Protein 4EVQ (pdb70)

CATH classification: 3.40.50.2300 (+1 more: 3.40.50.2300)

B-factor: mean 15.37, std 7.83, range [5.12, 49.7]

Secondary structure (DSSP, 8-state):
--EEEEEEE-SSSTTHHHHHHHHHHHHHHHHHTTTEETTEEEEEEEEE-TT-HHHHHHHHHIIIIIS--SEEEE-SSTTT---HHHHHH---EEESS---GGGG----TTEEESS--HHHHHHHHHH--TT---EEEEEEESSHHHH--HHHHHHHHHTT-EEEEEEEE-TT----HHHHHHHHHH--SEEEEE--THHHHHHHHHHHHTT----EEEEGGGTTTTHHHHGGGGTT-EEEES--TT--SHHHHHHHHHHHHHHSS---HHHHHHHHHHHHHHHHHHHTTT-TT-HHHHHH----EEEETTEEEEB-TTS-B---EEEEEEETTEEEEEEEEE-S-----TT---/--S----HHHH--EEEEEEE--SSTTHHHHHHHHHHHHHHHHHTTTEETTEEEEEEEEE-TT-HHHHHHHHHIIIIIS--SEEEE-SSTTT---HHHHHH---EEESS---GGGG----TTEEESS--HHHHHHHHHH--TT---EEEEEEESSHHHH--HHHHHHHHHTT-EEEEEEEE-TT----HHHHHHHHHH--SEEEEE--THHHHHHHHHHHHTT----EEEEGGGTTTTHHHHGGGGTT-EEEES--TT--SHHHHHHHHHHHHHHSS---HHHHHHHHHHHHHHHHHHHTTT-TT-HHHHHH----EEEETTEEEEB-TTS-B---EEEEEEETTEEEEEEEEE-------TT---

Nearest PDB structures (foldseek):
  4evr-assembly1_A  TM=9.985E-01  e=1.441E-67  Rhodopseudomonas palustris CGA009
  3i09-assembly2_B  TM=9.049E-01  e=1.769E-23  Burkholderia mallei
  1z17-assembly1_A  TM=8.965E-01  e=1.418E-22  Escherichia coli K-12
  4n0q-assembly4_D  TM=8.837E-01  e=3.186E-22  Brucella melitensis bv. 1 str. 16M
  7jfn-assembly1_A  TM=7.966E-01  e=5.736E-21  Brucella ovis ATCC 25840

Organism: Rhodopseudomonas palustris (strain ATCC BAA-98 / CGA009) (NCBI:txid258594)

Foldseek 3Di:
DAQEEEEEEACDPQCNVLRVLLVLLQQLLCVVVVQDFLPGHHDYDYDHPNLDLVCLCVRVCCVCPVVVHQAYEDYARQSSVVCVVCQVVLRQYEYLHHQQQCCLFLFHLRYAYLFYHLLVQLLLQLQVLVVVFAEEEEEEAPDRSSVNVVSNCVNNVVSVHDHPYYYYDHPPDQPCVVVLVVCLVRPGQAYEYDDAGVSLLSVLQNNLVSVSNHAYEYACRSCWPNLQVSPPSQFFHKHKGLDFLPDPDPQSVVSQVSSCVVPVDGRTSSSQSSNVVNVLQSLLCNQVSNPSVPSSSSSVSLQDWDQGSSGIWHADNSNYTFGWMFMWGRHPRGTDGPGTSGGGDHDPRHSDDD/DDPDADDQVVQAAQEEEEEEACDDQCNVLSVLLVLLQVLLCVVVVQDFLSHHHDYHYDHPNLDLVCLCVVVCCVCPVVVHQEYEDYARQSSVVCVVCQVVLRQYEYLHRQDLCPLFLFHLRYAYLFYHQLVQLLLQLLVLVVVFAEEEEEEAPDRSSVNVVSSCVNNVVSVGDHPYYYYDHPPDQPCLVVLVVVLVRDGQAYEYDDAGNSLLSVLQNNLVSVRNHAYEYACRSCWPNLQVSPPSQFFHKHKGLDFLPDDDPQSVVQQVSSCVVPVDGRTSSSLSSNVVNVLQSLLCSQNSNPCVPVSSSSVSLQDWDQGSSGIWHAAPSNGTQGWMFMWGRHPRGIDTPGTRGHGDHDPSHNDDD

Sequence (719 aa):
GALKVGLLLPYSGTYAPLGEAITRGLLELYVQSQGGKLGGRSISFVKKVDDESAPPKATELTTKLIQSEKADVLIGTVHSGVAAVKIAREDGIPTIVPNAGADIITRACAPNVFRTSFANGQIGRATGDAIKAGLKKAVTVTWKYAAGEEVSGFKKSSFTAGKGEVVKDITIAFPDVEFQQSALAEIASLKPDCVYAFFSGGGALKFIKKDYAAANNLGIPLWGPGFLTDGVEAAAGPAGDGIKTVLHYVSDLDDNNAENQAFVKSSFEAAYKIPPDVFAVQGWDAGQLLDAGVKAVGGDVAKRKKELNAAAAASFASPRRGPFKLSAAHNPVQNFYYLRELKGGKSVNLGLAAPAVADEAIGCKLGPFIRPSYAQAGALKVGLLLPYSGTYAPLGEAITRGLELYVQSQGGKLGGRSSISFVKVDDESAPPKATELTTKLIQQSEKADVLIGTVHSGVAAVKIARREDGIPTIVPNAGADIITRACAPNVFRTSFANGQIGRATGDAIKAGLKKAVTVTWKYAAGEEVSGFKKSSFTAGKGEVVKDITIAFPDDVEFQSALAEIASLKPDCVYAFFSGGGALKFIKDYAAANNLGIPLWGPGFLTDGVEAAAGPAGDGIKTVLHYVSSDLDDNNAENQAFVKSSFEAAYKIPPDVFAVQGWDAGQLLDAGVKAVGGDVAKRKELNAAAAASFASPRGPFKLSAAHNPVQNFYLRELKGGKSVNLGLAAPAVADEAIGCKL

Radius of gyration: 27.73 Å; Cα contacts (8 Å, |Δi|>4): 1726; chains: 2; bounding box: 38×65×81 Å

Solvent-accessible surface area: 27390 Å² total

Structure (mmCIF, N/CA/C/O backbone):
data_4EVQ
#
_entry.id   4EVQ
#
_cell.length_a   52.428
_cell.length_b   183.940
_cell.length_c   76.084
_cell.angle_alpha   90.00
_cell.angle_beta   90.00
_cell.angle_gamma   90.00
#
_symmetry.space_group_name_H-M   'P 21 21 2'
#
loop_
_entity.id
_entity.type
_entity.pdbx_description
1 polymer 'Putative ABC transporter subunit, substrate-binding component'
2 non-polymer 'SULFATE ION'
3 non-polymer 'ACETATE ION'
4 non-polymer 'P-HYDROXYBENZOIC ACID'
5 non-polymer GLYCEROL
6 non-polymer 1,2-ETHANEDIOL
7 water water
#
loop_
_atom_site.group_PDB
_atom_site.id
_atom_site.type_symbol
_atom_site.label_atom_id
_atom_site.label_alt_id
_atom_site.label_comp_id
_atom_site.label_asym_id
_atom_site.label_entity_id
_atom_site.label_seq_id
_atom_site.pdbx_PDB_ins_code
_atom_site.Cartn_x
_atom_site.Cartn_y
_atom_site.Cartn_z
_atom_site.occupancy
_atom_site.B_iso_or_equiv
_atom_site.auth_seq_id
_atom_site.auth_comp_id
_atom_site.auth_asym_id
_atom_site.auth_atom_id
_atom_site.pdbx_PDB_model_num
ATOM 1 N N . GLY A 1 15 ? 43.771 -3.059 43.611 1.00 33.84 32 GLY A N 1
ATOM 2 C CA . GLY A 1 15 ? 43.661 -1.762 42.963 1.00 32.51 32 GLY A CA 1
ATOM 3 C C . GLY A 1 15 ? 43.827 -0.625 43.972 1.00 31.00 32 GLY A C 1
ATOM 4 O O . GLY A 1 15 ? 44.037 -0.861 45.168 1.00 30.95 32 GLY A O 1
ATOM 5 N N . ALA A 1 16 ? 43.758 0.612 43.498 1.00 29.37 33 ALA A N 1
ATOM 6 C CA . ALA A 1 16 ? 43.825 1.765 44.395 1.00 27.71 33 ALA A CA 1
ATOM 7 C C . ALA A 1 16 ? 42.577 1.842 45.289 1.00 25.85 33 ALA A C 1
ATOM 8 O O . ALA A 1 16 ? 41.483 1.440 44.890 1.00 25.55 33 ALA A O 1
ATOM 10 N N . LEU A 1 17 ? 42.762 2.309 46.522 1.00 23.47 34 LEU A N 1
ATOM 11 C CA . LEU A 1 17 ? 41.654 2.646 47.409 1.00 22.90 34 LEU A CA 1
ATOM 12 C C . LEU A 1 17 ? 41.045 3.923 46.849 1.00 20.54 34 LEU A C 1
ATOM 13 O O . LEU A 1 17 ? 41.770 4.896 46.608 1.00 21.34 34 LEU A O 1
ATOM 18 N N . LYS A 1 18 ? 39.735 3.930 46.619 1.00 19.28 35 LYS A N 1
ATOM 19 C CA . LYS A 1 18 ? 39.068 5.096 46.046 1.00 18.55 35 LYS A CA 1
ATOM 20 C C . LYS A 1 18 ? 38.517 5.950 47.162 1.00 15.53 35 LYS A C 1
ATOM 21 O O . LYS A 1 18 ? 37.607 5.565 47.887 1.00 15.42 35 LYS A O 1
ATOM 27 N N . VAL A 1 19 ? 39.093 7.122 47.284 1.00 14.50 36 VAL A N 1
ATOM 28 C CA . VAL A 1 19 ? 38.710 8.080 48.318 1.00 14.33 36 VAL A CA 1
ATOM 29 C C . VAL A 1 19 ? 37.922 9.186 47.625 1.00 13.83 36 VAL A C 1
ATOM 30 O O . VAL A 1 19 ? 38.462 9.947 46.799 1.00 14.48 36 VAL A O 1
ATOM 34 N N . GLY A 1 20 ? 36.631 9.249 47.912 1.00 14.76 37 GLY A N 1
ATOM 35 C CA . GLY A 1 20 ? 35.798 10.286 47.364 1.00 13.73 37 GLY A CA 1
ATOM 36 C C . GLY A 1 20 ? 35.937 11.560 48.148 1.00 12.90 37 GLY A C 1
ATOM 37 O O . GLY A 1 20 ? 35.810 11.513 49.365 1.00 14.81 37 GLY A O 1
ATOM 38 N N . LEU A 1 21 ? 36.221 12.657 47.474 1.00 10.99 38 LEU A N 1
ATOM 39 C CA . LEU A 1 21 ? 36.408 13.960 48.107 1.00 12.54 38 LEU A CA 1
ATOM 40 C C . LEU A 1 21 ? 35.333 14.843 47.640 1.00 13.17 38 LEU A C 1
ATOM 41 O O . LEU A 1 21 ? 35.317 15.231 46.461 1.00 16.04 38 LEU A O 1
ATOM 46 N N . LEU A 1 22 ? 34.406 15.183 48.503 1.00 10.78 39 LEU A N 1
ATOM 47 C CA . LEU A 1 22 ? 33.351 16.131 48.192 1.00 11.42 39 LEU A CA 1
ATOM 48 C C . LEU A 1 22 ? 33.711 17.440 48.856 1.00 10.06 39 LEU A C 1
ATOM 49 O O . LEU A 1 22 ? 33.656 17.551 50.089 1.00 10.08 39 LEU A O 1
ATOM 54 N N . LEU A 1 23 ? 34.122 18.405 48.063 1.00 9.43 40 LEU A N 1
ATOM 55 C CA . LEU A 1 23 ? 34.666 19.653 48.586 1.00 8.43 40 LEU A CA 1
ATOM 56 C C . LEU A 1 23 ? 34.338 20.759 47.641 1.00 9.91 40 LEU A C 1
ATOM 57 O O . LEU A 1 23 ? 34.052 20.493 46.465 1.00 10.14 40 LEU A O 1
ATOM 62 N N . PRO A 1 24 ? 34.416 22.013 48.118 1.00 8.77 41 PRO A N 1
ATOM 63 C CA . PRO A 1 24 ? 34.239 23.147 47.206 1.00 9.98 41 PRO A CA 1
ATOM 64 C C . PRO A 1 24 ? 35.491 23.397 46.393 1.00 11.27 41 PRO A C 1
ATOM 65 O O . PRO A 1 24 ? 36.471 23.907 46.920 1.00 12.10 41 PRO A O 1
ATOM 69 N N . TYR A 1 25 ? 35.454 23.060 45.103 1.00 10.33 42 TYR A N 1
ATOM 70 C CA . TYR A 1 25 ? 36.572 23.354 44.198 1.00 12.03 42 TYR A CA 1
ATOM 71 C C . TYR A 1 25 ? 36.259 24.588 43.350 1.00 13.71 42 TYR A C 1
ATOM 72 O O . TYR A 1 25 ? 37.004 24.915 42.442 1.00 18.73 42 TYR A O 1
ATOM 81 N N . SER A 1 26 ? 35.089 25.172 43.563 1.00 11.97 43 SER A N 1
ATOM 82 C CA . SER A 1 26 ? 34.700 26.416 42.932 1.00 10.86 43 SER A CA 1
ATOM 83 C C . SER A 1 26 ? 33.947 27.230 43.961 1.00 11.44 43 SER A C 1
ATOM 84 O O . SER A 1 26 ? 33.535 26.730 45.000 1.00 12.07 43 SER A O 1
ATOM 87 N N . GLY A 1 27 ? 33.738 28.498 43.636 1.00 12.59 44 GLY A N 1
ATOM 88 C CA . GLY A 1 27 ? 32.954 29.394 44.443 1.00 12.60 44 GLY A CA 1
ATOM 89 C C . GLY A 1 27 ? 33.683 29.932 45.655 1.00 11.01 44 GLY A C 1
ATOM 90 O O . GLY A 1 27 ? 34.929 29.894 45.792 1.00 11.49 44 GLY A O 1
ATOM 91 N N . THR A 1 28 ? 32.867 30.418 46.576 1.00 10.99 45 THR A N 1
ATOM 92 C CA . THR A 1 28 ? 33.413 31.250 47.626 1.00 11.99 45 THR A CA 1
ATOM 93 C C . THR A 1 28 ? 34.385 30.490 48.565 1.00 11.46 45 THR A C 1
ATOM 94 O O . THR A 1 28 ? 35.331 31.056 49.111 1.00 11.98 45 THR A O 1
ATOM 98 N N . TYR A 1 29 ? 34.189 29.186 48.701 1.00 9.23 46 TYR A N 1
ATOM 99 C CA . TYR A 1 29 ? 35.031 28.413 49.568 1.00 9.79 46 TYR A CA 1
ATOM 100 C C . TYR A 1 29 ? 36.087 27.582 48.833 1.00 9.44 46 TYR A C 1
ATOM 101 O O . TYR A 1 29 ? 36.727 26.722 49.410 1.00 8.97 46 TYR A O 1
ATOM 110 N N . ALA A 1 30 ? 36.291 27.869 47.548 1.00 8.80 47 ALA A N 1
ATOM 111 C CA . ALA A 1 30 ? 37.338 27.186 46.803 1.00 9.48 47 ALA A CA 1
ATOM 112 C C . ALA A 1 30 ? 38.734 27.172 47.508 1.00 9.51 47 ALA A C 1
ATOM 113 O O . ALA A 1 30 ? 39.396 26.160 47.471 1.00 10.56 47 ALA A O 1
ATOM 115 N N . PRO A 1 31 ? 39.160 28.268 48.145 1.00 8.95 48 PRO A N 1
ATOM 116 C CA . PRO A 1 31 ? 40.472 28.189 48.802 1.00 9.09 48 PRO A CA 1
ATOM 117 C C . PRO A 1 31 ? 40.513 27.226 49.980 1.00 9.03 48 PRO A C 1
ATOM 118 O O . PRO A 1 31 ? 41.578 26.641 50.263 1.00 10.01 48 PRO A O 1
ATOM 122 N N . LEU A 1 32 ? 39.361 27.040 50.618 1.00 7.43 49 LEU A N 1
ATOM 123 C CA . LEU A 1 32 ? 39.283 26.083 51.734 1.00 7.64 49 LEU A CA 1
ATOM 124 C C . LEU A 1 32 ? 39.317 24.651 51.167 1.00 8.47 49 LEU A C 1
ATOM 125 O O . LEU A 1 32 ? 39.986 23.793 51.717 1.00 9.13 49 LEU A O 1
ATOM 130 N N . GLY A 1 33 ? 38.575 24.395 50.076 1.00 8.44 50 GLY A N 1
ATOM 131 C CA . GLY A 1 33 ? 38.646 23.073 49.443 1.00 9.33 50 GLY A CA 1
ATOM 132 C C . GLY A 1 33 ? 40.054 22.750 48.975 1.00 8.54 50 GLY A C 1
ATOM 133 O O . GLY A 1 33 ? 40.533 21.611 49.103 1.00 9.97 50 GLY A O 1
ATOM 134 N N . GLU A 1 34 ? 40.716 23.743 48.402 1.00 8.19 51 GLU A N 1
ATOM 135 C CA . GLU A 1 34 ? 42.103 23.608 47.990 1.00 9.22 51 GLU A CA 1
ATOM 136 C C . GLU A 1 34 ? 43.025 23.279 49.182 1.00 9.88 51 GLU A C 1
ATOM 137 O O . GLU A 1 34 ? 43.858 22.369 49.107 1.00 10.29 51 GLU A O 1
ATOM 143 N N . ALA A 1 35 ? 42.909 24.032 50.278 1.00 9.52 52 ALA A N 1
ATOM 144 C CA . ALA A 1 35 ? 43.764 23.784 51.443 1.00 8.74 52 ALA A CA 1
ATOM 145 C C . ALA A 1 35 ? 43.566 22.381 52.040 1.00 7.88 52 ALA A C 1
ATOM 146 O O . ALA A 1 35 ? 44.534 21.728 52.408 1.00 8.40 52 ALA A O 1
ATOM 148 N N . ILE A 1 36 ? 42.323 21.958 52.149 1.00 6.44 53 ILE A N 1
ATOM 149 C CA . ILE A 1 36 ? 42.026 20.620 52.694 1.00 6.99 53 ILE A CA 1
ATOM 150 C C . ILE A 1 36 ? 42.613 19.553 51.792 1.00 8.40 53 ILE A C 1
ATOM 151 O O . ILE A 1 36 ? 43.204 18.573 52.273 1.00 9.46 53 ILE A O 1
ATOM 156 N N . THR A 1 37 ? 42.414 19.709 50.487 1.00 8.88 54 THR A N 1
ATOM 157 C CA . THR A 1 37 ? 42.942 18.732 49.545 1.00 8.79 54 THR A CA 1
ATOM 158 C C . THR A 1 37 ? 44.481 18.667 49.602 1.00 10.15 54 THR A C 1
ATOM 159 O O . THR A 1 37 ? 45.085 17.563 49.596 1.00 10.85 54 THR A O 1
ATOM 163 N N . ARG A 1 38 ? 45.104 19.838 49.730 1.00 9.55 55 ARG A N 1
ATOM 164 C CA . ARG A 1 38 ? 46.563 19.898 49.869 1.00 9.32 55 ARG A CA 1
ATOM 165 C C . ARG A 1 38 ? 47.051 19.200 51.121 1.00 10.95 55 ARG A C 1
ATOM 166 O O . ARG A 1 38 ? 48.029 18.434 51.085 1.00 10.90 55 ARG A O 1
ATOM 174 N N . GLY A 1 39 ? 46.386 19.455 52.231 1.00 10.01 56 GLY A N 1
ATOM 175 C CA . GLY A 1 39 ? 46.761 18.765 53.458 1.00 9.57 56 GLY A CA 1
ATOM 176 C C . GLY A 1 39 ? 46.681 17.241 53.338 1.00 10.80 56 GLY A C 1
ATOM 177 O O . GLY A 1 39 ? 47.579 16.509 53.777 1.00 10.48 56 GLY A O 1
ATOM 178 N N A LEU A 1 40 ? 45.598 16.765 52.753 0.57 11.39 57 LEU A N 1
ATOM 179 N N B LEU A 1 40 ? 45.571 16.769 52.771 0.43 11.30 57 LEU A N 1
ATOM 180 C CA A LEU A 1 40 ? 45.402 15.328 52.598 0.57 11.86 57 LEU A CA 1
ATOM 181 C CA B LEU A 1 40 ? 45.351 15.337 52.506 0.43 11.77 57 LEU A CA 1
ATOM 182 C C A LEU A 1 40 ? 46.413 14.721 51.611 0.57 13.16 57 LEU A C 1
ATOM 183 C C B LEU A 1 40 ? 46.459 14.764 51.637 0.43 12.69 57 LEU A C 1
ATOM 184 O O A LEU A 1 40 ? 46.999 13.655 51.864 0.57 14.00 57 LEU A O 1
ATOM 185 O O B LEU A 1 40 ? 47.122 13.766 51.972 0.43 12.92 57 LEU A O 1
ATOM 194 N N . GLU A 1 41 ? 46.645 15.395 50.487 1.00 12.30 58 GLU A N 1
ATOM 195 C CA . GLU A 1 41 ? 47.601 14.892 49.510 1.00 14.43 58 GLU A CA 1
ATOM 196 C C . GLU A 1 41 ? 49.023 14.922 50.058 1.00 13.94 58 GLU A C 1
ATOM 197 O O . GLU A 1 41 ? 49.826 14.036 49.783 1.00 15.28 58 GLU A O 1
ATOM 203 N N . LEU A 1 42 ? 49.361 15.976 50.792 1.00 13.34 59 LEU A N 1
ATOM 204 C CA . LEU A 1 42 ? 50.692 16.047 51.385 1.00 12.08 59 LEU A CA 1
ATOM 205 C C . LEU A 1 42 ? 50.890 14.909 52.369 1.00 12.84 59 LEU A C 1
ATOM 206 O O . LEU A 1 42 ? 51.978 14.303 52.447 1.00 13.81 59 LEU A O 1
ATOM 211 N N . TYR A 1 43 ? 49.877 14.628 53.160 1.00 12.73 60 TYR A N 1
ATOM 212 C CA . TYR A 1 43 ? 50.020 13.486 54.088 1.00 14.64 60 TYR A CA 1
ATOM 213 C C . TYR A 1 43 ? 50.241 12.197 53.340 1.00 15.87 60 TYR A C 1
ATOM 214 O O . TYR A 1 43 ? 51.115 11.414 53.710 1.00 16.59 60 TYR A O 1
ATOM 223 N N . VAL A 1 44 ? 49.437 11.951 52.315 1.00 15.32 61 VAL A N 1
ATOM 224 C CA . VAL A 1 44 ? 49.626 10.711 51.539 1.00 16.35 61 VAL A CA 1
ATOM 225 C C . VAL A 1 44 ? 51.045 10.676 50.972 1.00 18.19 61 VAL A C 1
ATOM 226 O O . VAL A 1 44 ? 51.687 9.631 51.009 1.00 18.09 61 VAL A O 1
ATOM 230 N N . GLN A 1 45 ? 51.550 11.783 50.452 1.00 18.22 62 GLN A N 1
ATOM 231 C CA . GLN A 1 45 ? 52.923 11.826 49.948 1.00 21.40 62 GLN A CA 1
ATOM 232 C C . GLN A 1 45 ? 53.934 11.549 51.036 1.00 21.55 62 GLN A C 1
ATOM 233 O O . GLN A 1 45 ? 54.922 10.842 50.787 1.00 22.72 62 GLN A O 1
ATOM 239 N N . SER A 1 46 ? 53.686 12.046 52.245 1.00 21.28 63 SER A N 1
ATOM 240 C CA . SER A 1 46 ? 54.601 11.834 53.346 1.00 21.46 63 SER A CA 1
ATOM 241 C C . SER A 1 46 ? 54.713 10.349 53.687 1.00 22.46 63 SER A C 1
ATOM 242 O O . SER A 1 46 ? 55.715 9.938 54.247 1.00 23.55 63 SER A O 1
ATOM 245 N N . GLN A 1 47 ? 53.669 9.582 53.370 1.00 21.67 64 GLN A N 1
ATOM 246 C CA . GLN A 1 47 ? 53.670 8.127 53.585 1.00 24.43 64 GLN A CA 1
ATOM 247 C C . GLN A 1 47 ? 54.005 7.355 52.310 1.00 26.42 64 GLN A C 1
ATOM 248 O O . GLN A 1 47 ? 53.636 6.177 52.187 1.00 26.95 64 GLN A O 1
ATOM 254 N N . GLY A 1 48 ? 54.680 8.007 51.365 1.00 27.91 65 GLY A N 1
ATOM 255 C CA . GLY A 1 48 ? 55.194 7.319 50.182 1.00 28.29 65 GLY A CA 1
ATOM 256 C C . GLY A 1 48 ? 54.100 7.039 49.164 1.00 28.94 65 GLY A C 1
ATOM 257 O O . GLY A 1 48 ? 54.208 6.161 48.297 1.00 30.55 65 GLY A O 1
ATOM 258 N N . GLY A 1 49 ? 52.994 7.750 49.298 1.00 28.86 66 GLY A N 1
ATOM 259 C CA . GLY A 1 49 ? 51.922 7.608 48.340 1.00 29.67 66 GLY A CA 1
ATOM 260 C C . GLY A 1 49 ? 50.878 6.564 48.704 1.00 30.68 66 GLY A C 1
ATOM 261 O O . GLY A 1 49 ? 49.990 6.291 47.908 1.00 31.63 66 GLY A O 1
ATOM 262 N N . LYS A 1 50 ? 50.952 6.006 49.912 1.00 31.06 67 LYS A N 1
ATOM 263 C CA . LYS A 1 50 ? 49.968 5.012 50.362 1.00 31.58 67 LYS A CA 1
ATOM 264 C C . LYS A 1 50 ? 49.350 5.332 51.709 1.00 31.60 67 LYS A C 1
ATOM 265 O O . LYS A 1 50 ? 49.920 6.076 52.501 1.00 31.34 67 LYS A O 1
ATOM 271 N N . LEU A 1 51 ? 48.194 4.735 51.981 1.00 30.56 68 LEU A N 1
ATOM 272 C CA . LEU A 1 51 ? 47.675 4.671 53.350 1.00 30.61 68 LEU A CA 1
ATOM 273 C C . LEU A 1 51 ? 47.476 3.217 53.695 1.00 31.21 68 LEU A C 1
ATOM 274 O O . LEU A 1 51 ? 46.842 2.492 52.945 1.00 30.50 68 LEU A O 1
ATOM 279 N N . GLY A 1 52 ? 48.042 2.778 54.814 1.00 32.17 69 GLY A N 1
ATOM 280 C CA . GLY A 1 52 ? 47.939 1.377 55.211 1.00 33.44 69 GLY A CA 1
ATOM 281 C C . GLY A 1 52 ? 48.310 0.418 54.093 1.00 34.12 69 GLY A C 1
ATOM 282 O O . GLY A 1 52 ? 47.649 -0.613 53.907 1.00 34.89 69 GLY A O 1
ATOM 283 N N . GLY A 1 53 ? 49.356 0.773 53.334 1.00 33.92 70 GLY A N 1
ATOM 284 C CA . GLY A 1 53 ? 49.858 -0.065 52.256 1.00 32.46 70 GLY A CA 1
ATOM 285 C C . GLY A 1 53 ? 49.103 0.066 50.945 1.00 31.17 70 GLY A C 1
ATOM 286 O O . GLY A 1 53 ? 49.488 -0.503 49.927 1.00 32.26 70 GLY A O 1
ATOM 287 N N . ARG A 1 54 ? 48.022 0.834 50.952 1.00 28.60 71 ARG A N 1
ATOM 288 C CA . ARG A 1 54 ? 47.182 0.921 49.775 1.00 28.01 71 ARG A CA 1
ATOM 289 C C . ARG A 1 54 ? 47.442 2.179 48.996 1.00 26.31 71 ARG A C 1
ATOM 290 O O . ARG A 1 54 ? 47.490 3.267 49.569 1.00 26.53 71 ARG A O 1
ATOM 298 N N . SER A 1 55 ? 47.587 2.035 47.690 1.00 25.55 72 SER A N 1
ATOM 299 C CA . SER A 1 55 ? 47.638 3.197 46.821 1.00 25.90 72 SER A CA 1
ATOM 300 C C . SER A 1 55 ? 46.309 3.915 46.888 1.00 24.15 72 SER A C 1
ATOM 301 O O . SER A 1 55 ? 45.259 3.310 47.108 1.00 24.51 72 SER A O 1
ATOM 304 N N . ILE A 1 56 ? 46.353 5.227 46.697 1.00 22.02 73 ILE A N 1
ATOM 305 C CA . ILE A 1 56 ? 45.168 6.043 46.872 1.00 21.67 73 ILE A CA 1
ATOM 306 C C . ILE A 1 56 ? 44.806 6.732 45.577 1.00 20.92 73 ILE A C 1
ATOM 307 O O . ILE A 1 56 ? 45.665 7.282 44.885 1.00 21.88 73 ILE A O 1
ATOM 312 N N . SER A 1 57 ? 43.536 6.663 45.228 1.00 20.26 74 SER A N 1
ATOM 313 C CA . SER A 1 57 ? 43.012 7.443 44.116 1.00 21.40 74 SER A CA 1
ATOM 314 C C . SER A 1 57 ? 41.932 8.382 44.661 1.00 20.26 74 SER A C 1
ATOM 315 O O . SER A 1 57 ? 40.933 7.936 45.209 1.00 20.59 74 SER A O 1
ATOM 318 N N . PHE A 1 58 ? 42.115 9.685 44.468 1.00 19.93 75 PHE A N 1
ATOM 319 C CA . PHE A 1 58 ? 41.140 10.670 44.934 1.00 19.34 75 PHE A CA 1
ATOM 320 C C . PHE A 1 58 ? 40.168 10.980 43.813 1.00 18.58 75 PHE A C 1
ATOM 321 O O . PHE A 1 58 ? 40.566 11.352 42.708 1.00 22.86 75 PHE A O 1
ATOM 329 N N . VAL A 1 59 ? 38.894 10.824 44.100 1.00 15.27 76 VAL A N 1
ATOM 330 C CA . VAL A 1 59 ? 37.843 11.163 43.179 1.00 14.93 76 VAL A CA 1
ATOM 331 C C . VAL A 1 59 ? 37.261 12.465 43.672 1.00 12.81 76 VAL A C 1
ATOM 332 O O . VAL A 1 59 ? 36.522 12.489 44.673 1.00 13.09 76 VAL A O 1
ATOM 336 N N A LYS A 1 60 ? 37.559 13.561 42.982 0.52 11.76 77 LYS A N 1
ATOM 337 N N B LYS A 1 60 ? 37.598 13.555 42.992 0.48 12.32 77 LYS A N 1
ATOM 338 C CA A LYS A 1 60 ? 37.252 14.891 43.504 0.52 10.37 77 LYS A CA 1
ATOM 339 C CA B LYS A 1 60 ? 37.204 14.885 43.431 0.48 11.73 77 LYS A CA 1
ATOM 340 C C A LYS A 1 60 ? 35.972 15.447 42.885 0.52 11.68 77 LYS A C 1
ATOM 341 C C B LYS A 1 60 ? 35.864 15.244 42.855 0.48 12.10 77 LYS A C 1
ATOM 342 O O A LYS A 1 60 ? 35.918 15.708 41.675 0.52 11.39 77 LYS A O 1
ATOM 343 O O B LYS A 1 60 ? 35.675 15.214 41.636 0.48 12.25 77 LYS A O 1
ATOM 354 N N . VAL A 1 61 ? 34.955 15.668 43.701 1.00 11.74 78 VAL A N 1
ATOM 355 C CA . VAL A 1 61 ? 33.649 16.128 43.252 1.00 12.09 78 VAL A CA 1
ATOM 356 C C . VAL A 1 61 ? 33.434 17.499 43.857 1.00 10.80 78 VAL A C 1
ATOM 357 O O . VAL A 1 61 ? 33.517 17.690 45.073 1.00 12.30 78 VAL A O 1
ATOM 361 N N . ASP A 1 62 ? 33.187 18.477 42.998 1.00 10.22 79 ASP A N 1
ATOM 362 C CA . ASP A 1 62 ? 32.935 19.830 43.399 1.00 10.22 79 ASP A CA 1
ATOM 363 C C . ASP A 1 62 ? 31.528 20.033 43.888 1.00 10.44 79 ASP A C 1
ATOM 364 O O . ASP A 1 62 ? 30.579 19.945 43.116 1.00 11.96 79 ASP A O 1
ATOM 369 N N . ASP A 1 63 ? 31.381 20.327 45.195 1.00 10.29 80 ASP A N 1
ATOM 370 C CA . ASP A 1 63 ? 30.051 20.508 45.767 1.00 10.44 80 ASP A CA 1
ATOM 371 C C . ASP A 1 63 ? 29.486 21.914 45.586 1.00 10.11 80 ASP A C 1
ATOM 372 O O . ASP A 1 63 ? 28.324 22.154 45.869 1.00 10.71 80 ASP A O 1
ATOM 377 N N . GLU A 1 64 ? 30.306 22.829 45.081 1.00 11.21 81 GLU A N 1
ATOM 378 C CA . GLU A 1 64 ? 29.912 24.225 44.804 1.00 11.23 81 GLU A CA 1
ATOM 379 C C . GLU A 1 64 ? 29.357 24.971 46.030 1.00 11.96 81 GLU A C 1
ATOM 380 O O . GLU A 1 64 ? 28.673 25.971 45.890 1.00 14.14 81 GLU A O 1
ATOM 386 N N . SER A 1 65 ? 29.600 24.433 47.224 1.00 10.16 82 SER A N 1
ATOM 387 C CA . SER A 1 65 ? 28.943 24.897 48.433 1.00 10.24 82 SER A CA 1
ATOM 388 C C . SER A 1 65 ? 27.449 25.103 48.245 1.00 11.57 82 SER A C 1
ATOM 389 O O . SER A 1 65 ? 26.868 26.057 48.805 1.00 12.23 82 SER A O 1
ATOM 392 N N . ALA A 1 66 ? 26.801 24.154 47.552 1.00 11.29 83 ALA A N 1
ATOM 393 C CA . ALA A 1 66 ? 25.382 24.282 47.163 1.00 12.34 83 ALA A CA 1
ATOM 394 C C . ALA A 1 66 ? 24.547 23.158 47.746 1.00 11.57 83 ALA A C 1
ATOM 395 O O . ALA A 1 66 ? 24.498 22.035 47.206 1.00 12.33 83 ALA A O 1
ATOM 397 N N . PRO A 1 67 ? 23.882 23.436 48.867 1.00 11.77 84 PRO A N 1
ATOM 398 C CA . PRO A 1 67 ? 23.108 22.353 49.491 1.00 11.41 84 PRO A CA 1
ATOM 399 C C . PRO A 1 67 ? 22.093 21.647 48.564 1.00 12.88 84 PRO A C 1
ATOM 400 O O . PRO A 1 67 ? 21.909 20.452 48.723 1.00 13.97 84 PRO A O 1
ATOM 404 N N . PRO A 1 68 ? 21.502 22.342 47.589 1.00 13.98 85 PRO A N 1
ATOM 405 C CA . PRO A 1 68 ? 20.544 21.654 46.719 1.00 15.93 85 PRO A CA 1
ATOM 406 C C . PRO A 1 68 ? 21.161 20.529 45.891 1.00 16.57 85 PRO A C 1
ATOM 407 O O . PRO A 1 68 ? 20.387 19.686 45.401 1.00 18.26 85 PRO A O 1
ATOM 411 N N . LYS A 1 69 ? 22.483 20.535 45.712 1.00 14.91 86 LYS A N 1
ATOM 412 C CA . LYS A 1 69 ? 23.142 19.470 44.955 1.00 14.64 86 LYS A CA 1
ATOM 413 C C . LYS A 1 69 ? 23.725 18.373 45.810 1.00 12.17 86 LYS A C 1
ATOM 414 O O . LYS A 1 69 ? 24.261 17.395 45.281 1.00 14.01 86 LYS A O 1
ATOM 420 N N . ALA A 1 70 ? 23.702 18.549 47.131 1.00 11.82 87 ALA A N 1
ATOM 421 C CA . ALA A 1 70 ? 24.434 17.687 48.022 1.00 12.43 87 ALA A CA 1
ATOM 422 C C . ALA A 1 70 ? 23.980 16.244 47.947 1.00 11.27 87 ALA A C 1
ATOM 423 O O . ALA A 1 70 ? 24.812 15.352 47.923 1.00 12.47 87 ALA A O 1
ATOM 425 N N . THR A 1 71 ? 22.679 16.000 47.910 1.00 12.83 88 THR A N 1
ATOM 426 C CA . THR A 1 71 ? 22.200 14.601 47.854 1.00 14.36 88 THR A CA 1
ATOM 427 C C . THR A 1 71 ? 22.661 13.894 46.598 1.00 14.61 88 THR A C 1
ATOM 428 O O . THR A 1 71 ? 23.149 12.773 46.644 1.00 15.25 88 THR A O 1
ATOM 432 N N . GLU A 1 72 ? 22.529 14.561 45.463 1.00 15.29 89 GLU A N 1
ATOM 433 C CA . GLU A 1 72 ? 22.861 13.912 44.201 1.00 17.16 89 GLU A CA 1
ATOM 434 C C . GLU A 1 72 ? 24.366 13.686 44.061 1.00 15.92 89 GLU A C 1
ATOM 435 O O . GLU A 1 72 ? 24.804 12.660 43.553 1.00 16.01 89 GLU A O 1
ATOM 441 N N . LEU A 1 73 ? 25.176 14.615 44.553 1.00 13.64 90 LEU A N 1
ATOM 442 C CA . LEU A 1 73 ? 26.633 14.456 44.489 1.00 13.46 90 LEU A CA 1
ATOM 443 C C . LEU A 1 73 ? 27.136 13.389 45.440 1.00 12.93 90 LEU A C 1
ATOM 444 O O . LEU A 1 73 ? 28.000 12.581 45.076 1.00 14.75 90 LEU A O 1
ATOM 449 N N . THR A 1 74 ? 26.560 13.326 46.635 1.00 11.39 91 THR A N 1
ATOM 450 C CA . THR A 1 74 ? 26.917 12.275 47.580 1.00 12.06 91 THR A CA 1
ATOM 451 C C . THR A 1 74 ? 26.533 10.897 47.045 1.00 13.64 91 THR A C 1
ATOM 452 O O . THR A 1 74 ? 27.317 9.957 47.117 1.00 14.51 91 THR A O 1
ATOM 456 N N . THR A 1 75 ? 25.351 10.802 46.444 1.00 15.53 92 THR A N 1
ATOM 457 C CA . THR A 1 75 ? 24.928 9.548 45.834 1.00 18.26 92 THR A CA 1
ATOM 458 C C . THR A 1 75 ? 25.864 9.153 44.693 1.00 18.92 92 THR A C 1
ATOM 459 O O . THR A 1 75 ? 26.227 7.966 44.606 1.00 20.21 92 THR A O 1
ATOM 463 N N . LYS A 1 76 ? 26.254 10.104 43.834 1.00 18.83 93 LYS A N 1
ATOM 464 C CA . LYS A 1 76 ? 27.245 9.810 42.765 1.00 19.03 93 LYS A CA 1
ATOM 465 C C . LYS A 1 76 ? 28.522 9.190 43.365 1.00 17.85 93 LYS A C 1
ATOM 466 O O . LYS A 1 76 ? 29.034 8.188 42.877 1.00 19.74 93 LYS A O 1
ATOM 472 N N . LEU A 1 77 ? 29.026 9.757 44.440 1.00 15.83 94 LEU A N 1
ATOM 473 C CA . LEU A 1 77 ? 30.277 9.296 45.005 1.00 16.29 94 LEU A CA 1
ATOM 474 C C . LEU A 1 77 ? 30.136 7.909 45.618 1.00 16.02 94 LEU A C 1
ATOM 475 O O . LEU A 1 77 ? 31.015 7.074 45.433 1.00 16.37 94 LEU A O 1
ATOM 480 N N . ILE A 1 78 ? 29.049 7.671 46.358 1.00 16.09 95 ILE A N 1
ATOM 481 C CA . ILE A 1 78 ? 28.884 6.396 47.034 1.00 17.05 95 ILE A CA 1
ATOM 482 C C . ILE A 1 78 ? 28.479 5.308 46.053 1.00 19.06 95 ILE A C 1
ATOM 483 O O . ILE A 1 78 ? 29.028 4.209 46.100 1.00 20.59 95 ILE A O 1
ATOM 488 N N . GLN A 1 79 ? 27.522 5.602 45.171 1.00 20.51 96 GLN A N 1
ATOM 489 C CA . GLN A 1 79 ? 26.956 4.582 44.288 1.00 23.29 96 GLN A CA 1
ATOM 490 C C . GLN A 1 79 ? 27.711 4.515 42.959 1.00 24.42 96 GLN A C 1
ATOM 491 O O . GLN A 1 79 ? 28.296 3.491 42.639 1.00 27.35 96 GLN A O 1
ATOM 497 N N . SER A 1 80 ? 27.721 5.586 42.181 1.00 23.87 97 SER A N 1
ATOM 498 C CA . SER A 1 80 ? 28.273 5.516 40.823 1.00 23.53 97 SER A CA 1
ATOM 499 C C . SER A 1 80 ? 29.795 5.343 40.789 1.00 21.79 97 SER A C 1
ATOM 500 O O . SER A 1 80 ? 30.346 4.575 39.997 1.00 22.61 97 SER A O 1
ATOM 503 N N . GLU A 1 81 ? 30.481 6.099 41.636 1.00 19.59 98 GLU A N 1
ATOM 504 C CA . GLU A 1 81 ? 31.943 6.047 41.697 1.00 18.70 98 GLU A CA 1
ATOM 505 C C . GLU A 1 81 ? 32.435 4.915 42.585 1.00 18.74 98 GLU A C 1
ATOM 506 O O . GLU A 1 81 ? 33.626 4.600 42.587 1.00 20.46 98 GLU A O 1
ATOM 512 N N . LYS A 1 82 ? 31.524 4.330 43.354 1.00 18.94 99 LYS A N 1
ATOM 513 C CA . LYS A 1 82 ? 31.837 3.247 44.304 1.00 19.99 99 LYS A CA 1
ATOM 514 C C . LYS A 1 82 ? 33.018 3.602 45.204 1.00 17.69 99 LYS A C 1
ATOM 515 O O . LYS A 1 82 ? 33.940 2.814 45.389 1.00 19.29 99 LYS A O 1
ATOM 521 N N . ALA A 1 83 ? 32.951 4.772 45.855 1.00 15.97 100 ALA A N 1
ATOM 522 C CA . ALA A 1 83 ? 34.048 5.154 46.713 1.00 16.22 100 ALA A CA 1
ATOM 523 C C . ALA A 1 83 ? 34.176 4.159 47.857 1.00 16.62 100 ALA A C 1
ATOM 524 O O . ALA A 1 83 ? 33.194 3.642 48.360 1.00 16.43 100 ALA A O 1
ATOM 526 N N . ASP A 1 84 ? 35.395 3.984 48.327 1.00 14.41 101 ASP A N 1
ATOM 527 C CA . ASP A 1 84 ? 35.648 3.150 49.489 1.00 14.46 101 ASP A CA 1
ATOM 528 C C . ASP A 1 84 ? 35.546 3.938 50.783 1.00 14.74 101 ASP A C 1
ATOM 529 O O . ASP A 1 84 ? 35.269 3.400 51.856 1.00 14.65 101 ASP A O 1
ATOM 534 N N . VAL A 1 85 ? 35.823 5.239 50.674 1.00 13.32 102 VAL A N 1
ATOM 535 C CA . VAL A 1 85 ? 35.827 6.177 51.811 1.00 12.88 102 VAL A CA 1
ATOM 536 C C . VAL A 1 85 ? 35.325 7.486 51.274 1.00 11.39 102 VAL A C 1
ATOM 537 O O . VAL A 1 85 ? 35.548 7.783 50.099 1.00 12.67 102 VAL A O 1
ATOM 541 N N . LEU A 1 86 ? 34.613 8.228 52.115 1.00 9.86 103 LEU A N 1
ATOM 542 C CA . LEU A 1 86 ? 34.081 9.540 51.764 1.00 10.57 103 LEU A CA 1
ATOM 543 C C . LEU A 1 86 ? 34.641 10.618 52.688 1.00 9.69 103 LEU A C 1
ATOM 544 O O . LEU A 1 86 ? 34.616 10.468 53.906 1.00 11.34 103 LEU A O 1
ATOM 549 N N . ILE A 1 87 ? 35.223 11.640 52.091 1.00 9.85 104 ILE A N 1
ATOM 550 C CA . ILE A 1 87 ? 35.773 12.779 52.854 1.00 9.67 104 ILE A CA 1
ATOM 551 C C . ILE A 1 87 ? 35.125 14.062 52.337 1.00 8.95 104 ILE A C 1
ATOM 552 O O . ILE A 1 87 ? 35.263 14.422 51.168 1.00 10.37 104 ILE A O 1
ATOM 557 N N . GLY A 1 88 ? 34.401 14.756 53.204 1.00 9.51 105 GLY A N 1
ATOM 558 C CA . GLY A 1 88 ? 33.820 16.050 52.845 1.00 10.37 105 GLY A CA 1
ATOM 559 C C . GLY A 1 88 ? 32.940 16.512 53.971 1.00 8.07 105 GLY A C 1
ATOM 560 O O . GLY A 1 88 ? 32.672 15.766 54.930 1.00 9.18 105 GLY A O 1
ATOM 561 N N . THR A 1 89 ? 32.543 17.788 54.001 1.00 8.48 106 THR A N 1
ATOM 562 C CA . THR A 1 89 ? 32.931 18.857 53.114 1.00 7.76 106 THR A CA 1
ATOM 563 C C . THR A 1 89 ? 33.168 20.130 53.940 1.00 7.23 106 THR A C 1
ATOM 564 O O . THR A 1 89 ? 33.365 20.038 55.171 1.00 8.58 106 THR A O 1
ATOM 568 N N . VAL A 1 90 ? 33.157 21.296 53.311 1.00 7.83 107 VAL A N 1
ATOM 569 C CA . VAL A 1 90 ? 33.338 22.587 53.981 1.00 7.07 107 VAL A CA 1
ATOM 570 C C . VAL A 1 90 ? 32.097 23.223 54.519 1.00 7.50 107 VAL A C 1
ATOM 571 O O . VAL A 1 90 ? 32.050 23.577 55.691 1.00 8.00 107 VAL A O 1
ATOM 575 N N . HIS A 1 91 ? 31.083 23.375 53.688 1.00 7.53 108 HIS A N 1
ATOM 576 C CA . HIS A 1 91 ? 29.851 24.111 54.027 1.00 7.36 108 HIS A CA 1
ATOM 577 C C . HIS A 1 91 ? 28.896 23.222 54.829 1.00 6.64 108 HIS A C 1
ATOM 578 O O . HIS A 1 91 ? 28.603 22.106 54.415 1.00 7.84 108 HIS A O 1
ATOM 585 N N . SER A 1 92 ? 28.461 23.706 55.975 1.00 7.06 109 SER A N 1
ATOM 586 C CA . SER A 1 92 ? 27.646 22.910 56.878 1.00 7.83 109 SER A CA 1
ATOM 587 C C . SER A 1 92 ? 26.344 22.440 56.296 1.00 8.00 109 SER A C 1
ATOM 588 O O . SER A 1 92 ? 25.878 21.369 56.646 1.00 8.96 109 SER A O 1
ATOM 591 N N . GLY A 1 93 ? 25.713 23.236 55.446 1.00 8.46 110 GLY A N 1
ATOM 592 C CA . GLY A 1 93 ? 24.474 22.793 54.829 1.00 8.92 110 GLY A CA 1
ATOM 593 C C . GLY A 1 93 ? 24.697 21.622 53.865 1.00 9.65 110 GLY A C 1
ATOM 594 O O . GLY A 1 93 ? 23.905 20.672 53.864 1.00 10.99 110 GLY A O 1
ATOM 595 N N . VAL A 1 94 ? 25.749 21.674 53.055 1.00 9.93 111 VAL A N 1
ATOM 596 C CA . VAL A 1 94 ? 26.076 20.517 52.211 1.00 9.71 111 VAL A CA 1
ATOM 597 C C . VAL A 1 94 ? 26.423 19.325 53.073 1.00 9.79 111 VAL A C 1
ATOM 598 O O . VAL A 1 94 ? 25.963 18.209 52.816 1.00 9.69 111 VAL A O 1
ATOM 602 N N . ALA A 1 95 ? 27.252 19.531 54.085 1.00 9.32 112 ALA A N 1
ATOM 603 C CA . ALA A 1 95 ? 27.708 18.430 54.921 1.00 8.80 112 ALA A CA 1
ATOM 604 C C . ALA A 1 95 ? 26.597 17.721 55.639 1.00 8.64 112 ALA A C 1
ATOM 605 O O . ALA A 1 95 ? 26.643 16.478 55.763 1.00 10.30 112 ALA A O 1
ATOM 623 N N . ALA A 1 97 ? 23.561 17.249 54.641 1.00 11.52 114 ALA A N 1
ATOM 624 C CA . ALA A 1 97 ? 22.871 16.412 53.667 1.00 11.55 114 ALA A CA 1
ATOM 625 C C . ALA A 1 97 ? 23.733 15.220 53.293 1.00 11.44 114 ALA A C 1
ATOM 626 O O . ALA A 1 97 ? 23.214 14.104 53.091 1.00 13.50 114 ALA A O 1
ATOM 636 N N . VAL A 1 99 ? 26.080 13.737 55.236 1.00 11.11 116 VAL A N 1
ATOM 637 C CA . VAL A 1 99 ? 26.126 12.817 56.363 1.00 10.95 116 VAL A CA 1
ATOM 638 C C . VAL A 1 99 ? 24.806 12.086 56.528 1.00 11.47 116 VAL A C 1
ATOM 639 O O . VAL A 1 99 ? 24.815 10.914 56.899 1.00 12.13 116 VAL A O 1
ATOM 643 N N . LYS A 1 100 ? 23.682 12.702 56.182 1.00 12.56 117 LYS A N 1
ATOM 644 C CA . LYS A 1 100 ? 22.402 12.033 56.307 1.00 12.78 117 LYS A CA 1
ATOM 645 C C . LYS A 1 100 ? 22.407 10.762 55.467 1.00 13.58 117 LYS A C 1
ATOM 646 O O . LYS A 1 100 ? 21.871 9.723 55.877 1.00 15.66 117 LYS A O 1
ATOM 652 N N . ILE A 1 101 ? 22.947 10.803 54.263 1.00 12.50 118 ILE A N 1
ATOM 653 C CA . ILE A 1 101 ? 23.081 9.612 53.417 1.00 13.37 118 ILE A CA 1
ATOM 654 C C . ILE A 1 101 ? 24.177 8.697 53.895 1.00 12.69 118 ILE A C 1
ATOM 655 O O . ILE A 1 101 ? 24.002 7.487 53.981 1.00 13.19 118 ILE A O 1
ATOM 660 N N . ALA A 1 102 ? 25.347 9.230 54.176 1.00 12.57 119 ALA A N 1
ATOM 661 C CA . ALA A 1 102 ? 26.469 8.409 54.531 1.00 12.01 119 ALA A CA 1
ATOM 662 C C . ALA A 1 102 ? 26.215 7.605 55.790 1.00 12.41 119 ALA A C 1
ATOM 663 O O . ALA A 1 102 ? 26.642 6.446 55.858 1.00 12.38 119 ALA A O 1
ATOM 665 N N . ARG A 1 103 ? 25.515 8.162 56.772 1.00 12.42 120 ARG A N 1
ATOM 666 C CA . ARG A 1 103 ? 25.269 7.447 58.013 1.00 13.99 120 ARG A CA 1
ATOM 667 C C . ARG A 1 103 ? 24.378 6.218 57.783 1.00 15.74 120 ARG A C 1
ATOM 668 O O . ARG A 1 103 ? 24.490 5.243 58.516 1.00 17.54 120 ARG A O 1
ATOM 676 N N . GLU A 1 104 ? 23.544 6.231 56.758 1.00 15.32 121 GLU A N 1
ATOM 677 C CA . GLU A 1 104 ? 22.683 5.078 56.481 1.00 16.92 121 GLU A CA 1
ATOM 678 C C . GLU A 1 104 ? 23.447 4.078 55.666 1.00 16.40 121 GLU A C 1
ATOM 679 O O . GLU A 1 104 ? 23.146 2.892 55.734 1.00 18.30 121 GLU A O 1
ATOM 685 N N . ASP A 1 105 ? 24.405 4.516 54.863 1.00 15.89 122 ASP A N 1
ATOM 686 C CA . ASP A 1 105 ? 25.122 3.612 53.975 1.00 15.49 122 ASP A CA 1
ATOM 687 C C . ASP A 1 105 ? 26.195 2.799 54.706 1.00 15.70 122 ASP A C 1
ATOM 688 O O . ASP A 1 105 ? 26.390 1.620 54.418 1.00 17.85 122 ASP A O 1
ATOM 693 N N . GLY A 1 106 ? 26.891 3.407 55.643 1.00 15.18 123 GLY A N 1
ATOM 694 C CA . GLY A 1 106 ? 27.953 2.788 56.402 1.00 15.69 123 GLY A CA 1
ATOM 695 C C . GLY A 1 106 ? 29.369 3.038 55.897 1.00 14.45 123 GLY A C 1
ATOM 696 O O . GLY A 1 106 ? 30.321 2.690 56.545 1.00 14.80 123 GLY A O 1
ATOM 697 N N . ILE A 1 107 ? 29.521 3.622 54.714 1.00 13.09 124 ILE A N 1
ATOM 698 C CA . ILE A 1 107 ? 30.830 3.948 54.196 1.00 12.08 124 ILE A CA 1
ATOM 699 C C . ILE A 1 107 ? 31.639 4.793 55.226 1.00 11.21 124 ILE A C 1
ATOM 700 O O . ILE A 1 107 ? 31.112 5.749 55.842 1.00 11.90 124 ILE A O 1
ATOM 705 N N . PRO A 1 108 ? 32.935 4.480 55.406 1.00 11.98 125 PRO A N 1
ATOM 706 C CA . PRO A 1 108 ? 33.738 5.334 56.323 1.00 12.17 125 PRO A CA 1
ATOM 707 C C . PRO A 1 108 ? 33.736 6.748 55.795 1.00 11.30 125 PRO A C 1
ATOM 708 O O . PRO A 1 108 ? 34.013 7.001 54.619 1.00 11.13 125 PRO A O 1
ATOM 712 N N . THR A 1 109 ? 33.392 7.671 56.688 1.00 9.94 126 THR A N 1
ATOM 713 C CA . THR A 1 109 ? 33.144 9.087 56.332 1.00 10.44 126 THR A CA 1
ATOM 714 C C . THR A 1 109 ? 33.877 10.000 57.291 1.00 9.56 126 THR A C 1
ATOM 715 O O . THR A 1 109 ? 33.693 9.908 58.505 1.00 10.95 126 THR A O 1
ATOM 719 N N . ILE A 1 110 ? 34.673 10.905 56.748 1.00 8.80 127 ILE A N 1
ATOM 720 C CA . ILE A 1 110 ? 35.401 11.877 57.550 1.00 8.93 127 ILE A CA 1
ATOM 721 C C . ILE A 1 110 ? 35.039 13.293 57.072 1.00 9.03 127 ILE A C 1
ATOM 722 O O . ILE A 1 110 ? 35.186 13.612 55.912 1.00 8.80 127 ILE A O 1
ATOM 727 N N . VAL A 1 111 ? 34.562 14.097 58.001 1.00 8.41 128 VAL A N 1
ATOM 728 C CA . VAL A 1 111 ? 34.236 15.510 57.750 1.00 8.27 128 VAL A CA 1
ATOM 729 C C . VAL A 1 111 ? 35.448 16.335 58.108 1.00 6.87 128 VAL A C 1
ATOM 730 O O . VAL A 1 111 ? 35.831 16.390 59.272 1.00 8.39 128 VAL A O 1
ATOM 734 N N . PRO A 1 112 ? 36.044 17.024 57.129 1.00 8.00 129 PRO A N 1
ATOM 735 C CA . PRO A 1 112 ? 37.332 17.695 57.347 1.00 7.68 129 PRO A CA 1
ATOM 736 C C . PRO A 1 112 ? 37.177 19.216 57.573 1.00 6.96 129 PRO A C 1
ATOM 737 O O . PRO A 1 112 ? 38.164 19.923 57.573 1.00 7.66 129 PRO A O 1
ATOM 741 N N . ASN A 1 113 ? 35.950 19.693 57.645 1.00 6.64 130 ASN A N 1
ATOM 742 C CA . ASN A 1 113 ? 35.753 21.084 58.053 1.00 6.24 130 ASN A CA 1
ATOM 743 C C . ASN A 1 113 ? 34.361 21.375 58.628 1.00 7.07 130 ASN A C 1
ATOM 744 O O . ASN A 1 113 ? 34.249 21.835 59.764 1.00 7.79 130 ASN A O 1
ATOM 749 N N . ALA A 1 114 ? 33.299 21.129 57.862 1.00 7.36 131 ALA A N 1
ATOM 750 C CA . ALA A 1 114 ? 31.954 21.570 58.240 1.00 7.43 131 ALA A CA 1
ATOM 751 C C . ALA A 1 114 ? 31.691 21.376 59.711 1.00 7.37 131 ALA A C 1
ATOM 752 O O . ALA A 1 114 ? 31.782 20.255 60.227 1.00 7.99 131 ALA A O 1
ATOM 754 N N . GLY A 1 115 ? 31.318 22.433 60.382 1.00 6.95 132 GLY A N 1
ATOM 755 C CA . GLY A 1 115 ? 31.097 22.423 61.819 1.00 6.43 132 GLY A CA 1
ATOM 756 C C . GLY A 1 115 ? 29.729 22.071 62.277 1.00 6.93 132 GLY A C 1
ATOM 757 O O . GLY A 1 115 ? 29.488 22.061 63.505 1.00 7.74 132 GLY A O 1
ATOM 758 N N . ALA A 1 116 ? 28.833 21.726 61.365 1.00 6.79 133 ALA A N 1
ATOM 759 C CA . ALA A 1 116 ? 27.423 21.554 61.714 1.00 7.24 133 ALA A CA 1
ATOM 760 C C . ALA A 1 116 ? 27.281 20.775 63.009 1.00 7.51 133 ALA A C 1
ATOM 761 O O . ALA A 1 116 ? 27.749 19.629 63.114 1.00 8.51 133 ALA A O 1
ATOM 763 N N . ASP A 1 117 ? 26.557 21.340 63.952 1.00 8.08 134 ASP A N 1
ATOM 764 C CA . ASP A 1 117 ? 26.418 20.726 65.277 1.00 9.16 134 ASP A CA 1
ATOM 765 C C . ASP A 1 117 ? 25.816 19.351 65.189 1.00 10.41 134 ASP A C 1
ATOM 766 O O . ASP A 1 117 ? 26.235 18.440 65.920 1.00 11.12 134 ASP A O 1
ATOM 771 N N . ILE A 1 118 ? 24.904 19.145 64.254 1.00 9.83 135 ILE A N 1
ATOM 772 C CA . ILE A 1 118 ? 24.153 17.890 64.234 1.00 10.94 135 ILE A CA 1
ATOM 773 C C . ILE A 1 118 ? 25.036 16.697 63.871 1.00 10.20 135 ILE A C 1
ATOM 774 O O . ILE A 1 118 ? 24.710 15.559 64.251 1.00 10.93 135 ILE A O 1
ATOM 779 N N . ILE A 1 119 ? 26.130 16.917 63.167 1.00 10.06 136 ILE A N 1
ATOM 780 C CA . ILE A 1 119 ? 26.944 15.803 62.670 1.00 10.53 136 ILE A CA 1
ATOM 781 C C . ILE A 1 119 ? 27.485 14.925 63.788 1.00 10.45 136 ILE A C 1
ATOM 782 O O . ILE A 1 119 ? 27.582 13.686 63.619 1.00 13.81 136 ILE A O 1
ATOM 787 N N . THR A 1 120 ? 27.788 15.513 64.926 1.00 11.15 137 THR A N 1
ATOM 788 C CA . THR A 1 120 ? 28.254 14.732 66.086 1.00 11.98 137 THR A CA 1
ATOM 789 C C . THR A 1 120 ? 27.288 14.861 67.271 1.00 12.71 137 THR A C 1
ATOM 790 O O . THR A 1 120 ? 27.651 14.665 68.475 1.00 14.54 137 THR A O 1
ATOM 794 N N . ARG A 1 121 ? 26.033 15.090 66.920 1.00 11.63 138 ARG A N 1
ATOM 795 C CA . ARG A 1 121 ? 24.911 15.108 67.846 1.00 14.32 138 ARG A CA 1
ATOM 796 C C . ARG A 1 121 ? 23.875 14.137 67.288 1.00 13.87 138 ARG A C 1
ATOM 797 O O . ARG A 1 121 ? 24.196 12.941 67.188 1.00 14.28 138 ARG A O 1
ATOM 805 N N . ALA A 1 122 ? 22.675 14.564 66.915 1.00 14.42 139 ALA A N 1
ATOM 806 C CA . ALA A 1 122 ? 21.658 13.593 66.441 1.00 15.34 139 ALA A CA 1
ATOM 807 C C . ALA A 1 122 ? 22.037 12.744 65.216 1.00 15.47 139 ALA A C 1
ATOM 808 O O . ALA A 1 122 ? 21.529 11.642 65.050 1.00 18.00 139 ALA A O 1
ATOM 818 N N . CYS A 1 124 ? 25.089 11.597 64.691 1.00 13.75 141 CYS A N 1
ATOM 819 C CA . CYS A 1 124 ? 26.287 10.814 64.964 1.00 14.73 141 CYS A CA 1
ATOM 820 C C . CYS A 1 124 ? 26.067 9.356 64.549 1.00 14.48 141 CYS A C 1
ATOM 821 O O . CYS A 1 124 ? 24.932 8.844 64.577 1.00 16.43 141 CYS A O 1
ATOM 824 N N . ALA A 1 125 ? 27.152 8.708 64.161 1.00 14.19 142 ALA A N 1
ATOM 825 C CA . ALA A 1 125 ? 27.045 7.329 63.675 1.00 12.56 142 ALA A CA 1
ATOM 826 C C . ALA A 1 125 ? 28.389 6.651 63.778 1.00 12.29 142 ALA A C 1
ATOM 827 O O . ALA A 1 125 ? 29.447 7.310 63.778 1.00 11.82 142 ALA A O 1
ATOM 829 N N . PRO A 1 126 ? 28.385 5.301 63.764 1.00 12.28 143 PRO A N 1
ATOM 830 C CA . PRO A 1 126 ? 29.656 4.589 63.938 1.00 12.65 143 PRO A CA 1
ATOM 831 C C . PRO A 1 126 ? 30.647 4.834 62.819 1.00 11.13 143 PRO A C 1
ATOM 832 O O . PRO A 1 126 ? 31.835 4.663 63.018 1.00 12.29 143 PRO A O 1
ATOM 836 N N . ASN A 1 127 ? 30.164 5.232 61.627 1.00 10.80 144 ASN A N 1
ATOM 837 C CA . ASN A 1 127 ? 31.015 5.470 60.474 1.00 10.85 144 ASN A CA 1
ATOM 838 C C . ASN A 1 127 ?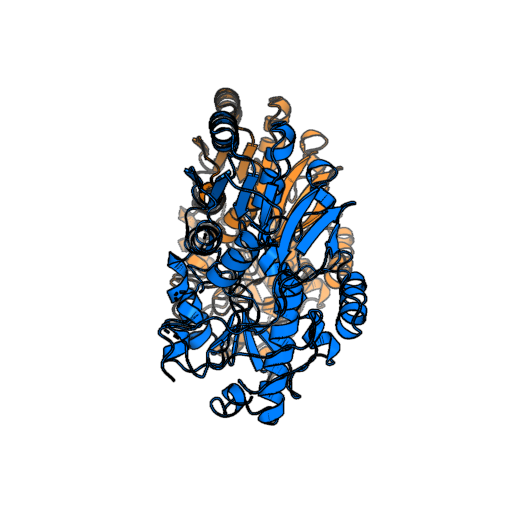 31.318 6.927 60.158 1.00 10.80 144 ASN A C 1
ATOM 839 O O . ASN A 1 127 ? 31.888 7.199 59.133 1.00 11.81 144 ASN A O 1
ATOM 844 N N . VAL A 1 128 ? 30.876 7.850 61.005 1.00 9.82 145 VAL A N 1
ATOM 845 C CA . VAL A 1 128 ? 31.026 9.288 60.741 1.00 9.75 145 VAL A CA 1
ATOM 846 C C . VAL A 1 128 ? 31.952 9.881 61.757 1.00 9.33 145 VAL A C 1
ATOM 847 O O . VAL A 1 128 ? 31.755 9.767 62.959 1.00 10.55 145 VAL A O 1
ATOM 851 N N . PHE A 1 129 ? 32.998 10.545 61.253 1.00 10.03 146 PHE A N 1
ATOM 852 C CA . PHE A 1 129 ? 34.060 11.141 62.041 1.00 8.82 146 PHE A CA 1
ATOM 853 C C . PHE A 1 129 ? 34.274 12.576 61.620 1.00 9.10 146 PHE A C 1
ATOM 854 O O . PHE A 1 129 ? 34.029 12.892 60.464 1.00 10.44 146 PHE A O 1
ATOM 862 N N . ARG A 1 130 ? 34.790 13.389 62.504 1.00 8.95 147 ARG A N 1
ATOM 863 C CA . ARG A 1 130 ? 35.108 14.788 62.163 1.00 8.48 147 ARG A CA 1
ATOM 864 C C . ARG A 1 130 ? 36.516 15.075 62.633 1.00 7.98 147 ARG A C 1
ATOM 865 O O . ARG A 1 130 ? 36.877 14.775 63.769 1.00 9.14 147 ARG A O 1
ATOM 873 N N . THR A 1 131 ? 37.310 15.742 61.773 1.00 8.43 148 THR A N 1
ATOM 874 C CA . THR A 1 131 ? 38.647 16.146 62.132 1.00 8.63 148 THR A CA 1
ATOM 875 C C . THR A 1 131 ? 38.792 17.667 62.394 1.00 6.76 148 THR A C 1
ATOM 876 O O . THR A 1 131 ? 39.907 18.130 62.644 1.00 7.83 148 THR A O 1
ATOM 880 N N . SER A 1 132 ? 37.675 18.365 62.369 1.00 7.05 149 SER A N 1
ATOM 881 C CA . SER A 1 132 ? 37.698 19.816 62.481 1.00 6.83 149 SER A CA 1
ATOM 882 C C . SER A 1 132 ? 37.260 20.307 63.862 1.00 7.68 149 SER A C 1
ATOM 883 O O . SER A 1 132 ? 38.106 20.403 64.715 1.00 7.63 149 SER A O 1
ATOM 886 N N . PHE A 1 133 ? 35.970 20.575 64.055 1.00 7.12 150 PHE A N 1
ATOM 887 C CA . PHE A 1 133 ? 35.402 21.258 65.217 1.00 6.96 150 PHE A CA 1
ATOM 888 C C . PHE A 1 133 ? 33.895 21.201 65.067 1.00 7.40 150 PHE A C 1
ATOM 889 O O . PHE A 1 133 ? 33.387 20.897 63.984 1.00 7.10 150 PHE A O 1
ATOM 897 N N . ALA A 1 134 ? 33.187 21.585 66.134 1.00 7.25 151 ALA A N 1
ATOM 898 C CA . ALA A 1 134 ? 31.781 21.860 66.090 1.00 6.94 151 ALA A CA 1
ATOM 899 C C . ALA A 1 134 ? 31.519 23.353 66.230 1.00 6.99 151 ALA A C 1
ATOM 900 O O . ALA A 1 134 ? 32.127 24.023 67.098 1.00 7.88 151 ALA A O 1
ATOM 902 N N . ASN A 1 135 ? 30.572 23.845 65.448 1.00 6.54 152 ASN A N 1
ATOM 903 C CA . ASN A 1 135 ? 30.257 25.275 65.401 1.00 7.07 152 ASN A CA 1
ATOM 904 C C . ASN A 1 135 ? 29.925 25.854 66.754 1.00 8.40 152 ASN A C 1
ATOM 905 O O . ASN A 1 135 ? 30.428 26.897 67.126 1.00 8.88 152 ASN A O 1
ATOM 910 N N . GLY A 1 136 ? 29.052 25.199 67.503 1.00 7.93 153 GLY A N 1
ATOM 911 C CA . GLY A 1 136 ? 28.623 25.810 68.755 1.00 7.92 153 GLY A CA 1
ATOM 912 C C . GLY A 1 136 ? 29.766 25.825 69.750 1.00 9.12 153 GLY A C 1
ATOM 913 O O . GLY A 1 136 ? 29.927 26.793 70.510 1.00 10.67 153 GLY A O 1
ATOM 914 N N . GLN A 1 137 ? 30.582 24.780 69.742 1.00 9.44 154 GLN A N 1
ATOM 915 C CA . GLN A 1 137 ? 31.691 24.747 70.681 1.00 9.03 154 GLN A CA 1
ATOM 916 C C . GLN A 1 137 ? 32.740 25.839 70.448 1.00 8.05 154 GLN A C 1
ATOM 917 O O . GLN A 1 137 ? 33.200 26.504 71.378 1.00 9.11 154 GLN A O 1
ATOM 923 N N . ILE A 1 138 ? 33.088 26.079 69.197 1.00 8.13 155 ILE A N 1
ATOM 924 C CA . ILE A 1 138 ? 34.051 27.133 68.940 1.00 7.80 155 ILE A CA 1
ATOM 925 C C . ILE A 1 138 ? 33.414 28.510 69.182 1.00 8.37 155 ILE A C 1
ATOM 926 O O . ILE A 1 138 ? 34.057 29.396 69.708 1.00 8.78 155 ILE A O 1
ATOM 931 N N . GLY A 1 139 ? 32.146 28.665 68.862 1.00 8.57 156 GLY A N 1
ATOM 932 C CA . GLY A 1 139 ? 31.477 29.928 69.193 1.00 8.76 156 GLY A CA 1
ATOM 933 C C . GLY A 1 139 ? 31.478 30.210 70.697 1.00 8.58 156 GLY A C 1
ATOM 934 O O . GLY A 1 139 ? 31.755 31.312 71.154 1.00 9.52 156 GLY A O 1
ATOM 935 N N . ARG A 1 140 ? 31.151 29.185 71.476 1.00 9.55 157 ARG A N 1
ATOM 936 C CA . ARG A 1 140 ? 31.185 29.289 72.938 1.00 9.81 157 ARG A CA 1
ATOM 937 C C . ARG A 1 140 ? 32.568 29.677 73.448 1.00 9.69 157 ARG A C 1
ATOM 938 O O . ARG A 1 140 ? 32.703 30.558 74.303 1.00 10.49 157 ARG A O 1
ATOM 946 N N . ALA A 1 141 ? 33.610 29.062 72.898 1.00 10.37 158 ALA A N 1
ATOM 947 C CA . ALA A 1 141 ? 34.957 29.352 73.342 1.00 10.06 158 ALA A CA 1
ATOM 948 C C . ALA A 1 141 ? 35.330 30.803 73.038 1.00 9.66 158 ALA A C 1
ATOM 949 O O . ALA A 1 141 ? 36.010 31.456 73.827 1.00 9.72 158 ALA A O 1
ATOM 951 N N . THR A 1 142 ? 34.887 31.315 71.899 1.00 8.10 159 THR A N 1
ATOM 952 C CA . THR A 1 142 ? 35.201 32.676 71.532 1.00 8.94 159 THR A CA 1
ATOM 953 C C . THR A 1 142 ? 34.453 33.642 72.452 1.00 9.60 159 THR A C 1
ATOM 954 O O . THR A 1 142 ? 35.040 34.622 72.930 1.00 10.03 159 THR A O 1
ATOM 958 N N . GLY A 1 143 ? 33.174 33.399 72.694 1.00 9.64 160 GLY A N 1
ATOM 959 C CA . GLY A 1 143 ? 32.428 34.239 73.621 1.00 10.05 160 GLY A CA 1
ATOM 960 C C . GLY A 1 143 ? 33.002 34.255 75.025 1.00 10.79 160 GLY A C 1
ATOM 961 O O . GLY A 1 143 ? 33.053 35.289 75.689 1.00 12.18 160 GLY A O 1
ATOM 962 N N . ASP A 1 144 ? 33.436 33.094 75.501 1.00 11.23 161 ASP A N 1
ATOM 963 C CA . ASP A 1 144 ? 34.019 33.037 76.839 1.00 12.52 161 ASP A CA 1
ATOM 964 C C . ASP A 1 144 ? 35.325 33.831 76.898 1.00 12.70 161 ASP A C 1
ATOM 965 O O . ASP A 1 144 ? 35.603 34.504 77.887 1.00 12.98 161 ASP A O 1
ATOM 970 N N . ALA A 1 145 ? 36.148 33.770 75.847 1.00 12.05 162 ALA A N 1
ATOM 971 C CA . ALA A 1 145 ? 37.375 34.545 75.814 1.00 12.42 162 ALA A CA 1
ATOM 972 C C . ALA A 1 145 ? 37.090 36.048 75.821 1.00 12.53 162 ALA A C 1
ATOM 973 O O . ALA A 1 145 ? 37.804 36.844 76.438 1.00 12.70 162 ALA A O 1
ATOM 983 N N . ILE A 1 147 ? 34.415 37.502 77.211 1.00 14.01 164 ILE A N 1
ATOM 984 C CA . ILE A 1 147 ? 34.032 37.858 78.592 1.00 15.43 164 ILE A CA 1
ATOM 985 C C . ILE A 1 147 ? 35.293 37.965 79.428 1.00 17.32 164 ILE A C 1
ATOM 986 O O . ILE A 1 147 ? 35.430 38.923 80.218 1.00 19.80 164 ILE A O 1
ATOM 991 N N . LYS A 1 148 ? 36.207 37.018 79.292 1.00 17.74 165 LYS A N 1
ATOM 992 C CA . LYS A 1 148 ? 37.431 37.040 80.104 1.00 18.15 165 LYS A CA 1
ATOM 993 C C . LYS A 1 148 ? 38.238 38.303 79.819 1.00 18.62 165 LYS A C 1
ATOM 994 O O . LYS A 1 148 ? 38.906 38.856 80.730 1.00 21.94 165 LYS A O 1
ATOM 1000 N N . ALA A 1 149 ? 38.135 38.824 78.594 1.00 19.12 166 ALA A N 1
ATOM 1001 C CA . ALA A 1 149 ? 38.808 40.055 78.193 1.00 21.01 166 ALA A CA 1
ATOM 1002 C C . ALA A 1 149 ? 38.101 41.324 78.707 1.00 21.94 166 ALA A C 1
ATOM 1003 O O . ALA A 1 149 ? 38.581 42.417 78.467 1.00 24.10 166 ALA A O 1
ATOM 1005 N N . GLY A 1 150 ? 36.948 41.182 79.346 1.00 21.22 167 GLY A N 1
ATOM 1006 C CA . GLY A 1 150 ? 36.240 42.327 79.900 1.00 21.75 167 GLY A CA 1
ATOM 1007 C C . GLY A 1 150 ? 35.238 43.008 78.984 1.00 21.49 167 GLY A C 1
ATOM 1008 O O . GLY A 1 150 ? 34.721 44.065 79.305 1.00 23.72 167 GLY A O 1
ATOM 1009 N N . LEU A 1 151 ? 34.915 42.371 77.860 1.00 20.09 168 LEU A N 1
ATOM 1010 C CA . LEU A 1 151 ? 33.926 42.907 76.945 1.00 17.70 168 LEU A CA 1
ATOM 1011 C C . LEU A 1 151 ? 32.506 42.613 77.397 1.00 18.31 168 LEU A C 1
ATOM 1012 O O . LEU A 1 151 ? 32.242 41.596 78.038 1.00 17.25 168 LEU A O 1
ATOM 1017 N N . LYS A 1 152 ? 31.583 43.507 77.054 1.00 17.58 169 LYS A N 1
ATOM 1018 C CA . LYS A 1 152 ? 30.265 43.513 77.663 1.00 18.50 169 LYS A CA 1
ATOM 1019 C C . LYS A 1 152 ? 29.098 43.765 76.714 1.00 16.75 169 LYS A C 1
ATOM 1020 O O . LYS A 1 152 ? 27.948 43.586 77.089 1.00 18.18 169 LYS A O 1
ATOM 1026 N N . LYS A 1 153 ? 29.370 44.252 75.498 1.00 14.94 170 LYS A N 1
ATOM 1027 C CA . LYS A 1 153 ? 28.301 44.774 74.651 1.00 15.00 170 LYS A CA 1
ATOM 1028 C C . LYS A 1 153 ? 28.641 44.492 73.181 1.00 13.33 170 LYS A C 1
ATOM 1029 O O . LYS A 1 153 ? 29.337 45.262 72.543 1.00 14.98 170 LYS A O 1
ATOM 1035 N N . ALA A 1 154 ? 28.132 43.365 72.659 1.00 11.99 171 ALA A N 1
ATOM 1036 C CA . ALA A 1 154 ? 28.553 42.891 71.364 1.00 11.73 171 ALA A CA 1
ATOM 1037 C C . ALA A 1 154 ? 27.507 43.084 70.292 1.00 11.13 171 ALA A C 1
ATOM 1038 O O . ALA A 1 154 ? 26.297 43.067 70.563 1.00 12.21 171 ALA A O 1
ATOM 1040 N N . VAL A 1 155 ? 27.977 43.264 69.070 1.00 10.54 172 VAL A N 1
ATOM 1041 C CA . VAL A 1 155 ? 27.150 43.035 67.887 1.00 9.93 172 VAL A CA 1
ATOM 1042 C C . VAL A 1 155 ? 27.768 41.862 67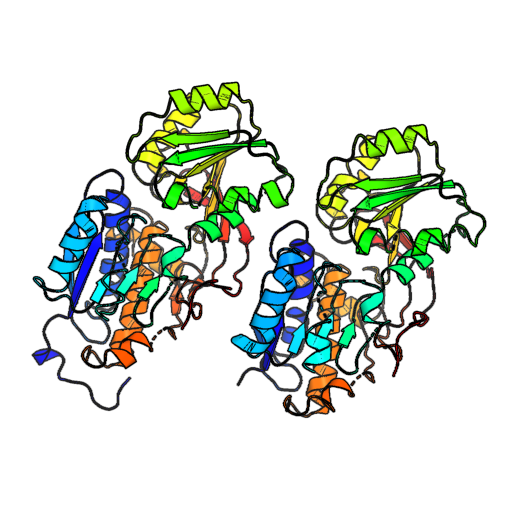.124 1.00 9.15 172 VAL A C 1
ATOM 1043 O O . VAL A 1 155 ? 28.992 41.761 67.038 1.00 9.75 172 VAL A O 1
ATOM 1047 N N . THR A 1 156 ? 26.927 40.964 66.594 1.00 8.59 173 THR A N 1
ATOM 1048 C CA . THR A 1 156 ? 27.417 39.866 65.769 1.00 7.71 173 THR A CA 1
ATOM 1049 C C . THR A 1 156 ? 27.104 40.126 64.295 1.00 8.70 173 THR A C 1
ATOM 1050 O O . THR A 1 156 ? 26.105 40.816 63.976 1.00 9.03 173 THR A O 1
ATOM 1054 N N . VAL A 1 157 ? 27.970 39.655 63.412 1.00 7.82 174 VAL A N 1
ATOM 1055 C CA . VAL A 1 157 ? 27.704 39.765 61.992 1.00 7.86 174 VAL A CA 1
ATOM 1056 C C . VAL A 1 157 ? 28.233 38.495 61.302 1.00 6.60 174 VAL A C 1
ATOM 1057 O O . VAL A 1 157 ? 29.384 38.082 61.525 1.00 7.63 174 VAL A O 1
ATOM 1061 N N . THR A 1 158 ? 27.415 37.928 60.442 1.00 6.73 175 THR A N 1
ATOM 1062 C CA . THR A 1 158 ? 27.799 36.686 59.770 1.00 6.96 175 THR A CA 1
ATOM 1063 C C . THR A 1 158 ? 26.891 36.468 58.583 1.00 6.43 175 THR A C 1
ATOM 1064 O O . THR A 1 158 ? 25.993 37.260 58.317 1.00 7.84 175 THR A O 1
ATOM 1068 N N . TRP A 1 159 ? 27.142 35.380 57.870 1.00 7.18 176 TRP A N 1
ATOM 1069 C CA . TRP A 1 159 ? 26.300 34.945 56.777 1.00 6.78 176 TRP A CA 1
ATOM 1070 C C . TRP A 1 159 ? 25.086 34.162 57.287 1.00 7.36 176 TRP A C 1
ATOM 1071 O O . TRP A 1 159 ? 25.171 33.431 58.291 1.00 8.62 176 TRP A O 1
ATOM 1082 N N . LYS A 1 160 ? 23.977 34.311 56.566 1.00 8.11 177 LYS A N 1
ATOM 1083 C CA . LYS A 1 160 ? 22.716 33.694 56.909 1.00 9.64 177 LYS A CA 1
ATOM 1084 C C . LYS A 1 160 ? 22.662 32.239 56.380 1.00 9.31 177 LYS A C 1
ATOM 1085 O O . LYS A 1 160 ? 22.029 31.919 55.382 1.00 10.64 177 LYS A O 1
ATOM 1091 N N . TYR A 1 161 ? 23.367 31.361 57.071 1.00 7.45 178 TYR A N 1
ATOM 1092 C CA . TYR A 1 161 ? 23.244 29.940 56.832 1.00 7.94 178 TYR A CA 1
ATOM 1093 C C . TYR A 1 161 ? 23.657 29.240 58.125 1.00 8.05 178 TYR A C 1
ATOM 1094 O O . TYR A 1 161 ? 24.129 29.883 59.055 1.00 8.38 178 TYR A O 1
ATOM 1103 N N . ALA A 1 162 ? 23.572 27.911 58.133 1.00 9.28 179 ALA A N 1
ATOM 1104 C CA . ALA A 1 162 ? 23.716 27.135 59.371 1.00 9.98 179 ALA A CA 1
ATOM 1105 C C . ALA A 1 162 ? 24.970 27.436 60.150 1.00 8.54 179 ALA A C 1
ATOM 1106 O O . ALA A 1 162 ? 24.930 27.510 61.359 1.00 9.74 179 ALA A O 1
ATOM 1108 N N . ALA A 1 163 ? 26.107 27.536 59.484 1.00 8.60 180 ALA A N 1
ATOM 1109 C CA . ALA A 1 163 ? 27.326 27.680 60.223 1.00 8.77 180 ALA A CA 1
ATOM 1110 C C . ALA A 1 163 ? 27.381 29.006 60.931 1.00 9.18 180 ALA A C 1
ATOM 1111 O O . ALA A 1 163 ? 27.824 29.086 62.092 1.00 8.66 180 ALA A O 1
ATOM 1113 N N . GLY A 1 164 ? 26.978 30.064 60.237 1.00 8.94 181 GLY A N 1
ATOM 1114 C CA . GLY A 1 164 ? 26.956 31.374 60.879 1.00 10.00 181 GLY A CA 1
ATOM 1115 C C . GLY A 1 164 ? 25.964 31.381 62.022 1.00 8.94 181 GLY A C 1
ATOM 1116 O O . GLY A 1 164 ? 26.270 31.864 63.125 1.00 9.42 181 GLY A O 1
ATOM 1117 N N . GLU A 1 165 ? 24.786 30.812 61.819 1.00 8.70 182 GLU A N 1
ATOM 1118 C CA . GLU A 1 165 ? 23.755 30.807 62.848 1.00 9.98 182 GLU A CA 1
ATOM 1119 C C . GLU A 1 165 ? 24.256 30.047 64.064 1.00 8.73 182 GLU A C 1
ATOM 1120 O O . GLU A 1 165 ? 24.088 30.490 65.211 1.00 9.21 182 GLU A O 1
ATOM 1126 N N . GLU A 1 166 ? 24.907 28.908 63.853 1.00 8.01 183 GLU A N 1
ATOM 1127 C CA . GLU A 1 166 ? 25.326 28.101 64.992 1.00 8.07 183 GLU A CA 1
ATOM 1128 C C . GLU A 1 166 ? 26.512 28.670 65.740 1.00 8.04 183 GLU A C 1
ATOM 1129 O O . GLU A 1 166 ? 26.622 28.509 66.951 1.00 9.14 183 GLU A O 1
ATOM 1143 N N . VAL A 1 168 ? 27.183 31.872 65.924 1.00 8.33 185 VAL A N 1
ATOM 1144 C CA . VAL A 1 168 ? 26.654 33.017 66.673 1.00 8.51 185 VAL A CA 1
ATOM 1145 C C . VAL A 1 168 ? 25.885 32.507 67.872 1.00 9.56 185 VAL A C 1
ATOM 1146 O O . VAL A 1 168 ? 25.969 33.074 68.969 1.00 9.92 185 VAL A O 1
ATOM 1150 N N . SER A 1 169 ? 25.118 31.442 67.721 1.00 9.83 186 SER A N 1
ATOM 1151 C CA . SER A 1 169 ? 24.347 30.899 68.856 1.00 9.21 186 SER A CA 1
ATOM 1152 C C . SER A 1 169 ? 25.252 30.477 70.009 1.00 9.81 186 SER A C 1
ATOM 1153 O O . SER A 1 169 ? 24.995 30.810 71.151 1.00 10.95 186 SER A O 1
ATOM 1156 N N . GLY A 1 170 ? 26.351 29.799 69.709 1.00 9.38 187 GLY A N 1
ATOM 1157 C CA . GLY A 1 170 ? 27.286 29.397 70.752 1.00 10.63 187 GLY A CA 1
ATOM 1158 C C . GLY A 1 170 ? 27.924 30.587 71.426 1.00 9.39 187 GLY A C 1
ATOM 1159 O O . GLY A 1 170 ? 28.054 30.644 72.652 1.00 10.71 187 GLY A O 1
ATOM 1160 N N . PHE A 1 171 ? 28.361 31.553 70.638 1.00 9.48 188 PHE A N 1
ATOM 1161 C CA . PHE A 1 171 ? 28.911 32.764 71.175 1.00 9.51 188 PHE A CA 1
ATOM 1162 C C . PHE A 1 171 ? 27.910 33.434 72.127 1.00 9.67 188 PHE A C 1
ATOM 1163 O O . PHE A 1 171 ? 28.264 33.879 73.214 1.00 10.43 188 PHE A O 1
ATOM 1171 N N . LYS A 1 172 ? 26.669 33.549 71.703 1.00 10.21 189 LYS A N 1
ATOM 1172 C CA . LYS A 1 172 ? 25.674 34.292 72.483 1.00 11.42 189 LYS A CA 1
ATOM 1173 C C . LYS A 1 172 ? 25.459 33.569 73.808 1.00 12.26 189 LYS A C 1
ATOM 1174 O O . LYS A 1 172 ? 25.299 34.218 74.838 1.00 13.59 189 LYS A O 1
ATOM 1180 N N . LYS A 1 173 ? 25.436 32.249 73.795 1.00 11.83 190 LYS A N 1
ATOM 1181 C CA . LYS A 1 173 ? 25.258 31.518 75.037 1.00 13.67 190 LYS A CA 1
ATOM 1182 C C . LYS A 1 173 ? 26.343 31.802 76.024 1.00 13.51 190 LYS A C 1
ATOM 1183 O O . LYS A 1 173 ? 26.045 32.054 77.193 1.00 14.52 190 LYS A O 1
ATOM 1189 N N A SER A 1 174 ? 27.588 31.760 75.620 0.43 13.97 191 SER A N 1
ATOM 1190 N N B SER A 1 174 ? 27.595 31.784 75.637 0.57 13.17 191 SER A N 1
ATOM 1191 C CA A SER A 1 174 ? 28.642 32.022 76.570 0.43 14.34 191 SER A CA 1
ATOM 1192 C CA B SER A 1 174 ? 28.652 32.015 76.612 0.57 12.69 191 SER A CA 1
ATOM 1193 C C A SER A 1 174 ? 28.649 33.465 76.970 0.43 13.98 191 SER A C 1
ATOM 1194 C C B SER A 1 174 ? 28.855 33.475 76.934 0.57 13.21 191 SER A C 1
ATOM 1195 O O A SER A 1 174 ? 28.749 33.770 78.155 0.43 14.32 191 SER A O 1
ATOM 1196 O O B SER A 1 174 ? 29.286 33.813 78.065 0.57 12.88 191 SER A O 1
ATOM 1201 N N . PHE A 1 175 ? 28.516 34.359 76.009 1.00 12.92 192 PHE A N 1
ATOM 1202 C CA . PHE A 1 175 ? 28.641 35.782 76.270 1.00 12.92 192 PHE A CA 1
ATOM 1203 C C . PHE A 1 175 ? 27.557 36.241 77.220 1.00 14.27 192 PHE A C 1
ATOM 1204 O O . PHE A 1 175 ? 27.848 36.983 78.190 1.00 16.24 192 PHE A O 1
ATOM 1212 N N . THR A 1 176 ? 26.336 35.790 77.013 1.00 14.35 193 THR A N 1
ATOM 1213 C CA . THR A 1 176 ? 25.269 36.169 77.914 1.00 15.68 193 THR A CA 1
ATOM 1214 C C . THR A 1 176 ? 25.351 35.429 79.263 1.00 17.82 193 THR A C 1
ATOM 1215 O O . THR A 1 176 ? 24.931 36.007 80.281 1.00 19.35 193 THR A O 1
ATOM 1219 N N . ALA A 1 177 ? 25.839 34.187 79.313 1.00 18.11 194 ALA A N 1
ATOM 1220 C CA . ALA A 1 177 ? 26.057 33.512 80.615 1.00 19.81 194 ALA A CA 1
ATOM 1221 C C . ALA A 1 177 ? 27.059 34.299 81.407 1.00 19.50 194 ALA A C 1
ATOM 1222 O O . ALA A 1 177 ? 26.943 34.354 82.656 1.00 20.82 194 ALA A O 1
ATOM 1224 N N . GLY A 1 178 ? 28.043 34.915 80.785 1.00 20.10 195 GLY A N 1
ATOM 1225 C CA . GLY A 1 178 ? 29.014 35.742 81.456 1.00 22.94 195 GLY A CA 1
ATOM 1226 C C . GLY A 1 178 ? 28.535 37.164 81.713 1.00 24.07 195 GLY A C 1
ATOM 1227 O O . GLY A 1 178 ? 29.370 38.016 82.057 1.00 27.03 195 GLY A O 1
ATOM 1228 N N . LYS A 1 179 ? 27.230 37.414 81.467 1.00 23.21 196 LYS A N 1
ATOM 1229 C CA . LYS A 1 179 ? 26.520 38.676 81.754 1.00 22.86 196 LYS A CA 1
ATOM 1230 C C . LYS A 1 179 ? 26.826 39.789 80.776 1.00 22.53 196 LYS A C 1
ATOM 1231 O O . LYS A 1 179 ? 26.535 40.964 81.005 1.00 25.62 196 LYS A O 1
ATOM 1237 N N . GLY A 1 180 ? 27.413 39.400 79.640 1.00 19.88 197 GLY A N 1
ATOM 1238 C CA . GLY A 1 180 ? 27.474 40.310 78.501 1.00 19.47 197 GLY A CA 1
ATOM 1239 C C . GLY A 1 180 ? 26.119 40.440 77.845 1.00 18.55 197 GLY A C 1
ATOM 1240 O O . GLY A 1 180 ? 25.228 39.641 78.059 1.00 19.15 197 GLY A O 1
ATOM 1241 N N . GLU A 1 181 ? 25.977 41.477 77.028 1.00 17.20 198 GLU A N 1
ATOM 1242 C CA . GLU A 1 181 ? 24.778 41.693 76.251 1.00 16.49 198 GLU A CA 1
ATOM 1243 C C . GLU A 1 181 ? 25.123 41.673 74.773 1.00 15.29 198 GLU A C 1
ATOM 1244 O O . GLU A 1 181 ? 26.140 42.229 74.385 1.00 15.50 198 GLU A O 1
ATOM 1250 N N . VAL A 1 182 ? 24.276 41.019 73.976 1.00 14.75 199 VAL A N 1
ATOM 1251 C CA . VAL A 1 182 ? 24.417 41.024 72.522 1.00 13.78 199 VAL A CA 1
ATOM 1252 C C . VAL A 1 182 ? 23.295 41.927 72.045 1.00 13.74 199 VAL A C 1
ATOM 1253 O O . VAL A 1 182 ? 22.110 41.599 72.145 1.00 15.77 199 VAL A O 1
ATOM 1257 N N . VAL A 1 183 ? 23.664 43.102 71.539 1.00 12.71 200 VAL A N 1
ATOM 1258 C CA . VAL A 1 183 ? 22.639 44.099 71.236 1.00 13.52 200 VAL A CA 1
ATOM 1259 C C . VAL A 1 183 ? 22.008 43.973 69.853 1.00 14.00 200 VAL A C 1
ATOM 1260 O O . VAL A 1 183 ? 20.952 44.549 69.597 1.00 16.13 200 VAL A O 1
ATOM 1264 N N . LYS A 1 184 ? 22.656 43.204 68.980 1.00 11.76 201 LYS A N 1
ATOM 1265 C CA . LYS A 1 184 ? 22.125 42.970 67.649 1.00 11.42 201 LYS A CA 1
ATOM 1266 C C . LYS A 1 184 ? 22.865 41.829 67.002 1.00 11.07 201 LYS A C 1
ATOM 1267 O O . LYS A 1 184 ? 24.055 41.702 67.175 1.00 10.91 201 LYS A O 1
ATOM 1273 N N . ASP A 1 185 ? 22.133 41.017 66.245 1.00 11.12 202 ASP A N 1
ATOM 1274 C CA . ASP A 1 185 ? 22.724 40.026 65.351 1.00 10.02 202 ASP A CA 1
ATOM 1275 C C . ASP A 1 185 ? 22.393 40.449 63.921 1.00 9.99 202 ASP A C 1
ATOM 1276 O O . ASP A 1 185 ? 21.223 40.467 63.544 1.00 12.17 202 ASP A O 1
ATOM 1281 N N . ILE A 1 186 ? 23.408 40.788 63.161 1.00 9.53 203 ILE A N 1
ATOM 1282 C CA . ILE A 1 186 ? 23.234 41.202 61.779 1.00 9.53 203 ILE A CA 1
ATOM 1283 C C . ILE A 1 186 ? 23.625 40.006 60.888 1.00 9.47 203 ILE A C 1
ATOM 1284 O O . ILE A 1 186 ? 24.653 39.343 61.116 1.00 8.79 203 ILE A O 1
ATOM 1289 N N . THR A 1 187 ? 22.821 39.763 59.860 1.00 9.03 204 THR A N 1
ATOM 1290 C CA . THR A 1 187 ? 23.164 38.772 58.888 1.00 10.07 204 THR A CA 1
ATOM 1291 C C . THR A 1 187 ? 23.210 39.348 57.478 1.00 10.55 204 THR A C 1
ATOM 1292 O O . THR A 1 187 ? 22.576 40.374 57.152 1.00 11.62 204 THR A O 1
ATOM 1296 N N . ILE A 1 188 ? 23.981 38.664 56.674 1.00 9.82 205 ILE A N 1
ATOM 1297 C CA . ILE A 1 188 ? 24.259 38.990 55.305 1.00 10.58 205 ILE A CA 1
ATOM 1298 C C . ILE A 1 188 ? 23.885 37.729 54.514 1.00 8.37 205 ILE A C 1
ATOM 1299 O O . ILE A 1 188 ? 24.236 36.602 54.935 1.00 8.68 205 ILE A O 1
ATOM 1304 N N . ALA A 1 189 ? 23.229 37.831 53.353 1.00 9.64 206 ALA A N 1
ATOM 1305 C CA . ALA A 1 189 ? 22.937 36.634 52.565 1.00 9.31 206 ALA A CA 1
ATOM 1306 C C . ALA A 1 189 ? 24.235 35.952 52.114 1.00 8.14 206 ALA A C 1
ATOM 1307 O O . ALA A 1 189 ? 25.166 36.633 51.734 1.00 9.52 206 ALA A O 1
ATOM 1309 N N . PHE A 1 190 ? 24.298 34.621 52.129 1.00 9.77 207 PHE A N 1
ATOM 1310 C CA . PHE A 1 190 ? 25.516 33.898 51.744 1.00 9.24 207 PHE A CA 1
ATOM 1311 C C . PHE A 1 190 ? 25.564 33.747 50.217 1.00 9.53 207 PHE A C 1
ATOM 1312 O O . PHE A 1 190 ? 24.581 33.339 49.614 1.00 11.55 207 PHE A O 1
ATOM 1320 N N . PRO A 1 191 ? 26.702 34.042 49.584 1.00 9.64 208 PRO A N 1
ATOM 1321 C CA . PRO A 1 191 ? 27.981 34.556 50.068 1.00 10.32 208 PRO A CA 1
ATOM 1322 C C . PRO A 1 191 ? 28.191 36.027 49.678 1.00 9.82 208 PRO A C 1
ATOM 1323 O O . PRO A 1 191 ? 29.237 36.377 49.147 1.00 11.84 208 PRO A O 1
ATOM 1327 N N . ASP A 1 192 ? 27.213 36.877 49.959 1.00 9.09 209 ASP A N 1
ATOM 1328 C CA . ASP A 1 192 ? 27.350 38.292 49.617 1.00 9.53 209 ASP A CA 1
ATOM 1329 C C . ASP A 1 192 ? 28.478 38.934 50.413 1.00 9.10 209 ASP A C 1
ATOM 1330 O O . ASP A 1 192 ? 28.736 38.568 51.577 1.00 9.64 209 ASP A O 1
ATOM 1335 N N . VAL A 1 193 ? 29.123 39.927 49.819 1.00 9.42 210 VAL A N 1
ATOM 1336 C CA . VAL A 1 193 ? 30.218 40.634 50.452 1.00 10.70 210 VAL A CA 1
ATOM 1337 C C . VAL A 1 193 ? 30.023 42.154 50.443 1.00 10.22 210 VAL A C 1
ATOM 1338 O O . VAL A 1 193 ? 30.976 42.920 50.527 1.00 11.98 210 VAL A O 1
ATOM 1342 N N . GLU A 1 194 ? 28.774 42.567 50.437 1.00 10.92 211 GLU A N 1
ATOM 1343 C CA . GLU A 1 194 ? 28.464 43.999 50.615 1.00 12.17 211 GLU A CA 1
ATOM 1344 C C . GLU A 1 194 ? 28.251 44.225 52.085 1.00 11.20 211 GLU A C 1
ATOM 1345 O O . GLU A 1 194 ? 27.222 43.840 52.643 1.00 12.42 211 GLU A O 1
ATOM 1351 N N . PHE A 1 195 ? 29.260 44.820 52.707 1.00 8.94 212 PHE A N 1
ATOM 1352 C CA . PHE A 1 195 ? 29.294 44.940 54.140 1.00 8.13 212 PHE A CA 1
ATOM 1353 C C . PHE A 1 195 ? 29.106 46.345 54.694 1.00 9.33 212 PHE A C 1
ATOM 1354 O O . PHE A 1 195 ? 28.984 46.534 55.919 1.00 9.61 212 PHE A O 1
ATOM 1362 N N A GLN A 1 196 ? 29.111 47.345 53.823 0.45 10.22 213 GLN A N 1
ATOM 1363 N N B GLN A 1 196 ? 29.128 47.355 53.837 0.55 10.08 213 GLN A N 1
ATOM 1364 C CA A GLN A 1 196 ? 29.150 48.733 54.305 0.45 10.72 213 GLN A CA 1
ATOM 1365 C CA B GLN A 1 196 ? 29.159 48.727 54.365 0.55 10.37 213 GLN A CA 1
ATOM 1366 C C A GLN A 1 196 ? 27.942 49.116 55.145 0.45 10.09 213 GLN A C 1
ATOM 1367 C C B GLN A 1 196 ? 27.935 49.078 55.196 0.55 9.59 213 GLN A C 1
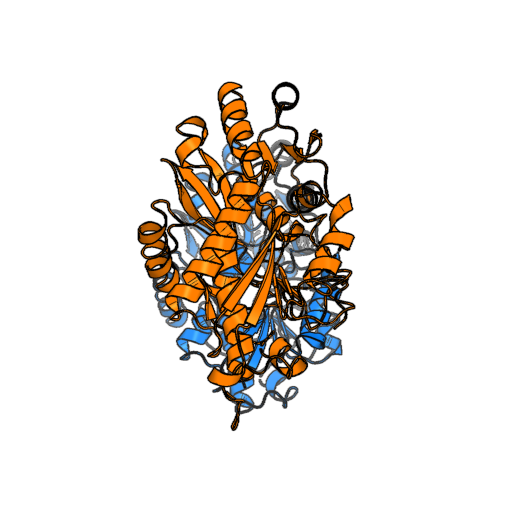ATOM 1368 O O A GLN A 1 196 ? 28.080 49.862 56.106 0.45 10.64 213 GLN A O 1
ATOM 1369 O O B GLN A 1 196 ? 28.056 49.742 56.217 0.55 10.05 213 GLN A O 1
ATOM 1380 N N . SER A 1 197 ? 26.753 48.659 54.781 1.00 9.69 214 SER A N 1
ATOM 1381 C CA . SER A 1 197 ? 25.589 48.992 55.570 1.00 9.84 214 SER A CA 1
ATOM 1382 C C . SER A 1 197 ? 25.619 48.308 56.951 1.00 8.91 214 SER A C 1
ATOM 1383 O O . SER A 1 197 ? 25.158 48.882 57.930 1.00 10.27 214 SER A O 1
ATOM 1386 N N . ALA A 1 198 ? 26.138 47.079 57.023 1.00 9.07 215 ALA A N 1
ATOM 1387 C CA . ALA A 1 198 ? 26.290 46.447 58.314 1.00 8.78 215 ALA A CA 1
ATOM 1388 C C . ALA A 1 198 ? 27.271 47.193 59.201 1.00 9.95 215 ALA A C 1
ATOM 1389 O O . ALA A 1 198 ? 27.053 47.322 60.387 1.00 10.56 215 ALA A O 1
ATOM 1391 N N . LEU A 1 199 ? 28.351 47.704 58.614 1.00 10.00 216 LEU A N 1
ATOM 1392 C CA . LEU A 1 199 ? 29.318 48.495 59.347 1.00 11.60 216 LEU A CA 1
ATOM 1393 C C . LEU A 1 199 ? 28.730 49.820 59.849 1.00 11.47 216 LEU A C 1
ATOM 1394 O O . LEU A 1 199 ? 28.998 50.208 60.985 1.00 12.52 216 LEU A O 1
ATOM 1399 N N . ALA A 1 200 ? 27.877 50.456 59.046 1.00 10.37 217 ALA A N 1
ATOM 1400 C CA . ALA A 1 200 ? 27.206 51.675 59.503 1.00 10.87 217 ALA A CA 1
ATOM 1401 C C . ALA A 1 200 ? 26.253 51.370 60.644 1.00 10.80 217 ALA A C 1
ATOM 1402 O O . ALA A 1 200 ? 26.161 52.119 61.608 1.00 12.48 217 ALA A O 1
ATOM 1404 N N . GLU A 1 201 ? 25.575 50.229 60.580 1.00 11.23 218 GLU A N 1
ATOM 1405 C CA . GLU A 1 201 ? 24.700 49.830 61.671 1.00 10.41 218 GLU A CA 1
ATOM 1406 C C . GLU A 1 201 ? 25.487 49.546 62.932 1.00 11.66 218 GLU A C 1
ATOM 1407 O O . GLU A 1 201 ? 25.123 49.983 64.011 1.00 12.06 218 GLU A O 1
ATOM 1413 N N . ILE A 1 202 ? 26.584 48.811 62.808 1.00 11.11 219 ILE A N 1
ATOM 1414 C CA . ILE A 1 202 ? 27.478 48.593 63.939 1.00 11.71 219 ILE A CA 1
ATOM 1415 C C . ILE A 1 202 ? 27.904 49.904 64.579 1.00 12.14 219 ILE A C 1
ATOM 1416 O O . ILE A 1 202 ? 27.815 50.040 65.791 1.00 13.10 219 ILE A O 1
ATOM 1421 N N . ALA A 1 203 ? 28.359 50.870 63.774 1.00 12.30 220 ALA A N 1
ATOM 1422 C CA . ALA A 1 203 ? 28.749 52.165 64.367 1.00 12.73 220 ALA A CA 1
ATOM 1423 C C . ALA A 1 203 ? 27.606 52.771 65.181 1.00 13.83 220 ALA A C 1
ATOM 1424 O O . ALA A 1 203 ? 27.796 53.274 66.297 1.00 15.66 220 ALA A O 1
ATOM 1426 N N . SER A 1 204 ? 26.409 52.725 64.632 1.00 13.38 221 SER A N 1
ATOM 1427 C CA . SER A 1 204 ? 25.266 53.374 65.271 1.00 13.45 221 SER A CA 1
ATOM 1428 C C . SER A 1 204 ? 24.922 52.721 66.592 1.00 13.37 221 SER A C 1
ATOM 1429 O O . SER A 1 204 ? 24.372 53.380 67.475 1.00 15.59 221 SER A O 1
ATOM 1432 N N . LEU A 1 205 ? 25.207 51.427 66.731 1.00 12.97 222 LEU A N 1
ATOM 1433 C CA . LEU A 1 205 ? 24.854 50.675 67.931 1.00 12.98 222 LEU A CA 1
ATOM 1434 C C . LEU A 1 205 ? 25.864 50.825 69.062 1.00 13.36 222 LEU A C 1
ATOM 1435 O O . LEU A 1 205 ? 25.587 50.413 70.186 1.00 13.98 222 LEU A O 1
ATOM 1440 N N . LYS A 1 206 ? 27.042 51.348 68.737 1.00 13.39 223 LYS A N 1
ATOM 1441 C CA . LYS A 1 206 ? 28.100 51.634 69.711 1.00 14.55 223 LYS A CA 1
ATOM 1442 C C . LYS A 1 206 ? 28.422 50.451 70.645 1.00 14.11 223 LYS A C 1
ATOM 1443 O O . LYS A 1 206 ? 28.523 50.604 71.876 1.00 14.72 223 LYS A O 1
ATOM 1449 N N . PRO A 1 207 ? 28.643 49.262 70.061 1.00 12.48 224 PRO A N 1
ATOM 1450 C CA . PRO A 1 207 ? 29.100 48.157 70.896 1.00 12.98 224 PRO A CA 1
ATOM 1451 C C . PRO A 1 207 ? 30.554 48.333 71.347 1.00 13.90 224 PRO A C 1
ATOM 1452 O O . PRO A 1 207 ? 31.275 49.174 70.799 1.00 14.85 224 PRO A O 1
ATOM 1456 N N . ASP A 1 208 ? 30.985 47.539 72.323 1.00 13.23 225 ASP A N 1
ATOM 1457 C CA . ASP A 1 208 ? 32.391 47.514 72.669 1.00 13.86 225 ASP A CA 1
ATOM 1458 C C . ASP A 1 208 ? 33.198 46.423 71.972 1.00 13.21 225 ASP A C 1
ATOM 1459 O O . ASP A 1 208 ? 34.415 46.346 72.122 1.00 14.49 225 ASP A O 1
ATOM 1464 N N . CYS A 1 209 ? 32.506 45.656 71.127 1.00 12.10 226 CYS A N 1
ATOM 1465 C CA . CYS A 1 209 ? 33.184 44.657 70.289 1.00 11.84 226 CYS A CA 1
ATOM 1466 C C . CYS A 1 209 ? 32.214 44.173 69.221 1.00 11.17 226 CYS A C 1
ATOM 1467 O O . CYS A 1 209 ? 31.002 44.266 69.335 1.00 11.61 226 CYS A O 1
ATOM 1470 N N . VAL A 1 210 ? 32.815 43.558 68.204 1.00 10.41 227 VAL A N 1
ATOM 1471 C CA . VAL A 1 210 ? 32.101 42.883 67.127 1.00 8.27 227 VAL A CA 1
ATOM 1472 C C . VAL A 1 210 ? 32.618 41.451 67.051 1.00 8.67 227 VAL A C 1
ATOM 1473 O O . VAL A 1 210 ? 33.830 41.218 67.107 1.00 9.82 227 VAL A O 1
ATOM 1477 N N . TYR A 1 211 ? 31.674 40.526 66.952 1.00 8.78 228 TYR A N 1
ATOM 1478 C CA . TYR A 1 211 ? 31.959 39.112 66.699 1.00 8.52 228 TYR A CA 1
ATOM 1479 C C . TYR A 1 211 ? 31.512 38.794 65.279 1.00 7.47 228 TYR A C 1
ATOM 1480 O O . TYR A 1 211 ? 30.341 38.951 64.966 1.00 7.93 228 TYR A O 1
ATOM 1489 N N . ALA A 1 212 ? 32.441 38.330 64.437 1.00 7.28 229 ALA A N 1
ATOM 1490 C CA . ALA A 1 212 ? 32.135 38.047 63.039 1.00 7.56 229 ALA A CA 1
ATOM 1491 C C . ALA A 1 212 ? 32.596 36.657 62.650 1.00 7.80 229 ALA A C 1
ATOM 1492 O O . ALA A 1 212 ? 33.694 36.231 62.984 1.00 8.05 229 ALA A O 1
ATOM 1494 N N . PHE A 1 213 ? 31.737 36.006 61.887 1.00 7.25 230 PHE A N 1
ATOM 1495 C CA . PHE A 1 213 ? 32.134 34.786 61.189 1.00 6.93 230 PHE A CA 1
ATOM 1496 C C . PHE A 1 213 ? 31.985 35.000 59.693 1.00 6.67 230 PHE A C 1
ATOM 1497 O O . PHE A 1 213 ? 30.853 35.165 59.176 1.00 7.33 230 PHE A O 1
ATOM 1505 N N . PHE A 1 214 ? 33.129 35.004 59.026 1.00 6.98 231 PHE A N 1
ATOM 1506 C CA . PHE A 1 214 ? 33.235 34.909 57.553 1.00 7.09 231 PHE A CA 1
ATOM 1507 C C . PHE A 1 214 ? 34.488 34.067 57.337 1.00 6.81 231 PHE A C 1
ATOM 1508 O O . PHE A 1 214 ? 35.288 33.842 58.258 1.00 8.28 231 PHE A O 1
ATOM 1516 N N . SER A 1 215 ? 34.677 33.564 56.123 1.00 7.72 232 SER A N 1
ATOM 1517 C CA . SER A 1 215 ? 35.843 32.768 55.816 1.00 7.80 232 SER A CA 1
ATOM 1518 C C . SER A 1 215 ? 36.103 32.844 54.310 1.00 9.53 232 SER A C 1
ATOM 1519 O O . SER A 1 215 ? 35.179 33.058 53.548 1.00 10.47 232 SER A O 1
ATOM 1522 N N . GLY A 1 216 ? 37.353 32.740 53.906 1.00 10.42 233 GLY A N 1
ATOM 1523 C CA . GLY A 1 216 ? 37.721 32.828 52.499 1.00 9.51 233 GLY A CA 1
ATOM 1524 C C . GLY A 1 216 ? 37.844 34.263 52.066 1.00 8.66 233 GLY A C 1
ATOM 1525 O O . GLY A 1 216 ? 38.099 35.168 52.861 1.00 9.63 233 GLY A O 1
ATOM 1526 N N . GLY A 1 217 ? 37.668 34.483 50.768 1.00 10.92 234 GLY A N 1
ATOM 1527 C CA . GLY A 1 217 ? 37.837 35.828 50.222 1.00 11.46 234 GLY A CA 1
ATOM 1528 C C . GLY A 1 217 ? 36.830 36.778 50.821 1.00 10.27 234 GLY A C 1
ATOM 1529 O O . GLY A 1 217 ? 37.102 37.986 50.896 1.00 11.79 234 GLY A O 1
ATOM 1530 N N . GLY A 1 218 ? 35.691 36.304 51.270 1.00 10.85 235 GLY A N 1
ATOM 1531 C CA . GLY A 1 218 ? 34.702 37.164 51.908 1.00 9.22 235 GLY A CA 1
ATOM 1532 C C . GLY A 1 218 ? 35.229 37.682 53.234 1.00 9.89 235 GLY A C 1
ATOM 1533 O O . GLY A 1 218 ? 34.933 38.820 53.617 1.00 10.00 235 GLY A O 1
ATOM 1534 N N . ALA A 1 219 ? 35.981 36.854 53.958 1.00 8.89 236 ALA A N 1
ATOM 1535 C CA . ALA A 1 219 ? 36.622 37.309 55.197 1.00 8.80 236 ALA A CA 1
ATOM 1536 C C . ALA A 1 219 ? 37.679 38.365 54.921 1.00 8.48 236 ALA A C 1
ATOM 1537 O O . ALA A 1 219 ? 37.759 39.343 55.652 1.00 8.40 236 ALA A O 1
ATOM 1539 N N . LEU A 1 220 ? 38.473 38.190 53.888 1.00 9.12 237 LEU A N 1
ATOM 1540 C CA . LEU A 1 220 ? 39.450 39.215 53.511 1.00 8.42 237 LEU A CA 1
ATOM 1541 C C . LEU A 1 220 ? 38.759 40.547 53.260 1.00 8.18 237 LEU A C 1
ATOM 1542 O O . LEU A 1 220 ? 39.194 41.605 53.754 1.00 9.24 237 LEU A O 1
ATOM 1547 N N . LYS A 1 221 ? 37.697 40.534 52.487 1.00 8.61 238 LYS A N 1
ATOM 1548 C CA . LYS A 1 221 ? 36.985 41.749 52.182 1.00 8.88 238 LYS A CA 1
ATOM 1549 C C . LYS A 1 221 ? 36.384 42.349 53.416 1.00 8.61 238 LYS A C 1
ATOM 1550 O O . LYS A 1 221 ? 36.443 43.570 53.600 1.00 10.28 238 LYS A O 1
ATOM 1556 N N . PHE A 1 222 ? 35.835 41.546 54.295 1.00 9.15 239 PHE A N 1
ATOM 1557 C CA . PHE A 1 222 ? 35.255 42.038 55.537 1.00 8.68 239 PHE A CA 1
ATOM 1558 C C . PHE A 1 222 ? 36.321 42.738 56.347 1.00 8.83 239 PHE A C 1
ATOM 1559 O O . PHE A 1 222 ? 36.097 43.832 56.887 1.00 9.13 239 PHE A O 1
ATOM 1567 N N . ILE A 1 223 ? 37.474 42.136 56.502 1.00 8.32 240 ILE A N 1
ATOM 1568 C CA . ILE A 1 223 ? 38.562 42.718 57.290 1.00 9.48 240 ILE A CA 1
ATOM 1569 C C . ILE A 1 223 ? 38.959 44.069 56.721 1.00 8.74 240 ILE A C 1
ATOM 1570 O O . ILE A 1 223 ? 39.125 45.034 57.459 1.00 10.33 240 ILE A O 1
ATOM 1575 N N A LYS A 1 224 ? 39.116 44.159 55.414 0.49 9.32 241 LYS A N 1
ATOM 1576 N N B LYS A 1 224 ? 39.127 44.137 55.404 0.51 9.42 241 LYS A N 1
ATOM 1577 C CA A LYS A 1 224 ? 39.544 45.421 54.832 0.49 10.37 241 LYS A CA 1
ATOM 1578 C CA B LYS A 1 224 ? 39.503 45.383 54.726 0.51 10.47 241 LYS A CA 1
ATOM 1579 C C A LYS A 1 224 ? 38.440 46.460 54.935 0.49 11.01 241 LYS A C 1
ATOM 1580 C C B LYS A 1 224 ? 38.441 46.438 54.944 0.51 11.21 241 LYS A C 1
ATOM 1581 O O A LYS A 1 224 ? 38.725 47.630 55.270 0.49 11.93 241 LYS A O 1
ATOM 1582 O O B LYS A 1 224 ? 38.753 47.593 55.337 0.51 12.21 241 LYS A O 1
ATOM 1593 N N . ASP A 1 225 ? 37.191 46.078 54.740 1.00 10.97 242 ASP A N 1
ATOM 1594 C CA . ASP A 1 225 ? 36.093 47.036 54.843 1.00 10.35 242 ASP A CA 1
ATOM 1595 C C . ASP A 1 225 ? 35.948 47.493 56.295 1.00 10.19 242 ASP A C 1
ATOM 1596 O O . ASP A 1 225 ? 35.700 48.684 56.576 1.00 12.19 242 ASP A O 1
ATOM 1601 N N . TYR A 1 226 ? 36.056 46.582 57.245 1.00 9.08 243 TYR A N 1
ATOM 1602 C CA . TYR A 1 226 ? 35.918 46.904 58.666 1.00 8.43 243 TYR A CA 1
ATOM 1603 C C . TYR A 1 226 ? 36.982 47.933 59.083 1.00 10.82 243 TYR A C 1
ATOM 1604 O O . TYR A 1 226 ? 36.678 48.915 59.757 1.00 11.72 243 TYR A O 1
ATOM 1613 N N . ALA A 1 227 ? 38.230 47.714 58.691 1.00 11.19 244 ALA A N 1
ATOM 1614 C CA . ALA A 1 227 ? 39.317 48.625 59.029 1.00 12.31 244 ALA A CA 1
ATOM 1615 C C . ALA A 1 227 ? 39.039 49.960 58.371 1.00 12.95 244 ALA A C 1
ATOM 1616 O O . ALA A 1 227 ? 39.248 51.023 58.997 1.00 14.73 244 ALA A O 1
ATOM 1618 N N . ALA A 1 228 ? 38.553 49.975 57.150 1.00 13.89 245 ALA A N 1
ATOM 1619 C CA . ALA A 1 228 ? 38.359 51.262 56.456 1.00 15.47 245 ALA A CA 1
ATOM 1620 C C . ALA A 1 228 ? 37.257 52.067 57.062 1.00 15.62 245 ALA A C 1
ATOM 1621 O O . ALA A 1 228 ? 37.222 53.309 56.870 1.00 17.44 245 ALA A O 1
ATOM 1623 N N . ALA A 1 229 ? 36.358 51.456 57.800 1.00 15.07 246 ALA A N 1
ATOM 1624 C CA . ALA A 1 229 ? 35.293 52.160 58.489 1.00 14.72 246 ALA A CA 1
ATOM 1625 C C . ALA A 1 229 ? 35.752 52.910 59.731 1.00 16.00 246 ALA A C 1
ATOM 1626 O O . ALA A 1 229 ? 34.978 53.705 60.287 1.00 17.23 246 ALA A O 1
ATOM 1628 N N A ASN A 1 230 ? 36.971 52.665 60.198 0.52 16.27 247 ASN A N 1
ATOM 1629 N N B ASN A 1 230 ? 36.982 52.654 60.165 0.48 16.31 247 ASN A N 1
ATOM 1630 C CA A ASN A 1 230 ? 37.520 53.465 61.302 0.52 17.30 247 ASN A CA 1
ATOM 1631 C CA B ASN A 1 230 ? 37.564 53.363 61.307 0.48 17.34 247 ASN A CA 1
ATOM 1632 C C A ASN A 1 230 ? 36.600 53.492 62.531 0.52 16.50 247 ASN A C 1
ATOM 1633 C C B ASN A 1 230 ? 36.582 53.474 62.475 0.48 16.66 247 ASN A C 1
ATOM 1634 O O A ASN A 1 230 ? 36.270 54.566 63.074 0.52 17.76 247 ASN A O 1
ATOM 1635 O O B ASN A 1 230 ? 36.193 54.578 62.916 0.48 17.97 247 ASN A O 1
ATOM 1644 N N . LEU A 1 231 ? 36.198 52.306 62.976 1.00 15.45 248 LEU A N 1
ATOM 1645 C CA . LEU A 1 231 ? 35.128 52.166 63.943 1.00 14.43 248 LEU A CA 1
ATOM 1646 C C . LEU A 1 231 ? 35.596 52.381 65.377 1.00 15.25 248 LEU A C 1
ATOM 1647 O O . LEU A 1 231 ? 34.780 52.712 66.235 1.00 17.03 248 LEU A O 1
ATOM 1652 N N . GLY A 1 232 ? 36.893 52.190 65.636 1.00 14.54 249 GLY A N 1
ATOM 1653 C CA . GLY A 1 232 ? 37.397 52.220 67.000 1.00 16.13 249 GLY A CA 1
ATOM 1654 C C . GLY A 1 232 ? 36.768 51.171 67.907 1.00 16.23 249 GLY A C 1
ATOM 1655 O O . GLY A 1 232 ? 36.589 51.352 69.113 1.00 19.90 249 GLY A O 1
ATOM 1656 N N . ILE A 1 233 ? 36.400 50.035 67.307 1.00 14.78 250 ILE A N 1
ATOM 1657 C CA . ILE A 1 233 ? 35.766 48.930 68.028 1.00 13.21 250 ILE A CA 1
ATOM 1658 C C . ILE A 1 233 ? 36.532 47.616 67.697 1.00 13.20 250 ILE A C 1
ATOM 1659 O O . ILE A 1 233 ? 36.766 47.316 66.528 1.00 13.32 250 ILE A O 1
ATOM 1664 N N . PRO A 1 234 ? 36.936 46.863 68.700 1.00 13.03 251 PRO A N 1
ATOM 1665 C CA . PRO A 1 234 ? 37.733 45.656 68.400 1.00 13.63 251 PRO A CA 1
ATOM 1666 C C . PRO A 1 234 ? 36.903 44.556 67.776 1.00 10.95 251 PRO A C 1
ATOM 1667 O O . PRO A 1 234 ? 35.790 44.267 68.163 1.00 11.71 251 PRO A O 1
ATOM 1671 N N . LEU A 1 235 ? 37.528 43.965 66.760 1.00 10.91 252 LEU A N 1
ATOM 1672 C CA . LEU A 1 235 ? 36.981 42.832 65.996 1.00 9.46 252 LEU A CA 1
ATOM 1673 C C . LEU A 1 235 ? 37.518 41.525 66.534 1.00 9.24 252 LEU A C 1
ATOM 1674 O O . LEU A 1 235 ? 38.723 41.331 66.702 1.00 10.75 252 LEU A O 1
ATOM 1679 N N . TRP A 1 236 ? 36.576 40.627 66.729 1.00 9.52 253 TRP A N 1
ATOM 1680 C CA . TRP A 1 236 ? 36.807 39.261 67.168 1.00 8.68 253 TRP A CA 1
ATOM 1681 C C . TRP A 1 236 ? 36.049 38.277 66.285 1.00 8.36 253 TRP A C 1
ATOM 1682 O O . TRP A 1 236 ? 35.077 38.621 65.657 1.00 8.51 253 TRP A O 1
ATOM 1693 N N . GLY A 1 237 ? 36.503 37.027 66.283 1.00 8.64 254 GLY A N 1
ATOM 1694 C CA . GLY A 1 237 ? 35.715 35.964 65.675 1.00 8.53 254 GLY A CA 1
ATOM 1695 C C . GLY A 1 237 ? 36.360 34.634 65.925 1.00 7.23 254 GLY A C 1
ATOM 1696 O O . GLY A 1 237 ? 37.453 34.544 66.439 1.00 7.85 254 GLY A O 1
ATOM 1697 N N . PRO A 1 238 ? 35.662 33.570 65.542 1.00 7.21 255 PRO A N 1
ATOM 1698 C CA . PRO A 1 238 ? 36.372 32.300 65.390 1.00 6.94 255 PRO A CA 1
ATOM 1699 C C . PRO A 1 238 ? 37.484 32.466 64.373 1.00 7.16 255 PRO A C 1
ATOM 1700 O O . PRO A 1 238 ? 37.407 33.297 63.498 1.00 7.88 255 PRO A O 1
ATOM 1704 N N . GLY A 1 239 ? 38.533 31.670 64.455 1.00 7.43 256 GLY A N 1
ATOM 1705 C CA . GLY A 1 239 ? 39.706 31.896 63.652 1.00 7.91 256 GLY A CA 1
ATOM 1706 C C . GLY A 1 239 ? 39.598 31.731 62.161 1.00 7.31 256 GLY A C 1
ATOM 1707 O O . GLY A 1 239 ? 40.516 32.128 61.452 1.00 7.91 256 GLY A O 1
ATOM 1708 N N . PHE A 1 240 ? 38.486 31.184 61.709 1.00 6.93 257 PHE A N 1
ATOM 1709 C CA . PHE A 1 240 ? 38.191 31.158 60.282 1.00 6.08 257 PHE A CA 1
ATOM 1710 C C . PHE A 1 240 ? 38.176 32.560 59.689 1.00 7.57 257 PHE A C 1
ATOM 1711 O O . PHE A 1 240 ? 38.367 32.727 58.486 1.00 9.03 257 PHE A O 1
ATOM 1719 N N . LEU A 1 241 ? 37.903 33.566 60.524 1.00 7.12 25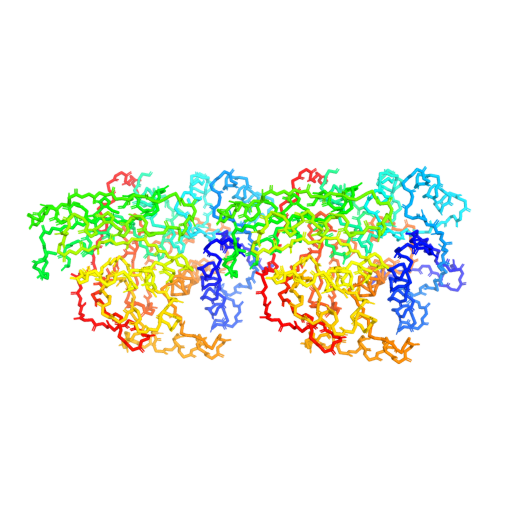8 LEU A N 1
ATOM 1720 C CA . LEU A 1 241 ? 37.810 34.961 60.062 1.00 6.72 258 LEU A CA 1
ATOM 1721 C C . LEU A 1 241 ? 39.150 35.420 59.515 1.00 7.72 258 LEU A C 1
ATOM 1722 O O . LEU A 1 241 ? 39.165 36.254 58.632 1.00 10.70 258 LEU A O 1
ATOM 1727 N N . THR A 1 242 ? 40.278 34.912 60.024 1.00 7.04 259 THR A N 1
ATOM 1728 C CA . THR A 1 242 ? 41.588 35.341 59.574 1.00 9.33 259 THR A CA 1
ATOM 1729 C C . THR A 1 242 ? 42.420 34.287 58.863 1.00 9.33 259 THR A C 1
ATOM 1730 O O . THR A 1 242 ? 43.360 34.628 58.139 1.00 9.16 259 THR A O 1
ATOM 1734 N N . ASP A 1 243 ? 42.110 32.997 59.080 1.00 9.61 260 ASP A N 1
ATOM 1735 C CA . ASP A 1 243 ? 42.981 31.986 58.510 1.00 9.57 260 ASP A CA 1
ATOM 1736 C C . ASP A 1 243 ? 42.966 31.976 56.979 1.00 10.11 260 ASP A C 1
ATOM 1737 O O . ASP A 1 243 ? 41.921 31.933 56.360 1.00 10.97 260 ASP A O 1
ATOM 1742 N N . GLY A 1 244 ? 44.155 32.045 56.401 1.00 8.98 261 GLY A N 1
ATOM 1743 C CA . GLY A 1 244 ? 44.334 32.052 54.972 1.00 9.44 261 GLY A CA 1
ATOM 1744 C C . GLY A 1 244 ? 44.361 33.401 54.307 1.00 10.20 261 GLY A C 1
ATOM 1745 O O . GLY A 1 244 ? 44.679 33.454 53.128 1.00 13.60 261 GLY A O 1
ATOM 1746 N N . VAL A 1 245 ? 43.996 34.459 55.029 1.00 8.93 262 VAL A N 1
ATOM 1747 C CA . VAL A 1 245 ? 43.858 35.799 54.436 1.00 8.99 262 VAL A CA 1
ATOM 1748 C C . VAL A 1 245 ? 44.758 36.792 55.121 1.00 9.38 262 VAL A C 1
ATOM 1749 O O . VAL A 1 245 ? 44.672 37.983 54.815 1.00 10.61 262 VAL A O 1
ATOM 1753 N N . GLU A 1 246 ? 45.650 36.351 55.984 1.00 9.56 263 GLU A N 1
ATOM 1754 C CA . GLU A 1 246 ? 46.486 37.232 56.806 1.00 10.55 263 GLU A CA 1
ATOM 1755 C C . GLU A 1 246 ? 47.406 38.099 55.998 1.00 11.11 263 GLU A C 1
ATOM 1756 O O . GLU A 1 246 ? 47.507 39.309 56.284 1.00 12.02 263 GLU A O 1
ATOM 1762 N N . ALA A 1 247 ? 48.090 37.560 55.004 1.00 11.63 264 ALA A N 1
ATOM 1763 C CA . ALA A 1 247 ? 49.081 38.329 54.261 1.00 11.55 264 ALA A CA 1
ATOM 1764 C C . ALA A 1 247 ? 48.360 39.375 53.429 1.00 11.36 264 ALA A C 1
ATOM 1765 O O . ALA A 1 247 ? 48.737 40.570 53.397 1.00 13.02 264 ALA A O 1
ATOM 1767 N N . ALA A 1 248 ? 47.294 38.972 52.766 1.00 11.15 265 ALA A N 1
ATOM 1768 C CA . ALA A 1 248 ? 46.610 39.892 51.858 1.00 11.54 265 ALA A CA 1
ATOM 1769 C C . ALA A 1 248 ? 45.887 40.999 52.609 1.00 12.03 265 ALA A C 1
ATOM 1770 O O . ALA A 1 248 ? 45.681 42.095 52.075 1.00 13.28 265 ALA A O 1
ATOM 1772 N N . ALA A 1 249 ? 45.504 40.754 53.851 1.00 10.90 266 ALA A N 1
ATOM 1773 C CA . ALA A 1 249 ? 44.816 41.775 54.631 1.00 9.88 266 ALA A CA 1
ATOM 1774 C C . ALA A 1 249 ? 45.746 42.905 55.004 1.00 11.08 266 ALA A C 1
ATOM 1775 O O . ALA A 1 249 ? 45.288 44.022 55.211 1.00 11.59 266 ALA A O 1
ATOM 1777 N N . GLY A 1 250 ? 47.039 42.649 55.105 1.00 10.02 267 GLY A N 1
ATOM 1778 C CA . GLY A 1 250 ? 47.962 43.736 55.410 1.00 10.37 267 GLY A CA 1
ATOM 1779 C C . GLY A 1 250 ? 47.656 44.366 56.765 1.00 10.52 267 GLY A C 1
ATOM 1780 O O . GLY A 1 250 ? 47.122 43.745 57.689 1.00 11.22 267 GLY A O 1
ATOM 1781 N N . PRO A 1 251 ? 47.946 45.667 56.909 1.00 10.25 268 PRO A N 1
ATOM 1782 C CA . PRO A 1 251 ? 47.702 46.335 58.169 1.00 11.01 268 PRO A CA 1
ATOM 1783 C C . PRO A 1 251 ? 46.278 46.342 58.641 1.00 10.69 268 PRO A C 1
ATOM 1784 O O . PRO A 1 251 ? 46.022 46.442 59.850 1.00 11.24 268 PRO A O 1
ATOM 1788 N N . ALA A 1 252 ? 45.330 46.201 57.728 1.00 10.69 269 ALA A N 1
ATOM 1789 C CA . ALA A 1 252 ? 43.922 46.133 58.140 1.00 11.66 269 ALA A CA 1
ATOM 1790 C C . ALA A 1 252 ? 43.655 44.973 59.109 1.00 11.34 269 ALA A C 1
ATOM 1791 O O . ALA A 1 252 ? 42.732 45.033 59.915 1.00 12.99 269 ALA A O 1
ATOM 1793 N N . GLY A 1 253 ? 44.441 43.904 58.997 1.00 9.40 270 GLY A N 1
ATOM 1794 C CA . GLY A 1 253 ? 44.242 42.747 59.872 1.00 9.48 270 GLY A CA 1
ATOM 1795 C C . GLY A 1 253 ? 44.826 42.919 61.275 1.00 11.02 270 GLY A C 1
ATOM 1796 O O . GLY A 1 253 ? 44.425 42.220 62.189 1.00 10.74 270 GLY A O 1
ATOM 1797 N N . ASP A 1 254 ? 45.787 43.814 61.454 1.00 11.94 271 ASP A N 1
ATOM 1798 C CA . ASP A 1 254 ? 46.526 43.822 62.688 1.00 12.35 271 ASP A CA 1
ATOM 1799 C C . ASP A 1 254 ? 45.587 44.136 63.837 1.00 12.40 271 ASP A C 1
ATOM 1800 O O . ASP A 1 254 ? 44.796 45.082 63.793 1.00 13.62 271 ASP A O 1
ATOM 1805 N N . GLY A 1 255 ? 45.704 43.322 64.874 1.00 12.17 272 GLY A N 1
ATOM 1806 C CA . GLY A 1 255 ? 44.978 43.478 66.114 1.00 12.78 272 GLY A CA 1
ATOM 1807 C C . GLY A 1 255 ? 43.675 42.695 66.223 1.00 12.19 272 GLY A C 1
ATOM 1808 O O . GLY A 1 255 ? 43.070 42.654 67.278 1.00 12.81 272 GLY A O 1
ATOM 1809 N N . ILE A 1 256 ? 43.249 42.052 65.141 1.00 10.25 273 ILE A N 1
ATOM 1810 C CA . ILE A 1 256 ? 42.059 41.213 65.233 1.00 9.69 273 ILE A CA 1
ATOM 1811 C C . ILE A 1 256 ? 42.343 40.043 66.170 1.00 9.81 273 ILE A C 1
ATOM 1812 O O . ILE A 1 256 ? 43.393 39.414 66.079 1.00 11.50 273 ILE A O 1
ATOM 1817 N N . LYS A 1 257 ? 41.394 39.750 67.042 1.00 9.07 274 LYS A N 1
ATOM 1818 C CA . LYS A 1 257 ? 41.529 38.667 67.997 1.00 9.38 274 LYS A CA 1
ATOM 1819 C C . LYS A 1 257 ? 40.621 37.514 67.558 1.00 8.75 274 LYS A C 1
ATOM 1820 O O . LYS A 1 257 ? 39.488 37.708 67.172 1.00 9.83 274 LYS A O 1
ATOM 1826 N N . THR A 1 258 ? 41.139 36.291 67.631 1.00 8.99 275 THR A N 1
ATOM 1827 C CA . THR A 1 258 ? 40.352 35.126 67.273 1.00 9.00 275 THR A CA 1
ATOM 1828 C C . THR A 1 258 ? 40.639 33.978 68.216 1.00 9.54 275 THR A C 1
ATOM 1829 O O . THR A 1 258 ? 41.627 33.960 68.939 1.00 10.66 275 THR A O 1
ATOM 1833 N N . VAL A 1 259 ? 39.720 33.020 68.222 1.00 8.40 276 VAL A N 1
ATOM 1834 C CA . VAL A 1 259 ? 39.921 31.764 68.934 1.00 7.83 276 VAL A CA 1
ATOM 1835 C C . VAL A 1 259 ? 39.879 30.626 67.919 1.00 7.72 276 VAL A C 1
ATOM 1836 O O . VAL A 1 259 ? 38.975 30.580 67.075 1.00 7.62 276 VAL A O 1
ATOM 1840 N N . LEU A 1 260 ? 40.855 29.730 67.980 1.00 7.39 277 LEU A N 1
ATOM 1841 C CA . LEU A 1 260 ? 40.896 28.610 67.041 1.00 6.58 277 LEU A CA 1
ATOM 1842 C C . LEU A 1 260 ? 41.705 27.485 67.664 1.00 7.31 277 LEU A C 1
ATOM 1843 O O . LEU A 1 260 ? 42.613 27.702 68.447 1.00 7.86 277 LEU A O 1
ATOM 1848 N N . HIS A 1 261 ? 41.419 26.292 67.171 1.00 7.15 278 HIS A N 1
ATOM 1849 C CA . HIS A 1 261 ? 42.113 25.056 67.515 1.00 7.51 278 HIS A CA 1
ATOM 1850 C C . HIS A 1 261 ? 43.469 24.867 66.847 1.00 7.09 278 HIS A C 1
ATOM 1851 O O . HIS A 1 261 ? 44.098 23.841 67.014 1.00 8.51 278 HIS A O 1
ATOM 1858 N N . TYR A 1 262 ? 43.926 25.843 66.086 1.00 6.86 279 TYR A N 1
ATOM 1859 C CA . TYR A 1 262 ? 45.261 25.805 65.478 1.00 7.13 279 TYR A CA 1
ATOM 1860 C C . TYR A 1 262 ? 45.859 27.202 65.454 1.00 7.90 279 TYR A C 1
ATOM 1861 O O . TYR A 1 262 ? 45.135 28.171 65.305 1.00 9.24 279 TYR A O 1
ATOM 1870 N N . VAL A 1 263 ? 47.171 27.279 65.639 1.00 8.49 280 VAL A N 1
ATOM 1871 C CA . VAL A 1 263 ? 47.933 28.508 65.415 1.00 10.68 280 VAL A CA 1
ATOM 1872 C C . VAL A 1 263 ? 49.222 28.064 64.750 1.00 10.22 280 VAL A C 1
ATOM 1873 O O . VAL A 1 263 ? 49.788 27.052 65.132 1.00 10.74 280 VAL A O 1
ATOM 1877 N N . SER A 1 264 ? 49.708 28.800 63.746 1.00 11.61 281 SER A N 1
ATOM 1878 C CA . SER A 1 264 ? 50.805 28.247 62.961 1.00 14.20 281 SER A CA 1
ATOM 1879 C C . SER A 1 264 ? 52.090 28.176 63.725 1.00 15.10 281 SER A C 1
ATOM 1880 O O . SER A 1 264 ? 52.935 27.384 63.343 1.00 16.12 281 SER A O 1
ATOM 1883 N N . ASP A 1 265 ? 52.205 28.934 64.812 1.00 15.05 282 ASP A N 1
ATOM 1884 C CA . ASP A 1 265 ? 53.409 28.951 65.624 1.00 17.21 282 ASP A CA 1
ATOM 1885 C C . ASP A 1 265 ? 53.478 27.879 66.686 1.00 16.36 282 ASP A C 1
ATOM 1886 O O . ASP A 1 265 ? 54.410 27.892 67.478 1.00 18.99 282 ASP A O 1
ATOM 1891 N N . LEU A 1 266 ? 52.533 26.940 66.717 1.00 14.33 283 LEU A N 1
ATOM 1892 C CA . LEU A 1 266 ? 52.593 25.898 67.731 1.00 13.74 283 LEU A CA 1
ATOM 1893 C C . LEU A 1 266 ? 53.924 25.155 67.613 1.00 16.21 283 LEU A C 1
ATOM 1894 O O . LEU A 1 266 ? 54.327 24.776 66.526 1.00 17.08 283 LEU A O 1
ATOM 1899 N N A ASP A 1 267 ? 54.610 24.932 68.725 0.55 16.45 284 ASP A N 1
ATOM 1900 N N B ASP A 1 267 ? 54.577 24.970 68.751 0.45 17.01 284 ASP A N 1
ATOM 1901 C CA A ASP A 1 267 ? 56.012 24.513 68.663 0.55 18.61 284 ASP A CA 1
ATOM 1902 C CA B ASP A 1 267 ? 55.877 24.330 68.799 0.45 18.98 284 ASP A CA 1
ATOM 1903 C C A ASP A 1 267 ? 56.248 23.006 68.659 0.55 17.78 284 ASP A C 1
ATOM 1904 C C B ASP A 1 267 ? 55.703 22.883 69.248 0.45 19.44 284 ASP A C 1
ATOM 1905 O O A ASP A 1 267 ? 57.376 22.558 68.628 0.55 18.25 284 ASP A O 1
ATOM 1906 O O B ASP A 1 267 ? 56.003 22.480 70.374 0.45 21.27 284 ASP A O 1
ATOM 1915 N N A ASN A 1 268 ? 55.197 22.211 68.673 0.55 15.49 285 ASN A N 1
ATOM 1916 N N B ASN A 1 268 ? 55.171 22.091 68.348 0.45 18.54 285 ASN A N 1
ATOM 1917 C CA A ASN A 1 268 ? 55.387 20.756 68.651 0.55 15.49 285 ASN A CA 1
ATOM 1918 C CA B ASN A 1 268 ? 55.253 20.659 68.511 0.45 17.81 285 ASN A CA 1
ATOM 1919 C C A ASN A 1 268 ? 56.043 20.208 67.348 0.55 15.26 285 ASN A C 1
ATOM 1920 C C B ASN A 1 268 ? 55.882 20.096 67.251 0.45 17.30 285 ASN A C 1
ATOM 1921 O O A ASN A 1 268 ? 56.044 20.861 66.295 0.55 14.08 285 ASN A O 1
ATOM 1922 O O B ASN A 1 268 ? 55.768 20.659 66.156 0.45 16.97 285 ASN A O 1
ATOM 1931 N N . ALA A 1 269 ? 56.576 18.987 67.415 1.00 16.79 286 ALA A N 1
ATOM 1932 C CA . ALA A 1 269 ? 57.383 18.431 66.327 1.00 18.33 286 ALA A CA 1
ATOM 1933 C C . ALA A 1 269 ? 56.552 18.192 65.065 1.00 17.00 286 ALA A C 1
ATOM 1934 O O . ALA A 1 269 ? 57.039 18.367 63.961 1.00 17.15 286 ALA A O 1
ATOM 1936 N N . GLU A 1 270 ? 55.306 17.780 65.243 1.00 16.16 287 GLU A N 1
ATOM 1937 C CA . GLU A 1 270 ? 54.445 17.475 64.119 1.00 14.89 287 GLU A CA 1
ATOM 1938 C C . GLU A 1 270 ? 54.175 18.754 63.332 1.00 14.54 287 GLU A C 1
ATOM 1939 O O . GLU A 1 270 ? 54.250 18.740 62.110 1.00 14.25 287 GLU A O 1
ATOM 1945 N N . ASN A 1 271 ? 53.852 19.830 64.034 1.00 13.76 288 ASN A N 1
ATOM 1946 C CA . ASN A 1 271 ? 53.633 21.100 63.350 1.00 12.50 288 ASN A CA 1
ATOM 1947 C C . ASN A 1 271 ? 54.872 21.618 62.680 1.00 12.56 288 ASN A C 1
ATOM 1948 O O . ASN A 1 271 ? 54.792 22.113 61.547 1.00 13.39 288 ASN A O 1
ATOM 1953 N N . GLN A 1 272 ? 56.031 21.500 63.331 1.00 13.97 289 GLN A N 1
ATOM 1954 C CA . GLN A 1 272 ? 57.221 22.031 62.718 1.00 16.28 289 GLN A CA 1
ATOM 1955 C C . GLN A 1 272 ? 57.496 21.313 61.398 1.00 15.83 289 GLN A C 1
ATOM 1956 O O . GLN A 1 272 ? 57.858 21.937 60.421 1.00 16.04 289 GLN A O 1
ATOM 1962 N N . ALA A 1 273 ? 57.324 19.995 61.378 1.00 15.43 290 ALA A N 1
ATOM 1963 C CA . ALA A 1 273 ? 57.624 19.232 60.184 1.00 14.90 290 ALA A CA 1
ATOM 1964 C C . ALA A 1 273 ? 56.579 19.476 59.095 1.00 14.39 290 ALA A C 1
ATOM 1965 O O . ALA A 1 273 ? 56.898 19.550 57.919 1.00 14.10 290 ALA A O 1
ATOM 1967 N N . PHE A 1 274 ? 55.327 19.578 59.513 1.00 14.00 291 PHE A N 1
ATOM 1968 C CA . PHE A 1 274 ? 54.239 19.838 58.587 1.00 12.57 291 PHE A CA 1
ATOM 1969 C C . PHE A 1 274 ? 54.363 21.209 57.919 1.00 12.97 291 PHE A C 1
ATOM 1970 O O . PHE A 1 274 ? 54.201 21.330 56.719 1.00 12.35 291 PHE A O 1
ATOM 1978 N N . VAL A 1 275 ? 54.624 22.235 58.716 1.00 12.75 292 VAL A N 1
ATOM 1979 C CA . VAL A 1 275 ? 54.758 23.577 58.157 1.00 12.29 292 VAL A CA 1
ATOM 1980 C C . VAL A 1 275 ? 55.899 23.565 57.164 1.00 12.73 292 VAL A C 1
ATOM 1981 O O . VAL A 1 275 ? 55.763 24.096 56.063 1.00 12.19 292 VAL A O 1
ATOM 1985 N N . LYS A 1 276 ? 57.025 22.941 57.523 1.00 13.21 293 LYS A N 1
ATOM 1986 C CA . LYS A 1 276 ? 58.185 22.903 56.603 1.00 14.72 293 LYS A CA 1
ATOM 1987 C C . LYS A 1 276 ? 57.837 22.213 55.285 1.00 14.62 293 LYS A C 1
ATOM 1988 O O . LYS A 1 276 ? 58.146 22.717 54.196 1.00 15.73 293 LYS A O 1
ATOM 1994 N N A SER A 1 277 ? 57.185 21.058 55.388 0.55 14.28 294 SER A N 1
ATOM 1995 N N B SER A 1 277 ? 57.205 21.053 55.378 0.45 14.45 294 SER A N 1
ATOM 1996 C CA A SER A 1 277 ? 56.803 20.270 54.207 0.55 14.24 294 SER A CA 1
ATOM 1997 C CA B SER A 1 277 ? 56.842 20.310 54.174 0.45 14.47 294 SER A CA 1
ATOM 1998 C C A SER A 1 277 ? 55.769 20.978 53.345 0.55 14.23 294 SER A C 1
ATOM 1999 C C B SER A 1 277 ? 55.834 21.094 53.341 0.45 13.96 294 SER A C 1
ATOM 2000 O O A SER A 1 277 ? 55.806 20.909 52.118 0.55 14.19 294 SER A O 1
ATOM 2001 O O B SER A 1 277 ? 55.981 21.230 52.128 0.45 14.10 294 SER A O 1
ATOM 2006 N N . PHE A 1 278 ? 54.798 21.612 53.994 1.00 12.48 295 PHE A N 1
ATOM 2007 C CA . PHE A 1 278 ? 53.738 22.307 53.279 1.00 11.98 295 PHE A CA 1
ATOM 2008 C C . PHE A 1 278 ? 54.294 23.540 52.546 1.00 12.87 295 PHE A C 1
ATOM 2009 O O . PHE A 1 278 ? 53.955 23.787 51.389 1.00 13.42 295 PHE A O 1
ATOM 2017 N N . GLU A 1 279 ? 55.141 24.308 53.221 1.00 14.23 296 GLU A N 1
ATOM 2018 C CA . GLU A 1 279 ? 55.736 25.494 52.599 1.00 15.75 296 GLU A CA 1
ATOM 2019 C C . GLU A 1 279 ? 56.628 25.085 51.434 1.00 15.44 296 GLU A C 1
ATOM 2020 O O . GLU A 1 279 ? 56.662 25.770 50.412 1.00 18.27 296 GLU A O 1
ATOM 2026 N N . ALA A 1 280 ? 57.383 23.999 51.585 1.00 16.56 297 ALA A N 1
ATOM 2027 C CA . ALA A 1 280 ? 58.218 23.543 50.480 1.00 17.75 297 ALA A CA 1
ATOM 2028 C C . ALA A 1 280 ? 57.376 23.158 49.246 1.00 18.40 297 ALA A C 1
ATOM 2029 O O . ALA A 1 280 ? 57.775 23.427 48.101 1.00 21.50 297 ALA A O 1
ATOM 2031 N N . ALA A 1 281 ? 56.215 22.552 49.470 1.00 16.93 298 ALA A N 1
ATOM 2032 C CA . ALA A 1 281 ? 55.388 22.086 48.370 1.00 17.64 298 ALA A CA 1
ATOM 2033 C C . ALA A 1 281 ? 54.549 23.205 47.744 1.00 17.88 298 ALA A C 1
ATOM 2034 O O . ALA A 1 281 ? 54.368 23.244 46.508 1.00 18.67 298 ALA A O 1
ATOM 2036 N N . TYR A 1 282 ? 54.045 24.109 48.582 1.00 17.07 299 TYR A N 1
ATOM 2037 C CA . TYR A 1 282 ? 53.016 25.043 48.153 1.00 16.57 299 TYR A CA 1
ATOM 2038 C C . TYR A 1 282 ? 53.378 26.525 48.305 1.00 18.10 299 TYR A C 1
ATOM 2039 O O . TYR A 1 282 ? 52.617 27.371 47.843 1.00 20.99 299 TYR A O 1
ATOM 2048 N N . LYS A 1 283 ? 54.492 26.829 48.974 1.00 18.38 300 LYS A N 1
ATOM 2049 C CA . LYS A 1 283 ? 55.045 28.208 49.069 1.00 20.27 300 LYS A CA 1
ATOM 2050 C C . LYS A 1 283 ? 54.195 29.220 49.862 1.00 19.67 300 LYS A C 1
ATOM 2051 O O . LYS A 1 283 ? 54.382 30.449 49.751 1.00 20.74 300 LYS A O 1
ATOM 2057 N N . ILE A 1 284 ? 53.251 28.710 50.639 1.00 16.19 301 ILE A N 1
ATOM 2058 C CA . ILE A 1 284 ? 52.525 29.482 51.608 1.00 16.08 301 ILE A CA 1
ATOM 2059 C C . ILE A 1 284 ? 52.401 28.630 52.864 1.00 13.89 301 ILE A C 1
ATOM 2060 O O . ILE A 1 284 ? 52.471 27.405 52.823 1.00 14.17 301 ILE A O 1
ATOM 2065 N N . PRO A 1 285 ? 52.199 29.265 54.004 1.00 12.61 302 PRO A N 1
ATOM 2066 C CA . PRO A 1 285 ? 51.973 28.477 55.215 1.00 12.51 302 PRO A CA 1
ATOM 2067 C C . PRO A 1 285 ? 50.660 27.708 55.125 1.00 11.15 302 PRO A C 1
ATOM 2068 O O . PRO A 1 285 ? 49.685 28.166 54.500 1.00 12.14 302 PRO A O 1
ATOM 2072 N N . PRO A 1 286 ? 50.616 26.535 55.789 1.00 10.43 303 PRO A N 1
ATOM 2073 C CA . PRO A 1 286 ? 49.316 25.895 55.941 1.00 9.54 303 PRO A CA 1
ATOM 2074 C C . PRO A 1 286 ? 48.447 26.630 56.931 1.00 9.10 303 PRO A C 1
ATOM 2075 O O . PRO A 1 286 ? 48.960 27.204 57.886 1.00 11.00 303 PRO A O 1
ATOM 2079 N N . ASP A 1 287 ? 47.151 26.639 56.701 1.00 8.13 304 ASP A N 1
ATOM 2080 C CA . ASP A 1 287 ? 46.191 27.151 57.676 1.00 8.48 304 ASP A CA 1
ATOM 2081 C C . ASP A 1 287 ? 45.403 26.008 58.279 1.00 7.85 304 ASP A C 1
ATOM 2082 O O . ASP A 1 287 ? 45.700 24.814 58.049 1.00 8.02 304 ASP A O 1
ATOM 2087 N N . VAL A 1 288 ? 44.399 26.351 59.070 1.00 6.54 305 VAL A N 1
ATOM 2088 C CA . VAL A 1 288 ? 43.640 25.327 59.812 1.00 5.94 305 VAL A CA 1
ATOM 2089 C C . VAL A 1 288 ? 43.001 24.331 58.878 1.00 6.47 305 VAL A C 1
ATOM 2090 O O . VAL A 1 288 ? 42.848 23.159 59.247 1.00 6.80 305 VAL A O 1
ATOM 2094 N N . PHE A 1 289 ? 42.580 24.753 57.685 1.00 6.73 306 PHE A N 1
ATOM 2095 C CA . PHE A 1 289 ? 41.923 23.862 56.749 1.00 6.45 306 PHE A CA 1
ATOM 2096 C C . PHE A 1 289 ? 42.891 22.828 56.259 1.00 6.43 306 PHE A C 1
ATOM 2097 O O . PHE A 1 289 ? 42.550 21.615 56.170 1.00 7.15 306 PHE A O 1
ATOM 2105 N N . ALA A 1 290 ? 44.121 23.233 55.951 1.00 7.17 307 ALA A N 1
ATOM 2106 C CA . ALA A 1 290 ? 45.158 22.268 55.594 1.00 7.93 307 ALA A CA 1
ATOM 2107 C C . ALA A 1 290 ? 45.456 21.289 56.715 1.00 7.37 307 ALA A C 1
ATOM 2108 O O . ALA A 1 290 ? 45.626 20.087 56.452 1.00 8.04 307 ALA A O 1
ATOM 2110 N N . VAL A 1 291 ? 45.487 21.748 57.964 1.00 7.27 308 VAL A N 1
ATOM 2111 C CA . VAL A 1 291 ? 45.693 20.866 59.088 1.00 7.48 308 VAL A CA 1
ATOM 2112 C C . VAL A 1 291 ? 44.589 19.848 59.168 1.00 7.16 308 VAL A C 1
ATOM 2113 O O . VAL A 1 291 ? 44.839 18.654 59.447 1.00 8.16 308 VAL A O 1
ATOM 2117 N N . GLN A 1 292 ? 43.345 20.266 59.006 1.00 6.54 309 GLN A N 1
ATOM 2118 C CA . GLN A 1 292 ? 42.207 19.392 59.094 1.00 7.00 309 GLN A CA 1
ATOM 2119 C C . GLN A 1 292 ? 42.239 18.323 58.004 1.00 7.89 309 GLN A C 1
ATOM 2120 O O . GLN A 1 292 ? 41.848 17.177 58.257 1.00 8.93 309 GLN A O 1
ATOM 2126 N N . GLY A 1 293 ? 42.709 18.654 56.825 1.00 7.89 310 GLY A N 1
ATOM 2127 C CA . GLY A 1 293 ? 42.889 17.678 55.746 1.00 7.49 310 GLY A CA 1
ATOM 2128 C C . GLY A 1 293 ? 44.005 16.716 56.037 1.00 8.04 310 GLY A C 1
ATOM 2129 O O . GLY A 1 293 ? 43.871 15.498 55.822 1.00 8.30 310 GLY A O 1
ATOM 2130 N N . TRP A 1 294 ? 45.123 17.217 56.489 1.00 8.56 311 TRP A N 1
ATOM 2131 C CA . TRP A 1 294 ? 46.222 16.365 56.902 1.00 9.34 311 TRP A CA 1
ATOM 2132 C C . TRP A 1 294 ? 45.781 15.355 57.944 1.00 9.84 311 TRP A C 1
ATOM 2133 O O . TRP A 1 294 ? 46.116 14.145 57.868 1.00 9.99 311 TRP A O 1
ATOM 2144 N N . ASP A 1 295 ? 45.035 15.801 58.932 1.00 8.98 312 ASP A N 1
ATOM 2145 C CA . ASP A 1 295 ? 44.597 14.907 59.981 1.00 9.92 312 ASP A CA 1
ATOM 2146 C C . ASP A 1 295 ? 43.518 13.950 59.542 1.00 10.28 312 ASP A C 1
ATOM 2147 O O . ASP A 1 295 ? 43.405 12.848 60.123 1.00 10.34 312 ASP A O 1
ATOM 2152 N N . ALA A 1 296 ? 42.722 14.310 58.558 1.00 9.67 313 ALA A N 1
ATOM 2153 C CA . ALA A 1 296 ? 41.829 13.337 57.927 1.00 9.53 313 ALA A CA 1
ATOM 2154 C C . ALA A 1 296 ? 42.681 12.232 57.333 1.00 10.45 313 ALA A C 1
ATOM 2155 O O . ALA A 1 296 ? 42.311 11.052 57.471 1.00 10.85 313 ALA A O 1
ATOM 2157 N N . GLY A 1 297 ? 43.815 12.567 56.726 1.00 10.26 314 GLY A N 1
ATOM 2158 C CA . GLY A 1 297 ? 44.756 11.565 56.216 1.00 10.62 314 GLY A CA 1
ATOM 2159 C C . GLY A 1 297 ? 45.299 10.720 57.334 1.00 10.81 314 GLY A C 1
ATOM 2160 O O . GLY A 1 297 ? 45.303 9.483 57.200 1.00 12.41 314 GLY A O 1
ATOM 2161 N N . GLN A 1 298 ? 45.720 11.301 58.447 1.00 11.51 315 GLN A N 1
ATOM 2162 C CA . GLN A 1 298 ? 46.200 10.474 59.557 1.00 12.57 315 GLN A CA 1
ATOM 2163 C C . GLN A 1 298 ? 45.126 9.559 60.131 1.00 12.22 315 GLN A C 1
ATOM 2164 O O . GLN A 1 298 ? 45.404 8.389 60.522 1.00 13.04 315 GLN A O 1
ATOM 2170 N N . LEU A 1 299 ? 43.902 10.039 60.244 1.00 11.34 316 LEU A N 1
ATOM 2171 C CA . LEU A 1 299 ? 42.830 9.240 60.794 1.00 10.84 316 LEU A CA 1
ATOM 2172 C C . LEU A 1 299 ? 42.515 8.074 59.855 1.00 11.99 316 LEU A C 1
ATOM 2173 O O . LEU A 1 299 ? 42.342 6.918 60.304 1.00 13.66 316 LEU A O 1
ATOM 2178 N N . LEU A 1 300 ? 42.415 8.337 58.555 1.00 11.50 317 LEU A N 1
ATOM 2179 C CA . LEU A 1 300 ? 42.195 7.274 57.601 1.00 12.09 317 LEU A CA 1
ATOM 2180 C C . LEU A 1 300 ? 43.326 6.302 57.631 1.00 13.51 317 LEU A C 1
ATOM 2181 O O . LEU A 1 300 ? 43.072 5.074 57.566 1.00 14.43 317 LEU A O 1
ATOM 2186 N N . ASP A 1 301 ? 44.568 6.739 57.711 1.00 13.91 318 ASP A N 1
ATOM 2187 C CA . ASP A 1 301 ? 45.701 5.826 57.781 1.00 15.76 318 ASP A CA 1
ATOM 2188 C C . ASP A 1 301 ? 45.554 4.891 58.967 1.00 15.69 318 ASP A C 1
ATOM 2189 O O . ASP A 1 301 ? 45.833 3.687 58.842 1.00 15.57 318 ASP A O 1
ATOM 2194 N N . ALA A 1 302 ? 45.127 5.394 60.110 1.00 16.64 319 ALA A N 1
ATOM 2195 C CA . ALA A 1 302 ? 44.955 4.576 61.296 1.00 17.05 319 ALA A CA 1
ATOM 2196 C C . ALA A 1 302 ? 43.925 3.487 61.028 1.00 16.65 319 ALA A C 1
ATOM 2197 O O . ALA A 1 302 ? 44.108 2.299 61.428 1.00 17.70 319 ALA A O 1
ATOM 2199 N N . GLY A 1 303 ? 42.819 3.848 60.383 1.00 15.71 320 GLY A N 1
ATOM 2200 C CA . GLY A 1 303 ? 41.760 2.898 60.076 1.00 15.60 320 GLY A CA 1
ATOM 2201 C C . GLY A 1 303 ? 42.246 1.833 59.106 1.00 16.61 320 GLY A C 1
ATOM 2202 O O . GLY A 1 303 ? 42.095 0.625 59.370 1.00 17.22 320 GLY A O 1
ATOM 2203 N N . VAL A 1 304 ? 42.863 2.223 58.008 1.00 16.34 321 VAL A N 1
ATOM 2204 C CA . VAL A 1 304 ? 43.300 1.280 56.983 1.00 18.30 321 VAL A CA 1
ATOM 2205 C C . VAL A 1 304 ? 44.411 0.373 57.524 1.00 18.77 321 VAL A C 1
ATOM 2206 O O . VAL A 1 304 ? 44.425 -0.837 57.262 1.00 19.37 321 VAL A O 1
ATOM 2210 N N . LYS A 1 305 ? 45.339 0.899 58.307 1.00 19.07 322 LYS A N 1
ATOM 2211 C CA . LYS A 1 305 ? 46.381 0.062 58.889 1.00 21.65 322 LYS A CA 1
ATOM 2212 C C . LYS A 1 305 ? 45.778 -0.997 59.815 1.00 21.07 322 LYS A C 1
ATOM 2213 O O . LYS A 1 305 ? 46.252 -2.142 59.843 1.00 21.32 322 LYS A O 1
ATOM 2219 N N . ALA A 1 306 ? 44.748 -0.638 60.577 1.00 21.56 323 ALA A N 1
ATOM 2220 C CA . ALA A 1 306 ? 44.156 -1.568 61.555 1.00 21.43 323 ALA A CA 1
ATOM 2221 C C . ALA A 1 306 ? 43.502 -2.739 60.858 1.00 22.51 323 ALA A C 1
ATOM 2222 O O . ALA A 1 306 ? 43.426 -3.837 61.448 1.00 23.83 323 ALA A O 1
ATOM 2224 N N . VAL A 1 307 ? 43.092 -2.580 59.605 1.00 21.99 324 VAL A N 1
ATOM 2225 C CA . VAL A 1 307 ? 42.517 -3.716 58.856 1.00 21.97 324 VAL A CA 1
ATOM 2226 C C . VAL A 1 307 ? 43.460 -4.268 57.793 1.00 23.27 324 VAL A C 1
ATOM 2227 O O . VAL A 1 307 ? 43.040 -4.990 56.875 1.00 23.49 324 VAL A O 1
ATOM 2231 N N . GLY A 1 308 ? 44.741 -3.947 57.920 1.00 25.02 325 GLY A N 1
ATOM 2232 C CA . GLY A 1 308 ? 45.743 -4.503 57.027 1.00 26.87 325 GLY A CA 1
ATOM 2233 C C . GLY A 1 308 ? 45.464 -4.208 55.557 1.00 27.54 325 GLY A C 1
ATOM 2234 O O . GLY A 1 308 ? 45.808 -5.003 54.689 1.00 28.98 325 GLY A O 1
ATOM 2235 N N . GLY A 1 309 ? 44.838 -3.061 55.273 1.00 26.20 326 GLY A N 1
ATOM 2236 C CA . GLY A 1 309 ? 44.549 -2.664 53.904 1.00 26.41 326 GLY A CA 1
ATOM 2237 C C . GLY A 1 309 ? 43.228 -3.153 53.347 1.00 26.77 326 GLY A C 1
ATOM 2238 O O . GLY A 1 309 ? 42.814 -2.762 52.245 1.00 27.48 326 GLY A O 1
ATOM 2239 N N . ASP A 1 310 ? 42.565 -4.031 54.090 1.00 26.14 327 ASP A N 1
ATOM 2240 C CA . ASP A 1 310 ? 41.307 -4.612 53.623 1.00 26.96 327 ASP A CA 1
ATOM 2241 C C . ASP A 1 310 ? 40.075 -3.771 53.986 1.00 26.49 327 ASP A C 1
ATOM 2242 O O . ASP A 1 310 ? 39.464 -3.927 55.042 1.00 25.54 327 ASP A O 1
ATOM 2247 N N . VAL A 1 311 ? 39.682 -2.897 53.074 1.00 27.44 328 VAL A N 1
ATOM 2248 C CA . VAL A 1 311 ? 38.681 -1.896 53.426 1.00 29.03 328 VAL A CA 1
ATOM 2249 C C . VAL A 1 311 ? 37.284 -2.447 53.313 1.00 29.62 328 VAL A C 1
ATOM 2250 O O . VAL A 1 311 ? 36.329 -1.714 53.600 1.00 30.18 328 VAL A O 1
ATOM 2254 N N . ALA A 1 312 ? 37.176 -3.719 52.920 1.00 29.63 329 ALA A N 1
ATOM 2255 C CA . ALA A 1 312 ? 35.917 -4.439 52.987 1.00 28.82 329 ALA A CA 1
ATOM 2256 C C . ALA A 1 312 ? 35.499 -4.565 54.442 1.00 27.22 329 ALA A C 1
ATOM 2257 O O . ALA A 1 312 ? 34.303 -4.668 54.748 1.00 26.73 329 ALA A O 1
ATOM 2259 N N . LYS A 1 313 ? 36.487 -4.577 55.336 1.00 25.61 330 LYS A N 1
ATOM 2260 C CA . LYS A 1 313 ? 36.241 -4.689 56.775 1.00 24.79 330 LYS A CA 1
ATOM 2261 C C . LYS A 1 313 ? 35.856 -3.323 57.358 1.00 22.61 330 LYS A C 1
ATOM 2262 O O . LYS A 1 313 ? 36.602 -2.775 58.189 1.00 21.52 330 LYS A O 1
ATOM 2268 N N . ARG A 1 314 ? 34.707 -2.795 56.917 1.00 21.43 331 ARG A N 1
ATOM 2269 C CA . ARG A 1 314 ? 34.290 -1.418 57.241 1.00 20.36 331 ARG A CA 1
ATOM 2270 C C . ARG A 1 314 ? 34.070 -1.225 58.727 1.00 19.26 331 ARG A C 1
ATOM 2271 O O . ARG A 1 314 ? 34.460 -0.216 59.265 1.00 17.84 331 ARG A O 1
ATOM 2279 N N A LYS A 1 315 ? 33.432 -2.191 59.380 0.55 20.04 332 LYS A N 1
ATOM 2280 N N B LYS A 1 315 ? 33.422 -2.183 59.385 0.45 19.61 332 LYS A N 1
ATOM 2281 C CA A LYS A 1 315 ? 33.122 -2.065 60.802 0.55 21.59 332 LYS A CA 1
ATOM 2282 C CA B LYS A 1 315 ? 33.134 -2.045 60.815 0.45 20.53 332 LYS A CA 1
ATOM 2283 C C A LYS A 1 315 ? 34.395 -1.933 61.627 0.55 19.63 332 LYS A C 1
ATOM 2284 C C B LYS A 1 315 ? 34.410 -1.918 61.627 0.45 19.29 332 LYS A C 1
ATOM 2285 O O A LYS A 1 315 ? 34.504 -1.090 62.519 0.55 19.45 332 LYS A O 1
ATOM 2286 O O B LYS A 1 315 ? 34.530 -1.076 62.516 0.45 19.17 332 LYS A O 1
ATOM 2297 N N . GLU A 1 316 ? 35.373 -2.754 61.299 1.00 19.15 333 GLU A N 1
ATOM 2298 C CA . GLU A 1 316 ? 36.633 -2.774 61.980 1.00 17.87 333 GLU A CA 1
ATOM 2299 C C . GLU A 1 316 ? 37.461 -1.514 61.658 1.00 16.69 333 GLU A C 1
ATOM 2300 O O . GLU A 1 316 ? 38.111 -0.950 62.539 1.00 17.78 333 GLU A O 1
ATOM 2306 N N . LEU A 1 317 ? 37.440 -1.102 60.402 1.00 16.12 334 LEU A N 1
ATOM 2307 C CA . LEU A 1 317 ? 38.100 0.125 60.010 1.00 14.48 334 LEU A CA 1
ATOM 2308 C C . LEU A 1 317 ? 37.524 1.325 60.788 1.00 13.16 334 LEU A C 1
ATOM 2309 O O . LEU A 1 317 ? 38.276 2.093 61.380 1.00 13.38 334 LEU A O 1
ATOM 2314 N N . ASN A 1 318 ? 36.200 1.436 60.850 1.00 13.77 335 ASN A N 1
ATOM 2315 C CA . ASN A 1 318 ? 35.569 2.551 61.559 1.00 13.01 335 ASN A CA 1
ATOM 2316 C C . ASN A 1 318 ? 35.859 2.480 63.048 1.00 13.97 335 ASN A C 1
ATOM 2317 O O . ASN A 1 318 ? 36.101 3.500 63.685 1.00 13.58 335 ASN A O 1
ATOM 2322 N N . ALA A 1 319 ? 35.863 1.265 63.622 1.00 14.37 336 ALA A N 1
ATOM 2323 C CA . ALA A 1 319 ? 36.106 1.175 65.067 1.00 15.66 336 ALA A CA 1
ATOM 2324 C C . ALA A 1 319 ? 37.546 1.639 65.379 1.00 16.73 336 ALA A C 1
ATOM 2325 O O . ALA A 1 319 ? 37.832 2.245 66.412 1.00 17.97 336 ALA A O 1
ATOM 2327 N N . ALA A 1 320 ? 38.467 1.320 64.485 1.00 16.47 337 ALA A N 1
ATOM 2328 C CA . ALA A 1 320 ? 39.837 1.735 64.679 1.00 16.38 337 ALA A CA 1
ATOM 2329 C C . ALA A 1 320 ? 39.990 3.251 64.608 1.00 16.95 337 ALA A C 1
ATOM 2330 O O . ALA A 1 320 ? 40.766 3.827 65.368 1.00 17.62 337 ALA A O 1
ATOM 2340 N N . ALA A 1 322 ? 37.656 5.356 65.455 1.00 14.49 339 ALA A N 1
ATOM 2341 C CA . ALA A 1 322 ? 37.067 5.908 66.659 1.00 16.21 339 ALA A CA 1
ATOM 2342 C C . ALA A 1 322 ? 38.027 5.934 67.830 1.00 17.61 339 ALA A C 1
ATOM 2343 O O . ALA A 1 322 ? 38.003 6.875 68.648 1.00 19.24 339 ALA A O 1
ATOM 2345 N N . ALA A 1 323 ? 38.893 4.934 67.890 1.00 18.01 340 ALA A N 1
ATOM 2346 C CA . ALA A 1 323 ? 39.860 4.772 68.969 1.00 19.49 340 ALA A CA 1
ATOM 2347 C C . ALA A 1 323 ? 41.200 5.420 68.660 1.00 20.36 340 ALA A C 1
ATOM 2348 O O . ALA A 1 323 ? 42.126 5.365 69.470 1.00 21.96 340 ALA A O 1
ATOM 2350 N N . ALA A 1 324 ? 41.316 6.057 67.508 1.00 20.46 341 ALA A N 1
ATOM 2351 C CA . ALA A 1 324 ? 42.614 6.548 67.095 1.00 21.67 341 ALA A CA 1
ATOM 2352 C C . ALA A 1 324 ? 43.111 7.719 67.940 1.00 23.43 341 ALA A C 1
ATOM 2353 O O . ALA A 1 324 ? 42.340 8.559 68.435 1.00 24.23 341 ALA A O 1
ATOM 2355 N N . SER A 1 325 ? 44.416 7.769 68.106 1.00 25.25 342 SER A N 1
ATOM 2356 C CA . SER A 1 325 ? 45.037 8.987 68.585 1.00 27.20 342 SER A CA 1
ATOM 2357 C C . SER A 1 325 ? 46.449 9.046 67.996 1.00 26.65 342 SER A C 1
ATOM 2358 O O . SER A 1 325 ? 47.139 8.038 67.785 1.00 28.21 342 SER A O 1
ATOM 2361 N N . PHE A 1 326 ? 46.831 10.256 67.665 1.00 24.90 343 PHE A N 1
ATOM 2362 C CA . PHE A 1 326 ? 48.071 10.495 66.955 1.00 22.79 343 PHE A CA 1
ATOM 2363 C C . PHE A 1 326 ? 48.415 11.947 67.200 1.00 22.66 343 PHE A C 1
ATOM 2364 O O . PHE A 1 326 ? 47.609 12.751 67.708 1.00 21.47 343 PHE A O 1
ATOM 2372 N N . ALA A 1 327 ? 49.641 12.284 66.873 1.00 21.35 344 ALA A N 1
ATOM 2373 C CA . ALA A 1 327 ? 50.050 13.667 66.972 1.00 20.33 344 ALA A CA 1
ATOM 2374 C C . ALA A 1 327 ? 49.597 14.416 65.724 1.00 17.46 344 ALA A C 1
ATOM 2375 O O . ALA A 1 327 ? 49.877 14.036 64.575 1.00 19.09 344 ALA A O 1
ATOM 2377 N N . SER A 1 328 ? 48.887 15.507 65.977 1.00 15.78 345 SER A N 1
ATOM 2378 C CA . SER A 1 328 ? 48.473 16.451 64.952 1.00 13.73 345 SER A CA 1
ATOM 2379 C C . SER A 1 328 ? 49.389 17.659 65.007 1.00 11.84 345 SER A C 1
ATOM 2380 O O . SER A 1 328 ? 49.919 17.966 66.051 1.00 14.66 345 SER A O 1
ATOM 2383 N N . PRO A 1 329 ? 49.463 18.441 63.925 1.00 11.72 346 PRO A N 1
ATOM 2384 C CA . PRO A 1 329 ? 50.041 19.770 64.002 1.00 10.78 346 PRO A CA 1
ATOM 2385 C C . PRO A 1 329 ? 49.427 20.595 65.145 1.00 10.61 346 PRO A C 1
ATOM 2386 O O . PRO A 1 329 ? 50.082 21.482 65.691 1.00 11.74 346 PRO A O 1
ATOM 2390 N N A ARG A 1 330 ? 48.190 20.324 65.547 0.50 10.85 347 ARG A N 1
ATOM 2391 N N B ARG A 1 330 ? 48.165 20.319 65.441 0.50 10.93 347 ARG A N 1
ATOM 2392 C CA A ARG A 1 330 ? 47.566 21.023 66.696 0.50 11.82 347 ARG A CA 1
ATOM 2393 C CA B ARG A 1 330 ? 47.458 21.087 66.442 0.50 12.12 347 ARG A CA 1
ATOM 2394 C C A ARG A 1 330 ? 48.195 20.653 68.028 0.50 13.55 347 ARG A C 1
ATOM 2395 C C B ARG A 1 330 ? 47.801 20.609 67.905 0.50 14.83 347 ARG A C 1
ATOM 2396 O O A ARG A 1 330 ? 48.401 21.397 68.993 0.50 13.96 347 ARG A O 1
ATOM 2397 O O B ARG A 1 330 ? 47.479 21.396 68.824 0.50 16.18 347 ARG A O 1
ATOM 2412 N N . GLY A 1 331 ? 48.450 19.407 68.103 1.00 16.81 348 GLY A N 1
ATOM 2413 C CA . GLY A 1 331 ? 48.704 18.804 69.420 1.00 19.76 348 GLY A CA 1
ATOM 2414 C C . GLY A 1 331 ? 48.246 17.351 69.373 1.00 19.83 348 GLY A C 1
ATOM 2415 O O . GLY A 1 331 ? 48.013 16.835 68.279 1.00 19.10 348 GLY A O 1
ATOM 2416 N N . PRO A 1 332 ? 48.107 16.666 70.539 1.00 22.00 349 PRO A N 1
ATOM 2417 C CA . PRO A 1 332 ? 47.554 15.311 70.480 1.00 21.48 349 PRO A CA 1
ATOM 2418 C C . PRO A 1 332 ? 46.120 15.319 69.952 1.00 21.59 349 PRO A C 1
ATOM 2419 O O . PRO A 1 332 ? 45.307 16.123 70.372 1.00 20.69 349 PRO A O 1
ATOM 2423 N N . PHE A 1 333 ? 45.843 14.439 69.011 1.00 18.60 350 PHE A N 1
ATOM 2424 C CA . PHE A 1 333 ? 44.532 14.382 68.442 1.00 17.81 350 PHE A CA 1
ATOM 2425 C C . PHE A 1 333 ? 43.818 13.219 69.086 1.00 15.50 350 PHE A C 1
ATOM 2426 O O . PHE A 1 333 ? 44.354 12.133 69.169 1.00 17.44 350 PHE A O 1
ATOM 2434 N N . LYS A 1 334 ? 42.570 13.447 69.488 1.00 14.79 351 LYS A N 1
ATOM 2435 C CA . LYS A 1 334 ? 41.690 12.364 69.968 1.00 13.22 351 LYS A CA 1
ATOM 2436 C C . LYS A 1 334 ? 40.225 12.735 69.789 1.00 11.17 351 LYS A C 1
ATOM 2437 O O . LYS A 1 334 ? 39.851 13.908 69.652 1.00 11.93 351 LYS A O 1
ATOM 2443 N N . LEU A 1 335 ? 39.392 11.727 69.707 1.00 12.15 352 LEU A N 1
ATOM 2444 C CA . LEU A 1 335 ? 37.987 11.897 69.450 1.00 10.71 352 LEU A CA 1
ATOM 2445 C C . LEU A 1 335 ? 37.143 11.623 70.682 1.00 11.99 352 LEU A C 1
ATOM 2446 O O . LEU A 1 335 ? 37.457 10.721 71.487 1.00 14.82 352 LEU A O 1
ATOM 2451 N N . SER A 1 336 ? 36.049 12.357 70.820 1.00 11.43 353 SER A N 1
ATOM 2452 C CA . SER A 1 336 ? 35.066 12.063 71.845 1.00 11.78 353 SER A CA 1
ATOM 2453 C C . SER A 1 336 ? 34.284 10.823 71.449 1.00 11.88 353 SER A C 1
ATOM 2454 O O . SER A 1 336 ? 34.439 10.314 70.342 1.00 11.62 353 SER A O 1
ATOM 2457 N N . ALA A 1 337 ? 33.392 10.360 72.329 1.00 13.70 354 ALA A N 1
ATOM 2458 C CA . ALA A 1 337 ? 32.559 9.203 72.018 1.00 14.18 354 ALA A CA 1
ATOM 2459 C C . ALA A 1 337 ? 31.650 9.434 70.796 1.00 14.23 354 ALA A C 1
ATOM 2460 O O . ALA A 1 337 ? 31.260 8.505 70.126 1.00 16.29 354 ALA A O 1
ATOM 2462 N N . ALA A 1 338 ? 31.340 10.699 70.505 1.00 13.94 355 ALA A N 1
ATOM 2463 C CA . ALA A 1 338 ? 30.504 11.080 69.364 1.00 14.21 355 ALA A CA 1
ATOM 2464 C C . ALA A 1 338 ? 31.326 11.352 68.084 1.00 13.89 355 ALA A C 1
ATOM 2465 O O . ALA A 1 338 ? 30.783 11.674 67.018 1.00 15.11 355 ALA A O 1
ATOM 2467 N N . HIS A 1 339 ? 32.624 11.199 68.203 1.00 12.18 356 HIS A N 1
ATOM 2468 C CA . HIS A 1 339 ? 33.569 11.289 67.094 1.00 11.23 356 HIS A CA 1
ATOM 2469 C C . HIS A 1 339 ? 33.863 12.713 66.663 1.00 9.51 356 HIS A C 1
ATOM 2470 O O . HIS A 1 339 ? 34.144 12.973 65.487 1.00 10.20 356 HIS A O 1
ATOM 2477 N N . ASN A 1 340 ? 33.860 13.627 67.622 1.00 10.40 357 ASN A N 1
ATOM 2478 C CA . ASN A 1 340 ? 34.312 15.004 67.365 1.00 9.88 357 ASN A CA 1
ATOM 2479 C C . ASN A 1 340 ? 35.675 15.178 68.014 1.00 9.79 357 ASN A C 1
ATOM 2480 O O . ASN A 1 340 ? 35.951 14.579 69.073 1.00 10.59 357 ASN A O 1
ATOM 2485 N N . PRO A 1 341 ? 36.573 16.036 67.489 1.00 9.35 358 PRO A N 1
ATOM 2486 C CA . PRO A 1 341 ? 37.849 16.211 68.165 1.00 10.20 358 PRO A CA 1
ATOM 2487 C C . PRO A 1 341 ? 37.730 16.785 69.572 1.00 9.71 358 PRO A C 1
ATOM 2488 O O . PRO A 1 341 ? 36.870 17.614 69.835 1.00 10.24 358 PRO A O 1
ATOM 2492 N N . VAL A 1 342 ? 38.598 16.316 70.465 1.00 9.97 359 VAL A N 1
ATOM 2493 C CA . VAL A 1 342 ? 38.777 16.904 71.793 1.00 10.31 359 VAL A CA 1
ATOM 2494 C C . VAL A 1 342 ? 40.116 17.571 71.748 1.00 9.66 359 VAL A C 1
ATOM 2495 O O . VAL A 1 342 ? 41.145 16.895 71.579 1.00 11.91 359 VAL A O 1
ATOM 2499 N N . GLN A 1 343 ? 40.128 18.908 71.845 1.00 9.54 360 GLN A N 1
ATOM 2500 C CA . GLN A 1 343 ? 41.320 19.647 71.529 1.00 9.37 360 GLN A CA 1
ATOM 2501 C C . GLN A 1 343 ? 41.307 21.019 72.201 1.00 9.33 360 GLN A C 1
ATOM 2502 O O . GLN A 1 343 ? 40.250 21.540 72.522 1.00 9.35 360 GLN A O 1
ATOM 2508 N N . ASN A 1 344 ? 42.477 21.593 72.349 1.00 10.42 361 ASN A N 1
ATOM 2509 C CA . ASN A 1 344 ? 42.596 22.950 72.875 1.00 10.19 361 ASN A CA 1
ATOM 2510 C C . ASN A 1 344 ? 42.017 23.946 71.865 1.00 9.76 361 ASN A C 1
ATOM 2511 O O . ASN A 1 344 ? 42.100 23.744 70.637 1.00 9.64 361 ASN A O 1
ATOM 2516 N N . PHE A 1 345 ? 41.523 25.048 72.402 1.00 9.23 362 PHE A N 1
ATOM 2517 C CA . PHE A 1 345 ? 41.289 26.261 71.622 1.00 9.38 362 PHE A CA 1
ATOM 2518 C C . PHE A 1 345 ? 42.204 27.347 72.139 1.00 10.14 362 PHE A C 1
ATOM 2519 O O . PHE A 1 345 ? 42.277 27.596 73.333 1.00 11.52 362 PHE A O 1
ATOM 2527 N N A TYR A 1 346 ? 42.896 27.995 71.221 0.49 9.72 363 TYR A N 1
ATOM 2528 N N B TYR A 1 346 ? 42.913 27.988 71.233 0.51 9.94 363 TYR A N 1
ATOM 2529 C CA A TYR A 1 346 ? 43.815 29.090 71.519 0.49 8.80 363 TYR A CA 1
ATOM 2530 C CA B TYR A 1 346 ? 43.867 29.037 71.565 0.51 9.21 363 TYR A CA 1
ATOM 2531 C C A TYR A 1 346 ? 43.228 30.451 71.275 0.49 8.66 363 TYR A C 1
ATOM 2532 C C B TYR A 1 346 ? 43.324 30.428 71.251 0.51 8.96 363 TYR A C 1
ATOM 2533 O O A TYR A 1 346 ? 42.451 30.657 70.341 0.49 8.65 363 TYR A O 1
ATOM 2534 O O B TYR A 1 346 ? 42.656 30.626 70.233 0.51 9.03 363 TYR A O 1
ATOM 2551 N N . LEU A 1 347 ? 43.625 31.382 72.129 1.00 9.29 364 LEU A N 1
ATOM 2552 C CA . LEU A 1 347 ? 43.411 32.780 71.863 1.00 9.22 364 LEU A CA 1
ATOM 2553 C C . LEU A 1 347 ? 44.540 33.245 70.973 1.00 9.57 364 LEU A C 1
ATOM 2554 O O . LEU A 1 347 ? 45.688 32.899 71.213 1.00 10.02 364 LEU A O 1
ATOM 2559 N N . ARG A 1 348 ? 44.209 34.013 69.946 1.00 9.46 365 ARG A N 1
ATOM 2560 C CA . ARG A 1 348 ? 45.187 34.457 68.964 1.00 9.47 365 ARG A CA 1
ATOM 2561 C C . ARG A 1 348 ? 44.985 35.928 68.643 1.00 10.16 365 ARG A C 1
ATOM 2562 O O . ARG A 1 348 ? 43.892 36.446 68.783 1.00 9.64 365 ARG A O 1
ATOM 2570 N N . GLU A 1 349 ? 46.021 36.547 68.119 1.00 10.60 366 GLU A N 1
ATOM 2571 C CA . GLU A 1 349 ? 45.908 37.890 67.563 1.00 12.32 366 GLU A CA 1
ATOM 2572 C C . GLU A 1 349 ? 46.611 37.900 66.226 1.00 12.62 366 GLU A C 1
ATOM 2573 O O . GLU A 1 349 ? 47.708 37.335 66.083 1.00 13.01 366 GLU A O 1
ATOM 2579 N N . LEU A 1 350 ? 46.020 38.566 65.251 1.00 10.88 367 LEU A N 1
ATOM 2580 C CA . LEU A 1 350 ? 46.682 38.749 63.982 1.00 12.51 367 LEU A CA 1
ATOM 2581 C C . LEU A 1 350 ? 47.678 39.885 64.148 1.00 13.59 367 LEU A C 1
ATOM 2582 O O . LEU A 1 350 ? 47.306 41.004 64.547 1.00 16.85 367 LEU A O 1
ATOM 2587 N N . LYS A 1 351 ? 48.959 39.595 63.942 1.00 13.45 368 LYS A N 1
ATOM 2588 C CA . LYS A 1 351 ? 50.016 40.589 64.069 1.00 16.71 368 LYS A CA 1
ATOM 2589 C C . LYS A 1 351 ? 51.085 40.263 63.071 1.00 14.16 368 LYS A C 1
ATOM 2590 O O . LYS A 1 351 ? 51.633 39.166 63.068 1.00 14.71 368 LYS A O 1
ATOM 2596 N N . GLY A 1 352 ? 51.422 41.221 62.222 1.00 14.15 369 GLY A N 1
ATOM 2597 C CA . GLY A 1 352 ? 52.522 41.021 61.316 1.00 13.83 369 GLY A CA 1
ATOM 2598 C C . GLY A 1 352 ? 52.273 40.031 60.211 1.00 14.01 369 GLY A C 1
ATOM 2599 O O . GLY A 1 352 ? 53.218 39.447 59.689 1.00 15.29 369 GLY A O 1
ATOM 2600 N N . GLY A 1 353 ? 51.013 39.867 59.821 1.00 13.05 370 GLY A N 1
ATOM 2601 C CA . GLY A 1 353 ? 50.700 38.966 58.733 1.00 13.82 370 GLY A CA 1
ATOM 2602 C C . GLY A 1 353 ? 50.549 37.502 59.098 1.00 13.69 370 GLY A C 1
ATOM 2603 O O . GLY A 1 353 ? 50.557 36.665 58.212 1.00 14.42 370 GLY A O 1
ATOM 2604 N N . LYS A 1 354 ? 50.400 37.211 60.378 1.00 13.42 371 LYS A N 1
ATOM 2605 C CA . LYS A 1 354 ? 50.132 35.854 60.831 1.00 13.82 371 LYS A CA 1
ATOM 2606 C C . LYS A 1 354 ? 49.415 35.953 62.167 1.00 12.89 371 LYS A C 1
ATOM 2607 O O . LYS A 1 354 ? 49.503 36.968 62.859 1.00 13.78 371 LYS A O 1
ATOM 2613 N N . SER A 1 355 ? 48.723 34.897 62.572 1.00 11.76 372 SER A N 1
ATOM 2614 C CA . SER A 1 355 ? 48.132 34.842 63.904 1.00 11.58 372 SER A CA 1
ATOM 2615 C C . SER A 1 355 ? 49.180 34.313 64.846 1.00 13.95 372 SER A C 1
ATOM 2616 O O . SER A 1 355 ? 49.907 33.399 64.517 1.00 18.46 372 SER A O 1
ATOM 2619 N N . VAL A 1 356 ? 49.282 34.933 66.018 1.00 13.72 373 VAL A N 1
ATOM 2620 C CA . VAL A 1 356 ? 50.185 34.491 67.063 1.00 14.40 373 VAL A CA 1
ATOM 2621 C C . VAL A 1 356 ? 49.385 34.019 68.252 1.00 11.31 373 VAL A C 1
ATOM 2622 O O . VAL A 1 356 ? 48.285 34.463 68.500 1.00 12.23 373 VAL A O 1
ATOM 2626 N N . ASN A 1 357 ? 49.948 33.066 68.973 1.00 12.56 374 ASN A N 1
ATOM 2627 C CA . ASN A 1 357 ? 49.311 32.464 70.118 1.00 12.76 374 ASN A CA 1
ATOM 2628 C C . ASN A 1 357 ? 49.423 33.353 71.353 1.00 13.22 374 ASN A C 1
ATOM 2629 O O . ASN A 1 357 ? 50.503 33.610 71.831 1.00 15.30 374 ASN A O 1
ATOM 2634 N N . LEU A 1 358 ? 48.286 33.767 71.880 1.00 12.85 375 LEU A N 1
ATOM 2635 C CA . LEU A 1 358 ? 48.244 34.521 73.130 1.00 14.53 375 LEU A CA 1
ATOM 2636 C C . LEU A 1 358 ? 47.976 33.662 74.346 1.00 16.93 375 LEU A C 1
ATOM 2637 O O . LEU A 1 358 ? 48.055 34.144 75.463 1.00 19.99 375 LEU A O 1
ATOM 2642 N N . GLY A 1 359 ? 47.709 32.389 74.143 1.00 15.84 376 GLY A N 1
ATOM 2643 C CA . GLY A 1 359 ? 47.579 31.442 75.226 1.00 17.52 376 GLY A CA 1
ATOM 2644 C C . GLY A 1 359 ? 46.340 30.600 75.044 1.00 16.78 376 GLY A C 1
ATOM 2645 O O . GLY A 1 359 ? 45.582 30.770 74.132 1.00 15.12 376 GLY A O 1
ATOM 2646 N N . LEU A 1 360 ? 46.146 29.659 75.930 1.00 18.98 377 LEU A N 1
ATOM 2647 C CA . LEU A 1 360 ? 45.040 28.763 75.844 1.00 18.32 377 LEU A CA 1
ATOM 2648 C C . LEU A 1 360 ? 43.753 29.498 76.214 1.00 18.62 377 LEU A C 1
ATOM 2649 O O . LEU A 1 360 ? 43.686 30.163 77.279 1.00 22.68 377 LEU A O 1
ATOM 2654 N N . ALA A 1 361 ? 42.732 29.409 75.380 1.00 16.66 378 ALA A N 1
ATOM 2655 C CA . ALA A 1 361 ? 41.406 29.921 75.677 1.00 16.82 378 ALA A CA 1
ATOM 2656 C C . ALA A 1 361 ? 40.561 28.852 76.353 1.00 17.78 378 ALA A C 1
ATOM 2657 O O . ALA A 1 361 ? 39.951 29.134 77.385 1.00 21.67 378 ALA A O 1
ATOM 2659 N N . ALA A 1 362 ? 40.519 27.641 75.813 1.00 16.33 379 ALA A N 1
ATOM 2660 C CA . ALA A 1 362 ? 39.776 26.533 76.391 1.00 16.08 379 ALA A CA 1
ATOM 2661 C C . ALA A 1 362 ? 40.679 25.328 76.332 1.00 13.86 379 ALA A C 1
ATOM 2662 O O . ALA A 1 362 ? 41.287 25.107 75.300 1.00 14.43 379 ALA A O 1
ATOM 2664 N N . PRO A 1 363 ? 40.752 24.521 77.407 1.00 13.69 380 PRO A N 1
ATOM 2665 C CA . PRO A 1 363 ? 41.474 23.255 77.337 1.00 14.46 380 PRO A CA 1
ATOM 2666 C C . PRO A 1 363 ? 40.671 22.256 76.537 1.00 13.19 380 PRO A C 1
ATOM 2667 O O . PRO A 1 363 ? 39.593 22.575 76.038 1.00 16.40 380 PRO A O 1
ATOM 2671 N N . ALA A 1 364 ? 41.172 21.052 76.423 1.00 13.36 381 ALA A N 1
ATOM 2672 C CA . ALA A 1 364 ? 40.602 20.086 75.516 1.00 12.04 381 ALA A CA 1
ATOM 2673 C C . ALA A 1 364 ? 39.428 19.365 76.159 1.00 11.93 381 ALA A C 1
ATOM 2674 O O . ALA A 1 364 ? 39.616 18.435 76.986 1.00 13.98 381 ALA A O 1
ATOM 2676 N N . VAL A 1 365 ? 38.211 19.776 75.816 1.00 10.73 382 VAL A N 1
ATOM 2677 C CA . VAL A 1 365 ? 37.023 19.187 76.422 1.00 11.64 382 VAL A CA 1
ATOM 2678 C C . VAL A 1 365 ? 36.078 18.678 75.326 1.00 10.04 382 VAL A C 1
ATOM 2679 O O . VAL A 1 365 ? 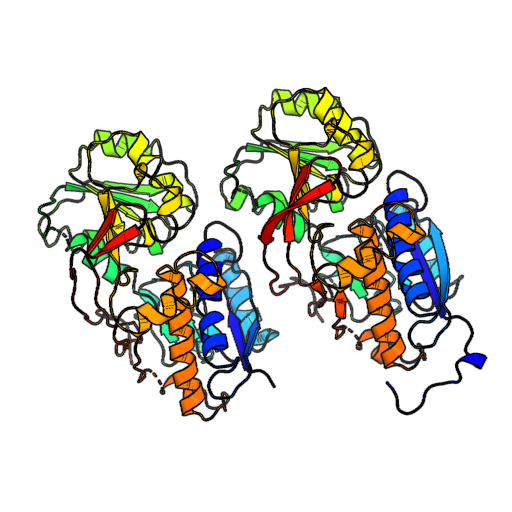36.046 19.177 74.211 1.00 10.40 382 VAL A O 1
ATOM 2683 N N . ALA A 1 366 ? 35.301 17.650 75.688 1.00 11.42 383 ALA A N 1
ATOM 2684 C CA . ALA A 1 366 ? 34.386 17.055 74.737 1.00 14.06 383 ALA A CA 1
ATOM 2685 C C . ALA A 1 366 ? 33.111 17.860 74.565 1.00 15.65 383 ALA A C 1
ATOM 2686 O O . ALA A 1 366 ? 32.513 18.255 75.557 1.00 17.40 383 ALA A O 1
ATOM 2688 N N . ASP A 1 367 ? 32.712 18.121 73.315 1.00 16.30 384 ASP A N 1
ATOM 2689 C CA . ASP A 1 367 ? 31.420 18.723 73.000 1.00 17.86 384 ASP A CA 1
ATOM 2690 C C . ASP A 1 367 ? 30.369 17.867 73.626 1.00 18.56 384 ASP A C 1
ATOM 2691 O O . ASP A 1 367 ? 30.457 16.617 73.575 1.00 16.94 384 ASP A O 1
ATOM 2696 N N . GLU A 1 368 ? 29.353 18.557 74.155 1.00 21.27 385 GLU A N 1
ATOM 2697 C CA . GLU A 1 368 ? 28.318 17.953 74.955 1.00 26.32 385 GLU A CA 1
ATOM 2698 C C . GLU A 1 368 ? 27.556 16.854 74.288 1.00 27.38 385 GLU A C 1
ATOM 2699 O O . GLU A 1 368 ? 27.071 15.985 74.971 1.00 29.19 385 GLU A O 1
ATOM 2705 N N . ALA A 1 369 ? 27.397 16.914 72.967 1.00 25.23 386 ALA A N 1
ATOM 2706 C CA . ALA A 1 369 ? 26.929 15.762 72.159 1.00 24.95 386 ALA A CA 1
ATOM 2707 C C . ALA A 1 369 ? 25.523 15.301 72.518 1.00 24.55 386 ALA A C 1
ATOM 2708 O O . ALA A 1 369 ? 25.186 14.112 72.422 1.00 23.25 386 ALA A O 1
ATOM 2710 N N . ILE A 1 370 ? 24.700 16.245 72.939 1.00 25.19 387 ILE A N 1
ATOM 2711 C CA . ILE A 1 370 ? 23.309 15.933 73.271 1.00 27.31 387 ILE A CA 1
ATOM 2712 C C . ILE A 1 370 ? 22.577 15.488 71.998 1.00 25.34 387 ILE A C 1
ATOM 2713 O O . ILE A 1 370 ? 22.585 16.205 70.966 1.00 25.97 387 ILE A O 1
ATOM 2718 N N . GLY A 1 371 ? 21.931 14.320 72.071 1.00 23.13 388 GLY A N 1
ATOM 2719 C CA . GLY A 1 371 ? 21.287 13.746 70.902 1.00 22.85 388 GLY A CA 1
ATOM 2720 C C . GLY A 1 371 ? 22.061 12.608 70.268 1.00 22.15 388 GLY A C 1
ATOM 2721 O O . GLY A 1 371 ? 21.501 11.877 69.451 1.00 22.79 388 GLY A O 1
ATOM 2722 N N . CYS A 1 372 ? 23.339 12.471 70.613 1.00 20.81 389 CYS A N 1
ATOM 2723 C CA . CYS A 1 372 ? 24.131 11.374 70.090 1.00 21.67 389 CYS A CA 1
ATOM 2724 C C . CYS A 1 372 ? 23.861 10.132 70.911 1.00 26.43 389 CYS A C 1
ATOM 2725 O O . CYS A 1 372 ? 24.228 10.038 72.102 1.00 26.37 389 CYS A O 1
ATOM 2728 N N . LYS A 1 373 ? 23.200 9.198 70.243 1.00 32.09 390 LYS A N 1
ATOM 2729 C CA . LYS A 1 373 ? 22.754 7.957 70.831 1.00 37.86 390 LYS A CA 1
ATOM 2730 C C . LYS A 1 373 ? 23.674 6.889 70.293 1.00 40.89 390 LYS A C 1
ATOM 2731 O O . LYS A 1 373 ? 23.756 6.663 69.070 1.00 40.57 390 LYS A O 1
ATOM 2737 N N . LEU A 1 374 ? 24.387 6.265 71.226 1.00 44.31 391 LEU A N 1
ATOM 2738 C CA . LEU A 1 374 ? 25.386 5.247 70.930 1.00 47.19 391 LEU A CA 1
ATOM 2739 C C . LEU A 1 374 ? 26.551 5.873 70.185 1.00 48.23 391 LEU A C 1
ATOM 2740 O O . LEU A 1 374 ? 27.238 6.732 70.736 1.00 49.41 391 LEU A O 1
ATOM 2745 N N . GLY B 1 4 ? 48.431 -4.982 22.475 1.00 36.37 21 GLY B N 1
ATOM 2746 C CA . GLY B 1 4 ? 47.437 -5.089 21.418 1.00 34.76 21 GLY B CA 1
ATOM 2747 C C . GLY B 1 4 ? 46.955 -6.522 21.358 1.00 32.77 21 GLY B C 1
ATOM 2748 O O . GLY B 1 4 ? 47.248 -7.320 22.260 1.00 33.68 21 GLY B O 1
ATOM 2749 N N . PRO B 1 5 ? 46.213 -6.870 20.298 1.00 29.24 22 PRO B N 1
ATOM 2750 C CA . PRO B 1 5 ? 45.653 -8.224 20.189 1.00 27.50 22 PRO B CA 1
ATOM 2751 C C . PRO B 1 5 ? 46.743 -9.258 19.881 1.00 26.03 22 PRO B C 1
ATOM 2752 O O . PRO B 1 5 ? 47.834 -8.882 19.443 1.00 26.53 22 PRO B O 1
ATOM 2756 N N . PHE B 1 6 ? 46.444 -10.536 20.105 1.00 24.46 23 PHE B N 1
ATOM 2757 C CA . PHE B 1 6 ? 47.405 -11.600 19.815 1.00 22.28 23 PHE B CA 1
ATOM 2758 C C . PHE B 1 6 ? 47.604 -11.704 18.282 1.00 22.18 23 PHE B C 1
ATOM 2759 O O . PHE B 1 6 ? 48.728 -11.848 17.788 1.00 21.26 23 PHE B O 1
ATOM 2767 N N . ILE B 1 7 ? 46.508 -11.591 17.528 1.00 21.66 24 ILE B N 1
ATOM 2768 C CA . ILE B 1 7 ? 46.558 -11.627 16.059 1.00 21.93 24 ILE B CA 1
ATOM 2769 C C . ILE B 1 7 ? 45.818 -10.414 15.525 1.00 22.68 24 ILE B C 1
ATOM 2770 O O . ILE B 1 7 ? 44.832 -9.957 16.125 1.00 22.79 24 ILE B O 1
ATOM 2775 N N . ARG B 1 8 ? 46.308 -9.872 14.413 1.00 21.49 25 ARG B N 1
ATOM 2776 C CA . ARG B 1 8 ? 45.622 -8.770 13.728 1.00 21.22 25 ARG B CA 1
ATOM 2777 C C . ARG B 1 8 ? 45.763 -9.023 12.237 1.00 21.26 25 ARG B C 1
ATOM 2778 O O . ARG B 1 8 ? 46.719 -9.707 11.800 1.00 21.34 25 ARG B O 1
ATOM 2786 N N . PRO B 1 9 ? 44.814 -8.493 11.448 1.00 20.59 26 PRO B N 1
ATOM 2787 C CA . PRO B 1 9 ? 44.878 -8.661 9.993 1.00 21.14 26 PRO B CA 1
ATOM 2788 C C . PRO B 1 9 ? 46.103 -8.009 9.355 1.00 21.87 26 PRO B C 1
ATOM 2789 O O . PRO B 1 9 ? 46.706 -7.083 9.887 1.00 20.78 26 PRO B O 1
ATOM 2793 N N . SER B 1 10 ? 46.460 -8.491 8.181 1.00 23.79 27 SER B N 1
ATOM 2794 C CA . SER B 1 10 ? 47.513 -7.885 7.399 1.00 24.01 27 SER B CA 1
ATOM 2795 C C . SER B 1 10 ? 47.277 -6.405 7.125 1.00 24.35 27 SER B C 1
ATOM 2796 O O . SER B 1 10 ? 46.257 -6.002 6.561 1.00 23.35 27 SER B O 1
ATOM 2799 N N . TYR B 1 11 ? 48.250 -5.595 7.516 1.00 25.47 28 TYR B N 1
ATOM 2800 C CA . TYR B 1 11 ? 48.204 -4.167 7.224 1.00 27.04 28 TYR B CA 1
ATOM 2801 C C . TYR B 1 11 ? 48.265 -3.873 5.731 1.00 29.75 28 TYR B C 1
ATOM 2802 O O . TYR B 1 11 ? 47.539 -2.998 5.255 1.00 31.09 28 TYR B O 1
ATOM 2811 N N . ALA B 1 12 ? 49.105 -4.601 4.995 1.00 30.15 29 ALA B N 1
ATOM 2812 C CA . ALA B 1 12 ? 49.289 -4.343 3.555 1.00 31.95 29 ALA B CA 1
ATOM 2813 C C . ALA B 1 12 ? 47.996 -4.592 2.773 1.00 33.87 29 ALA B C 1
ATOM 2814 O O . ALA B 1 12 ? 47.720 -3.923 1.764 1.00 34.69 29 ALA B O 1
ATOM 2816 N N . GLN B 1 13 ? 47.201 -5.557 3.232 1.00 34.08 30 GLN B N 1
ATOM 2817 C CA . GLN B 1 13 ? 45.953 -5.890 2.557 1.00 34.88 30 GLN B CA 1
ATOM 2818 C C . GLN B 1 13 ? 44.798 -4.994 3.005 1.00 32.75 30 GLN B C 1
ATOM 2819 O O . GLN B 1 13 ? 43.779 -4.918 2.321 1.00 31.53 30 GLN B O 1
ATOM 2825 N N . ALA B 1 14 ? 44.975 -4.307 4.133 1.00 31.75 31 ALA B N 1
ATOM 2826 C CA . ALA B 1 14 ? 43.900 -3.533 4.759 1.00 31.50 31 ALA B CA 1
ATOM 2827 C C . ALA B 1 14 ? 43.465 -2.248 4.029 1.00 30.73 31 ALA B C 1
ATOM 2828 O O . ALA B 1 14 ? 42.289 -1.903 4.078 1.00 30.78 31 ALA B O 1
ATOM 2830 N N . GLY B 1 15 ? 44.387 -1.554 3.359 1.00 30.01 32 GLY B N 1
ATOM 2831 C CA . GLY B 1 15 ? 44.066 -0.281 2.696 1.00 28.09 32 GLY B CA 1
ATOM 2832 C C . GLY B 1 15 ? 43.941 0.849 3.723 1.00 25.57 32 GLY B C 1
ATOM 2833 O O . GLY B 1 15 ? 44.034 0.575 4.911 1.00 26.47 32 GLY B O 1
ATOM 2834 N N . ALA B 1 16 ? 43.763 2.104 3.289 1.00 22.53 33 ALA B N 1
ATOM 2835 C CA . ALA B 1 16 ? 43.745 3.210 4.255 1.00 20.19 33 ALA B CA 1
ATOM 2836 C C . ALA B 1 16 ? 42.494 3.196 5.108 1.00 17.26 33 ALA B C 1
ATOM 2837 O O . ALA B 1 16 ? 41.395 2.868 4.639 1.00 18.40 33 ALA B O 1
ATOM 2839 N N . LEU B 1 17 ? 42.658 3.562 6.371 1.00 14.25 34 LEU B N 1
ATOM 2840 C CA . LEU B 1 17 ? 41.521 3.835 7.221 1.00 14.67 34 LEU B CA 1
ATOM 2841 C C . LEU B 1 17 ? 40.978 5.194 6.823 1.00 14.55 34 LEU B C 1
ATOM 2842 O O . LEU B 1 17 ? 41.739 6.166 6.745 1.00 14.46 34 LEU B O 1
ATOM 2847 N N . LYS B 1 18 ? 39.692 5.237 6.533 1.00 13.78 35 LYS B N 1
ATOM 2848 C CA . LYS B 1 18 ? 39.026 6.480 6.110 1.00 13.40 35 LYS B CA 1
ATOM 2849 C C . LYS B 1 18 ? 38.461 7.223 7.299 1.00 12.80 35 LYS B C 1
ATOM 2850 O O . LYS B 1 18 ? 37.542 6.773 7.967 1.00 13.49 35 LYS B O 1
ATOM 2856 N N . VAL B 1 19 ? 39.035 8.378 7.571 1.00 12.52 36 VAL B N 1
ATOM 2857 C CA . VAL B 1 19 ? 38.627 9.209 8.698 1.00 11.84 36 VAL B CA 1
ATOM 2858 C C . VAL B 1 19 ? 37.879 10.394 8.140 1.00 11.69 36 VAL B C 1
ATOM 2859 O O . VAL B 1 19 ? 38.460 11.259 7.457 1.00 13.31 36 VAL B O 1
ATOM 2863 N N . GLY B 1 20 ? 36.573 10.404 8.350 1.00 12.02 37 GLY B N 1
ATOM 2864 C CA . GLY B 1 20 ? 35.777 11.516 7.880 1.00 11.38 37 GLY B CA 1
ATOM 2865 C C . GLY B 1 20 ? 35.948 12.715 8.764 1.00 10.03 37 GLY B C 1
ATOM 2866 O O . GLY B 1 20 ? 35.830 12.604 9.968 1.00 12.22 37 GLY B O 1
ATOM 2867 N N . LEU B 1 21 ? 36.256 13.857 8.186 1.00 9.16 38 LEU B N 1
ATOM 2868 C CA . LEU B 1 21 ? 36.356 15.117 8.933 1.00 9.91 38 LEU B CA 1
ATOM 2869 C C . LEU B 1 21 ? 35.240 16.028 8.512 1.00 9.37 38 LEU B C 1
ATOM 2870 O O . LEU B 1 21 ? 35.201 16.506 7.368 1.00 11.32 38 LEU B O 1
ATOM 2875 N N . LEU B 1 22 ? 34.320 16.315 9.426 1.00 9.26 39 LEU B N 1
ATOM 2876 C CA . LEU B 1 22 ? 33.250 17.252 9.198 1.00 8.84 39 LEU B CA 1
ATOM 2877 C C . LEU B 1 22 ? 33.640 18.475 10.019 1.00 8.26 39 LEU B C 1
ATOM 2878 O O . LEU B 1 22 ? 33.543 18.485 11.248 1.00 9.34 39 LEU B O 1
ATOM 2883 N N . LEU B 1 23 ? 34.109 19.513 9.314 1.00 8.70 40 LEU B N 1
ATOM 2884 C CA . LEU B 1 23 ? 34.636 20.708 9.979 1.00 7.78 40 LEU B CA 1
ATOM 2885 C C . LEU B 1 23 ? 34.303 21.937 9.151 1.00 8.28 40 LEU B C 1
ATOM 2886 O O . LEU B 1 23 ? 34.029 21.826 7.948 1.00 8.98 40 LEU B O 1
ATOM 2891 N N . PRO B 1 24 ? 34.381 23.128 9.748 1.00 7.20 41 PRO B N 1
ATOM 2892 C CA . PRO B 1 24 ? 34.232 24.353 8.964 1.00 8.33 41 PRO B CA 1
ATOM 2893 C C . PRO B 1 24 ? 35.497 24.683 8.191 1.00 8.56 41 PRO B C 1
ATOM 2894 O O . PRO B 1 24 ? 36.545 24.987 8.781 1.00 10.57 41 PRO B O 1
ATOM 2898 N N . TYR B 1 25 ? 35.399 24.629 6.864 1.00 9.69 42 TYR B N 1
ATOM 2899 C CA . TYR B 1 25 ? 36.530 24.957 5.981 1.00 10.73 42 TYR B CA 1
ATOM 2900 C C . TYR B 1 25 ? 36.237 26.251 5.235 1.00 13.60 42 TYR B C 1
ATOM 2901 O O . TYR B 1 25 ? 36.921 26.590 4.266 1.00 17.88 42 TYR B O 1
ATOM 2910 N N . SER B 1 26 ? 35.197 26.946 5.640 1.00 12.52 43 SER B N 1
ATOM 2911 C CA . SER B 1 26 ? 34.789 28.240 5.084 1.00 11.94 43 SER B CA 1
ATOM 2912 C C . SER B 1 26 ? 34.150 29.036 6.187 1.00 12.07 43 SER B C 1
ATOM 2913 O O . SER B 1 26 ? 33.843 28.516 7.262 1.00 11.59 43 SER B O 1
ATOM 2916 N N . GLY B 1 27 ? 33.960 30.334 5.958 1.00 12.14 44 GLY B N 1
ATOM 2917 C CA . GLY B 1 27 ? 33.329 31.193 6.923 1.00 12.04 44 GLY B CA 1
ATOM 2918 C C . GLY B 1 27 ? 34.160 31.521 8.151 1.00 10.03 44 GLY B C 1
ATOM 2919 O O . GLY B 1 27 ? 35.375 31.276 8.172 1.00 10.29 44 GLY B O 1
ATOM 2920 N N . THR B 1 28 ? 33.503 32.103 9.171 1.00 9.78 45 THR B N 1
ATOM 2921 C CA . THR B 1 28 ? 34.242 32.739 10.246 1.00 10.87 45 THR B CA 1
ATOM 2922 C C . THR B 1 28 ? 34.981 31.701 11.075 1.00 8.71 45 THR B C 1
ATOM 2923 O O . THR B 1 28 ? 35.986 32.056 11.692 1.00 11.00 45 THR B O 1
ATOM 2927 N N . TYR B 1 29 ? 34.543 30.433 11.039 1.00 9.36 46 TYR B N 1
ATOM 2928 C CA . TYR B 1 29 ? 35.232 29.364 11.803 1.00 7.76 46 TYR B CA 1
ATOM 2929 C C . TYR B 1 29 ? 36.265 28.584 10.978 1.00 8.31 46 TYR B C 1
ATOM 2930 O O . TYR B 1 29 ? 36.848 27.618 11.469 1.00 8.48 46 TYR B O 1
ATOM 2939 N N . ALA B 1 30 ? 36.526 29.018 9.743 1.00 8.27 47 ALA B N 1
ATOM 2940 C CA . ALA B 1 30 ? 37.509 28.314 8.953 1.00 9.09 47 ALA B CA 1
ATOM 2941 C C . ALA B 1 30 ? 38.872 28.188 9.625 1.00 8.27 47 ALA B C 1
ATOM 2942 O O . ALA B 1 30 ? 39.501 27.160 9.481 1.00 8.72 47 ALA B O 1
ATOM 2944 N N . PRO B 1 31 ? 39.315 29.201 10.401 1.00 9.19 48 PRO B N 1
ATOM 2945 C CA . PRO B 1 31 ? 40.619 29.013 11.044 1.00 8.77 48 PRO B CA 1
ATOM 2946 C C . PRO B 1 31 ? 40.597 27.884 12.097 1.00 8.07 48 PRO B C 1
ATOM 2947 O O . PRO B 1 31 ? 41.650 27.297 12.365 1.00 8.05 48 PRO B O 1
ATOM 2951 N N . LEU B 1 32 ? 39.439 27.666 12.714 1.00 7.62 49 LEU B N 1
ATOM 2952 C CA . LEU B 1 32 ? 39.301 26.610 13.701 1.00 6.63 49 LEU B CA 1
ATOM 2953 C C . LEU B 1 32 ? 39.325 25.257 13.011 1.00 7.34 49 LEU B C 1
ATOM 2954 O O . LEU B 1 32 ? 39.987 24.335 13.491 1.00 7.73 49 LEU B O 1
ATOM 2959 N N . GLY B 1 33 ? 38.640 25.136 11.877 1.00 7.68 50 GLY B N 1
ATOM 2960 C CA . GLY B 1 33 ? 38.692 23.891 11.138 1.00 7.90 50 GLY B CA 1
ATOM 2961 C C . GLY B 1 33 ? 40.122 23.598 10.670 1.00 7.75 50 GLY B C 1
ATOM 2962 O O . GLY B 1 33 ? 40.573 22.464 10.743 1.00 8.24 50 GLY B O 1
ATOM 2963 N N . GLU B 1 34 ? 40.833 24.626 10.214 1.00 8.18 51 GLU B N 1
ATOM 2964 C CA . GLU B 1 34 ? 42.199 24.481 9.796 1.00 8.42 51 GLU B CA 1
ATOM 2965 C C . GLU B 1 34 ? 43.059 24.015 10.966 1.00 8.08 51 GLU B C 1
ATOM 2966 O O . GLU B 1 34 ? 43.862 23.081 10.817 1.00 9.08 51 GLU B O 1
ATOM 2972 N N . ALA B 1 35 ? 42.958 24.675 12.128 1.00 7.24 52 ALA B N 1
ATOM 2973 C CA . ALA B 1 35 ? 43.803 24.320 13.284 1.00 7.60 52 ALA B CA 1
ATOM 2974 C C . ALA B 1 35 ? 43.566 22.875 13.756 1.00 6.78 52 ALA B C 1
ATOM 2975 O O . ALA B 1 35 ? 44.518 22.170 14.042 1.00 7.65 52 ALA B O 1
ATOM 2977 N N . ILE B 1 36 ? 42.311 22.478 13.855 1.00 6.25 53 ILE B N 1
ATOM 2978 C CA . ILE B 1 36 ? 41.999 21.110 14.250 1.00 6.44 53 ILE B CA 1
ATOM 2979 C C . ILE B 1 36 ? 42.573 20.123 13.260 1.00 6.69 53 ILE B C 1
ATOM 2980 O O . ILE B 1 36 ? 43.176 19.111 13.638 1.00 7.38 53 ILE B O 1
ATOM 2985 N N . THR B 1 37 ? 42.402 20.413 11.974 1.00 6.82 54 THR B N 1
ATOM 2986 C CA . THR B 1 37 ? 42.908 19.527 10.921 1.00 7.30 54 THR B CA 1
ATOM 2987 C C . THR B 1 37 ? 44.423 19.423 10.993 1.00 8.31 54 THR B C 1
ATOM 2988 O O . THR B 1 37 ? 44.994 18.359 10.825 1.00 8.88 54 THR B O 1
ATOM 2992 N N . ARG B 1 38 ? 45.083 20.546 11.214 1.00 7.67 55 ARG B N 1
ATOM 2993 C CA . ARG B 1 38 ? 46.532 20.542 11.356 1.00 7.63 55 ARG B CA 1
ATOM 2994 C C . ARG B 1 38 ? 47.001 19.711 12.565 1.00 8.23 55 ARG B C 1
ATOM 2995 O O . ARG B 1 38 ? 47.996 18.982 12.491 1.00 9.68 55 ARG B O 1
ATOM 3003 N N . GLY B 1 39 ? 46.310 19.844 13.695 1.00 8.23 56 GLY B N 1
ATOM 3004 C CA . GLY B 1 39 ? 46.670 19.041 14.856 1.00 8.40 56 GLY B CA 1
ATOM 3005 C C . GLY B 1 39 ? 46.582 17.554 14.525 1.00 8.94 56 GLY B C 1
ATOM 3006 O O . GLY B 1 39 ? 47.471 16.790 14.856 1.00 9.57 56 GLY B O 1
ATOM 3007 N N . LEU B 1 40 ? 45.493 17.168 13.892 1.00 8.72 57 LEU B N 1
ATOM 3008 C CA . LEU B 1 40 ? 45.329 15.774 13.428 1.00 9.61 57 LEU B CA 1
ATOM 3009 C C . LEU B 1 40 ? 46.412 15.344 12.448 1.00 9.97 57 LEU B C 1
ATOM 3010 O O . LEU B 1 40 ? 46.963 14.255 12.567 1.00 12.52 57 LEU B O 1
ATOM 3015 N N . GLU B 1 41 ? 46.629 16.138 11.399 1.00 9.72 58 GLU B N 1
ATOM 3016 C CA . GLU B 1 41 ? 47.585 15.776 10.352 1.00 10.87 58 GLU B CA 1
ATOM 3017 C C . GLU B 1 41 ? 48.985 15.708 10.909 1.00 11.96 58 GLU B C 1
ATOM 3018 O O . GLU B 1 41 ? 49.760 14.796 10.567 1.00 12.26 58 GLU B O 1
ATOM 3024 N N . LEU B 1 42 ? 49.331 16.660 11.781 1.00 10.68 59 LEU B N 1
ATOM 3025 C CA . LEU B 1 42 ? 50.662 16.672 12.375 1.00 10.14 59 LEU B CA 1
ATOM 3026 C C . LEU B 1 42 ? 50.826 15.466 13.278 1.00 10.27 59 LEU B C 1
ATOM 3027 O O . LEU B 1 42 ? 51.893 14.850 13.283 1.00 11.77 59 LEU B O 1
ATOM 3032 N N . TYR B 1 43 ? 49.771 15.093 14.001 1.00 10.88 60 TYR B N 1
ATOM 3033 C CA . TYR B 1 43 ? 49.846 13.897 14.864 1.00 10.35 60 TYR B CA 1
ATOM 3034 C C . TYR B 1 43 ? 50.098 12.651 13.999 1.00 10.91 60 TYR B C 1
ATOM 3035 O O . TYR B 1 43 ? 50.998 11.847 14.287 1.00 11.77 60 TYR B O 1
ATOM 3044 N N . VAL B 1 44 ? 49.325 12.503 12.934 1.00 11.06 61 VAL B N 1
ATOM 3045 C CA . VAL B 1 44 ? 49.493 11.334 12.060 1.00 11.10 61 VAL B CA 1
ATOM 3046 C C . VAL B 1 44 ? 50.923 11.316 11.493 1.00 12.53 61 VAL B C 1
ATOM 3047 O O . VAL B 1 44 ? 51.594 10.266 11.455 1.00 12.76 61 VAL B O 1
ATOM 3051 N N . GLN B 1 45 ? 51.426 12.475 11.078 1.00 11.75 62 GLN B N 1
ATOM 3052 C CA . GLN B 1 45 ? 52.785 12.554 10.550 1.00 13.29 62 GLN B CA 1
ATOM 3053 C C . GLN B 1 45 ? 53.815 12.138 11.615 1.00 12.33 62 GLN B C 1
ATOM 3054 O O . GLN B 1 45 ? 54.796 11.453 11.306 1.00 14.47 62 GLN B O 1
ATOM 3060 N N . SER B 1 46 ? 53.601 12.570 12.863 1.00 12.69 63 SER B N 1
ATOM 3061 C CA . SER B 1 46 ? 54.495 12.244 13.953 1.00 13.57 63 SER B CA 1
ATOM 3062 C C . SER B 1 46 ? 54.590 10.742 14.188 1.00 13.69 63 SER B C 1
ATOM 3063 O O . SER B 1 46 ? 55.592 10.270 14.702 1.00 15.06 63 SER B O 1
ATOM 3066 N N . GLN B 1 47 ? 53.526 10.023 13.850 1.00 12.77 64 GLN B N 1
ATOM 3067 C CA . GLN B 1 47 ? 53.475 8.590 14.024 1.00 13.94 64 GLN B CA 1
ATOM 3068 C C . GLN B 1 47 ? 53.817 7.876 12.728 1.00 14.06 64 GLN B C 1
ATOM 3069 O O . GLN B 1 47 ? 53.448 6.715 12.553 1.00 15.66 64 GLN B O 1
ATOM 3075 N N . GLY B 1 48 ? 54.556 8.534 11.835 1.00 14.30 65 GLY B N 1
ATOM 3076 C CA . GLY B 1 48 ? 55.023 7.882 10.622 1.00 14.41 65 GLY B CA 1
ATOM 3077 C C . GLY B 1 48 ? 53.972 7.688 9.552 1.00 14.80 65 GLY B C 1
ATOM 3078 O O . GLY B 1 48 ? 54.182 6.893 8.612 1.00 16.68 65 GLY B O 1
ATOM 3079 N N . GLY B 1 49 ? 52.855 8.399 9.666 1.00 13.96 66 GLY B N 1
ATOM 3080 C CA . GLY B 1 49 ? 51.757 8.271 8.734 1.00 15.33 66 GLY B CA 1
ATOM 3081 C C . GLY B 1 49 ? 50.732 7.210 9.074 1.00 16.43 66 GLY B C 1
ATOM 3082 O O . GLY B 1 49 ? 49.857 6.936 8.255 1.00 18.85 66 GLY B O 1
ATOM 3083 N N . LYS B 1 50 ? 50.828 6.614 10.261 1.00 18.05 67 LYS B N 1
ATOM 3084 C CA . LYS B 1 50 ? 49.979 5.461 10.638 1.00 21.55 67 LYS B CA 1
ATOM 3085 C C . LYS B 1 50 ? 49.402 5.622 12.022 1.00 23.59 67 LYS B C 1
ATOM 3086 O O . LYS B 1 50 ? 50.051 6.144 12.935 1.00 26.39 67 LYS B O 1
ATOM 3092 N N . LEU B 1 51 ? 48.191 5.135 12.197 1.00 22.16 68 LEU B N 1
ATOM 3093 C CA . LEU B 1 51 ? 47.600 5.037 13.525 1.00 23.31 68 LEU B CA 1
ATOM 3094 C C . LEU B 1 51 ? 47.255 3.598 13.725 1.00 23.65 68 LEU B C 1
ATOM 3095 O O . LEU B 1 51 ? 46.636 2.983 12.863 1.00 21.77 68 LEU B O 1
ATOM 3100 N N . GLY B 1 52 ? 47.668 3.044 14.853 1.00 24.85 69 GLY B N 1
ATOM 3101 C CA . GLY B 1 52 ? 47.444 1.635 15.097 1.00 26.08 69 GLY B CA 1
ATOM 3102 C C . GLY B 1 52 ? 47.898 0.788 13.925 1.00 26.19 69 GLY B C 1
ATOM 3103 O O . GLY B 1 52 ? 47.296 -0.235 13.592 1.00 27.28 69 GLY B O 1
ATOM 3104 N N . GLY B 1 53 ? 48.947 1.246 13.251 1.00 26.78 70 GLY B N 1
ATOM 3105 C CA . GLY B 1 53 ? 49.479 0.499 12.130 1.00 25.22 70 GLY B CA 1
ATOM 3106 C C . GLY B 1 53 ? 48.845 0.768 10.766 1.00 25.34 70 GLY B C 1
ATOM 3107 O O . GLY B 1 53 ? 49.352 0.287 9.748 1.00 26.77 70 GLY B O 1
ATOM 3108 N N . ARG B 1 54 ? 47.768 1.541 10.737 1.00 20.89 71 ARG B N 1
ATOM 3109 C CA . ARG B 1 54 ? 46.981 1.747 9.523 1.00 18.18 71 ARG B CA 1
ATOM 3110 C C . ARG B 1 54 ? 47.342 3.071 8.876 1.00 17.03 71 ARG B C 1
ATOM 3111 O O . ARG B 1 54 ? 47.454 4.060 9.554 1.00 17.41 71 ARG B O 1
ATOM 3119 N N A SER B 1 55 ? 47.479 3.093 7.558 0.53 16.67 72 SER B N 1
ATOM 3120 N N B SER B 1 55 ? 47.498 3.093 7.558 0.47 16.69 72 SER B N 1
ATOM 3121 C CA A SER B 1 55 ? 47.568 4.367 6.839 0.53 16.94 72 SER B CA 1
ATOM 3122 C CA B SER B 1 55 ? 47.587 4.371 6.845 0.47 16.79 72 SER B CA 1
ATOM 3123 C C A SER B 1 55 ? 46.242 5.093 6.984 0.53 15.94 72 SER B C 1
ATOM 3124 C C B SER B 1 55 ? 46.248 5.091 6.970 0.47 15.91 72 SER B C 1
ATOM 3125 O O A SER B 1 55 ? 45.210 4.472 7.239 0.53 16.07 72 SER B O 1
ATOM 3126 O O B SER B 1 55 ? 45.216 4.464 7.206 0.47 15.97 72 SER B O 1
ATOM 3131 N N . ILE B 1 56 ? 46.261 6.411 6.830 1.00 16.49 73 ILE B N 1
ATOM 3132 C CA . ILE B 1 56 ? 45.081 7.228 7.113 1.00 15.52 73 ILE B CA 1
ATOM 3133 C C . ILE B 1 56 ? 44.765 8.053 5.898 1.00 15.94 73 ILE B C 1
ATOM 3134 O O . ILE B 1 56 ? 45.657 8.693 5.351 1.00 17.64 73 ILE B O 1
ATOM 3139 N N . SER B 1 57 ? 43.498 8.046 5.512 1.00 15.22 74 SER B N 1
ATOM 3140 C CA . SER B 1 57 ? 42.979 8.947 4.506 1.00 17.21 74 SER B CA 1
ATOM 3141 C C . SER B 1 57 ? 41.923 9.822 5.156 1.00 15.78 74 SER B C 1
ATOM 3142 O O . SER B 1 57 ? 40.896 9.330 5.597 1.00 16.38 74 SER B O 1
ATOM 3145 N N . PHE B 1 58 ? 42.161 11.141 5.186 1.00 14.19 75 PHE B N 1
ATOM 3146 C CA . PHE B 1 58 ? 41.170 12.053 5.704 1.00 13.90 75 PHE B CA 1
ATOM 3147 C C . PHE B 1 58 ? 40.260 12.452 4.577 1.00 13.01 75 PHE B C 1
ATOM 3148 O O . PHE B 1 58 ? 40.699 12.873 3.493 1.00 15.19 75 PHE B O 1
ATOM 3156 N N . VAL B 1 59 ? 38.982 12.292 4.828 1.00 12.50 76 VAL B N 1
ATOM 3157 C CA . VAL B 1 59 ? 37.949 12.642 3.873 1.00 13.37 76 VAL B CA 1
ATOM 3158 C C . VAL B 1 59 ? 37.277 13.871 4.416 1.00 11.99 76 VAL B C 1
ATOM 3159 O O . VAL B 1 59 ? 36.446 13.789 5.331 1.00 13.24 76 VAL B O 1
ATOM 3163 N N . LYS B 1 60 ? 37.568 15.022 3.820 1.00 11.02 77 LYS B N 1
ATOM 3164 C CA . LYS B 1 60 ? 37.140 16.319 4.380 1.00 11.66 77 LYS B CA 1
ATOM 3165 C C . LYS B 1 60 ? 35.848 16.818 3.743 1.00 10.54 77 LYS B C 1
ATOM 3166 O O . LYS B 1 60 ? 35.720 16.787 2.488 1.00 11.73 77 LYS B O 1
ATOM 3172 N N . VAL B 1 61 ? 34.894 17.260 4.583 1.00 9.54 78 VAL B N 1
ATOM 3173 C CA . VAL B 1 61 ? 33.615 17.817 4.147 1.00 10.52 78 VAL B CA 1
ATOM 3174 C C . VAL B 1 61 ? 33.433 19.115 4.927 1.00 8.97 78 VAL B C 1
ATOM 3175 O O . VAL B 1 61 ? 33.607 19.140 6.169 1.00 10.88 78 VAL B O 1
ATOM 3179 N N . ASP B 1 62 ? 33.120 20.215 4.212 1.00 9.45 79 ASP B N 1
ATOM 3180 C CA . ASP B 1 62 ? 32.904 21.531 4.822 1.00 8.64 79 ASP B CA 1
ATOM 3181 C C . ASP B 1 62 ? 31.485 21.631 5.348 1.00 9.61 79 ASP B C 1
ATOM 3182 O O . ASP B 1 62 ? 30.511 21.621 4.585 1.00 12.21 79 ASP B O 1
ATOM 3187 N N . ASP B 1 63 ? 31.354 21.721 6.662 1.00 9.71 80 ASP B N 1
ATOM 3188 C CA . ASP B 1 63 ? 30.016 21.871 7.267 1.00 9.12 80 ASP B CA 1
ATOM 3189 C C . ASP B 1 63 ? 29.434 23.261 7.170 1.00 8.74 80 ASP B C 1
ATOM 3190 O O . ASP B 1 63 ? 28.236 23.432 7.453 1.00 9.53 80 ASP B O 1
ATOM 3195 N N . GLU B 1 64 ? 30.223 24.217 6.678 1.00 9.98 81 GLU B N 1
ATOM 3196 C CA . GLU B 1 64 ? 29.789 25.606 6.502 1.00 10.97 81 GLU B CA 1
ATOM 3197 C C . GLU B 1 64 ? 29.185 26.179 7.779 1.00 10.80 81 GLU B C 1
ATOM 3198 O O . GLU B 1 64 ? 28.489 27.195 7.726 1.00 13.64 81 GLU B O 1
ATOM 3204 N N . SER B 1 65 ? 29.519 25.596 8.924 1.00 10.66 82 SER B N 1
ATOM 3205 C CA . SER B 1 65 ? 28.933 25.967 10.213 1.00 9.35 82 SER B CA 1
ATOM 3206 C C . SER B 1 65 ? 27.430 26.161 10.070 1.00 10.46 82 SER B C 1
ATOM 3207 O O . SER B 1 65 ? 26.838 27.095 10.651 1.00 11.55 82 SER B O 1
ATOM 3210 N N . ALA B 1 66 ? 26.792 25.245 9.327 1.00 9.86 83 ALA B N 1
ATOM 3211 C CA . ALA B 1 66 ? 25.390 25.397 8.927 1.00 10.48 83 ALA B CA 1
ATOM 3212 C C . ALA B 1 66 ? 24.545 24.215 9.413 1.00 10.15 83 ALA B C 1
ATOM 3213 O O . ALA B 1 66 ? 24.467 23.179 8.749 1.00 11.06 83 ALA B O 1
ATOM 3215 N N . PRO B 1 67 ? 23.868 24.390 10.549 1.00 10.31 84 PRO B N 1
ATOM 3216 C CA . PRO B 1 67 ? 23.082 23.264 11.028 1.00 11.48 84 PRO B CA 1
ATOM 3217 C C . PRO B 1 67 ? 22.055 22.688 10.054 1.00 11.77 84 PRO B C 1
ATOM 3218 O O . PRO B 1 67 ? 21.858 21.473 10.126 1.00 13.69 84 PRO B O 1
ATOM 3222 N N . PRO B 1 68 ? 21.423 23.493 9.175 1.00 12.73 85 PRO B N 1
ATOM 3223 C CA . PRO B 1 68 ? 20.458 22.836 8.271 1.00 13.45 85 PRO B CA 1
ATOM 3224 C C . PRO B 1 68 ? 21.052 21.775 7.350 1.00 14.04 85 PRO B C 1
ATOM 3225 O O . PRO B 1 68 ? 20.269 20.950 6.840 1.00 15.77 85 PRO B O 1
ATOM 3229 N N . LYS B 1 69 ? 22.375 21.792 7.129 1.00 13.45 86 LYS B N 1
ATOM 3230 C CA . LYS B 1 69 ? 23.019 20.789 6.276 1.00 13.55 86 LYS B CA 1
ATOM 3231 C C . LYS B 1 69 ? 23.626 19.644 7.032 1.00 12.36 86 LYS B C 1
ATOM 3232 O O . LYS B 1 69 ? 24.102 18.692 6.440 1.00 12.30 86 LYS B O 1
ATOM 3238 N N . ALA B 1 70 ? 23.659 19.740 8.358 1.00 11.69 87 ALA B N 1
ATOM 3239 C CA . ALA B 1 70 ? 24.388 18.780 9.173 1.00 11.30 87 ALA B CA 1
ATOM 3240 C C . ALA B 1 70 ? 23.947 17.348 8.985 1.00 10.59 87 ALA B C 1
ATOM 3241 O O . ALA B 1 70 ? 24.793 16.454 8.868 1.00 11.52 87 ALA B O 1
ATOM 3243 N N . THR B 1 71 ? 22.645 17.110 8.982 1.00 11.51 88 THR B N 1
ATOM 3244 C CA . THR B 1 71 ? 22.159 15.724 8.848 1.00 13.21 88 THR B CA 1
ATOM 3245 C C . THR B 1 71 ? 22.584 15.116 7.512 1.00 13.49 88 THR B C 1
ATOM 3246 O O . THR B 1 71 ? 23.103 13.997 7.454 1.00 14.63 88 THR B O 1
ATOM 3250 N N . GLU B 1 72 ? 22.400 15.859 6.430 1.00 14.08 89 GLU B N 1
ATOM 3251 C CA . GLU B 1 72 ? 22.742 15.331 5.108 1.00 14.44 89 GLU B CA 1
ATOM 3252 C C . GLU B 1 72 ? 24.248 15.146 4.963 1.00 12.72 89 GLU B C 1
ATOM 3253 O O . GLU B 1 72 ? 24.700 14.172 4.397 1.00 13.75 89 GLU B O 1
ATOM 3259 N N . LEU B 1 73 ? 25.055 16.061 5.491 1.00 12.37 90 LEU B N 1
ATOM 3260 C CA . LEU B 1 73 ? 26.506 15.918 5.334 1.00 12.13 90 LEU B CA 1
ATOM 3261 C C . LEU B 1 73 ? 27.054 14.777 6.154 1.00 12.49 90 LEU B C 1
ATOM 3262 O O . LEU B 1 73 ? 27.952 14.072 5.706 1.00 12.65 90 LEU B O 1
ATOM 3267 N N . THR B 1 74 ? 26.519 14.606 7.366 1.00 11.58 91 THR B N 1
ATOM 3268 C CA . THR B 1 74 ? 26.934 13.490 8.193 1.00 10.71 91 THR B CA 1
ATOM 3269 C C . THR B 1 74 ? 26.605 12.174 7.503 1.00 12.34 91 THR B C 1
ATOM 3270 O O . THR B 1 74 ? 27.442 11.272 7.477 1.00 13.27 91 THR B O 1
ATOM 3274 N N . THR B 1 75 ? 25.397 12.095 6.942 1.00 13.62 92 THR B N 1
ATOM 3275 C CA . THR B 1 75 ? 24.958 10.882 6.256 1.00 15.55 92 THR B CA 1
ATOM 3276 C C . THR B 1 75 ? 25.837 10.622 5.048 1.00 15.00 92 THR B C 1
ATOM 3277 O O . THR B 1 75 ? 26.256 9.504 4.805 1.00 16.68 92 THR B O 1
ATOM 3281 N N . LYS B 1 76 ? 26.223 11.658 4.318 1.00 15.38 93 LYS B N 1
ATOM 3282 C CA . LYS B 1 76 ? 27.108 11.445 3.167 1.00 16.47 93 LYS B CA 1
ATOM 3283 C C . LYS B 1 76 ? 28.477 10.933 3.579 1.00 14.36 93 LYS B C 1
ATOM 3284 O O . LYS B 1 76 ? 29.044 10.050 2.939 1.00 14.78 93 LYS B O 1
ATOM 3290 N N . LEU B 1 77 ? 29.020 11.456 4.671 1.00 15.11 94 LEU B N 1
ATOM 3291 C CA . LEU B 1 77 ? 30.302 10.970 5.116 1.00 15.05 94 LEU B CA 1
ATOM 3292 C C . LEU B 1 77 ? 30.262 9.516 5.534 1.00 14.85 94 LEU B C 1
ATOM 3293 O O . LEU B 1 77 ? 31.176 8.749 5.228 1.00 15.72 94 LEU B O 1
ATOM 3298 N N . ILE B 1 78 ? 29.241 9.131 6.282 1.00 13.64 95 ILE B N 1
ATOM 3299 C CA . ILE B 1 78 ? 29.139 7.753 6.711 1.00 15.55 95 ILE B CA 1
ATOM 3300 C C . ILE B 1 78 ? 28.766 6.789 5.577 1.00 16.75 95 ILE B C 1
ATOM 3301 O O . ILE B 1 78 ? 29.394 5.746 5.431 1.00 19.12 95 ILE B O 1
ATOM 3306 N N A GLN B 1 79 ? 27.781 7.157 4.753 0.50 15.94 96 GLN B N 1
ATOM 3307 N N B GLN B 1 79 ? 27.765 7.135 4.786 0.50 16.52 96 GLN B N 1
ATOM 3308 C CA A GLN B 1 79 ? 27.151 6.228 3.795 0.50 16.79 96 GLN B CA 1
ATOM 3309 C CA B GLN B 1 79 ? 27.237 6.186 3.824 0.50 17.78 96 GLN B CA 1
ATOM 3310 C C A GLN B 1 79 ? 27.683 6.286 2.364 0.50 16.21 96 GLN B C 1
ATOM 3311 C C B GLN B 1 79 ? 27.978 6.284 2.488 0.50 17.55 96 GLN B C 1
ATOM 3312 O O A GLN B 1 79 ? 27.677 5.269 1.645 0.50 16.41 96 GLN B O 1
ATOM 3313 O O B GLN B 1 79 ? 28.508 5.298 2.000 0.50 19.44 96 GLN B O 1
ATOM 3324 N N . SER B 1 80 ? 28.075 7.478 1.916 1.00 15.11 97 SER B N 1
ATOM 3325 C CA . SER B 1 80 ? 28.635 7.635 0.564 1.00 14.44 97 SER B CA 1
ATOM 3326 C C . SER B 1 80 ? 30.148 7.522 0.525 1.00 14.34 97 SER B C 1
ATOM 3327 O O . SER B 1 80 ? 30.726 6.820 -0.312 1.00 14.98 97 SER B O 1
ATOM 3330 N N . GLU B 1 81 ? 30.804 8.189 1.463 1.00 15.50 98 GLU B N 1
ATOM 3331 C CA . GLU B 1 81 ? 32.253 8.142 1.530 1.00 17.41 98 GLU B CA 1
ATOM 3332 C C . GLU B 1 81 ? 32.773 6.968 2.352 1.00 17.94 98 GLU B C 1
ATOM 3333 O O . GLU B 1 81 ? 33.982 6.755 2.418 1.00 19.18 98 GLU B O 1
ATOM 3339 N N . LYS B 1 82 ? 31.864 6.258 3.020 1.00 17.61 99 LYS B N 1
ATOM 3340 C CA . LYS B 1 82 ? 32.217 5.056 3.784 1.00 19.44 99 LYS B CA 1
ATOM 3341 C C . LYS B 1 82 ? 33.308 5.323 4.806 1.00 17.26 99 LYS B C 1
ATOM 3342 O O . LYS B 1 82 ? 34.258 4.569 4.957 1.00 18.12 99 LYS B O 1
ATOM 3348 N N . ALA B 1 83 ? 33.132 6.399 5.568 1.00 15.46 100 ALA B N 1
ATOM 3349 C CA . ALA B 1 83 ? 34.067 6.669 6.647 1.00 14.88 100 ALA B CA 1
ATOM 3350 C C . ALA B 1 83 ? 34.106 5.505 7.640 1.00 13.33 100 ALA B C 1
ATOM 3351 O O . ALA B 1 83 ? 33.072 4.977 8.012 1.00 14.43 100 ALA B O 1
ATOM 3353 N N . ASP B 1 84 ? 35.304 5.178 8.121 1.00 12.51 101 ASP B N 1
ATOM 3354 C CA . ASP B 1 84 ? 35.459 4.215 9.215 1.00 12.19 101 ASP B CA 1
ATOM 3355 C C . ASP B 1 84 ? 35.362 4.879 10.614 1.00 11.43 101 ASP B C 1
ATOM 3356 O O . ASP B 1 84 ? 34.975 4.254 11.594 1.00 12.85 101 ASP B O 1
ATOM 3361 N N . VAL B 1 85 ? 35.717 6.164 10.680 1.00 10.85 102 VAL B N 1
ATOM 3362 C CA . VAL B 1 85 ? 35.709 6.990 11.901 1.00 9.93 102 VAL B CA 1
ATOM 3363 C C . VAL B 1 85 ? 35.195 8.355 11.477 1.00 9.18 102 VAL B C 1
ATOM 3364 O O . VAL B 1 85 ? 35.444 8.797 10.357 1.00 9.99 102 VAL B O 1
ATOM 3368 N N . LEU B 1 86 ? 34.467 9.030 12.364 1.00 9.55 103 LEU B N 1
ATOM 3369 C CA . LEU B 1 86 ? 33.963 10.367 12.143 1.00 9.22 103 LEU B CA 1
ATOM 3370 C C . LEU B 1 86 ? 34.564 11.309 13.185 1.00 9.99 103 LEU B C 1
ATOM 3371 O O . LEU B 1 86 ? 34.490 11.055 14.377 1.00 10.16 103 LEU B O 1
ATOM 3376 N N . ILE B 1 87 ? 35.141 12.400 12.712 1.00 8.65 104 ILE B N 1
ATOM 3377 C CA . ILE B 1 87 ? 35.651 13.460 13.575 1.00 9.13 104 ILE B CA 1
ATOM 3378 C C . ILE B 1 87 ? 35.030 14.772 13.184 1.00 7.94 104 ILE B C 1
ATOM 3379 O O . ILE B 1 87 ? 35.134 15.227 12.029 1.00 9.99 104 ILE B O 1
ATOM 3384 N N . GLY B 1 88 ? 34.317 15.392 14.127 1.00 8.58 105 GLY B N 1
ATOM 3385 C CA . GLY B 1 88 ? 33.752 16.712 13.908 1.00 9.15 105 GLY B CA 1
ATOM 3386 C C . GLY B 1 88 ? 32.887 17.088 15.077 1.00 7.65 105 GLY B C 1
ATOM 3387 O O . GLY B 1 88 ? 32.597 16.230 15.910 1.00 7.54 105 GLY B O 1
ATOM 3388 N N . THR B 1 89 ? 32.499 18.353 15.244 1.00 7.58 106 THR B N 1
ATOM 3389 C CA . THR B 1 89 ? 32.842 19.497 14.425 1.00 7.81 106 THR B CA 1
ATOM 3390 C C . THR B 1 89 ? 33.050 20.660 15.392 1.00 6.65 106 THR B C 1
ATOM 3391 O O . THR B 1 89 ? 33.261 20.436 16.585 1.00 8.21 106 THR B O 1
ATOM 3395 N N . VAL B 1 90 ? 33.063 21.880 14.873 1.00 7.02 107 VAL B N 1
ATOM 3396 C CA . VAL B 1 90 ? 33.308 23.098 15.648 1.00 6.60 107 VAL B CA 1
ATOM 3397 C C . VAL B 1 90 ? 32.022 23.653 16.209 1.00 6.07 107 VAL B C 1
ATOM 3398 O O . VAL B 1 90 ? 31.934 23.880 17.417 1.00 6.41 107 VAL B O 1
ATOM 3402 N N . HIS B 1 91 ? 31.031 23.886 15.350 1.00 6.14 108 HIS B N 1
ATOM 3403 C CA . HIS B 1 91 ? 29.777 24.557 15.711 1.00 6.39 108 HIS B CA 1
ATOM 3404 C C . HIS B 1 91 ? 28.831 23.633 16.446 1.00 6.98 108 HIS B C 1
ATOM 3405 O O . HIS B 1 91 ? 28.510 22.543 15.941 1.00 7.26 108 HIS B O 1
ATOM 3412 N N . SER B 1 92 ? 28.408 24.015 17.647 1.00 6.40 109 SER B N 1
ATOM 3413 C CA . SER B 1 92 ? 27.567 23.156 18.483 1.00 7.14 109 SER B CA 1
ATOM 3414 C C . SER B 1 92 ? 26.279 22.737 17.847 1.00 7.14 109 SER B C 1
ATOM 3415 O O . SER B 1 92 ? 25.790 21.637 18.102 1.00 8.10 109 SER B O 1
ATOM 3418 N N . GLY B 1 93 ? 25.638 23.590 17.064 1.00 8.32 110 GLY B N 1
ATOM 3419 C CA . GLY B 1 93 ? 24.405 23.195 16.386 1.00 8.72 110 GLY B CA 1
ATOM 3420 C C . GLY B 1 93 ? 24.628 22.129 15.320 1.00 8.84 110 GLY B C 1
ATOM 3421 O O . GLY B 1 93 ? 23.860 21.159 15.245 1.00 9.44 110 GLY B O 1
ATOM 3422 N N . VAL B 1 94 ? 25.716 22.255 14.562 1.00 8.12 111 VAL B N 1
ATOM 3423 C CA . VAL B 1 94 ? 26.042 21.207 13.606 1.00 8.38 111 VAL B CA 1
ATOM 3424 C C . VAL B 1 94 ? 26.356 19.932 14.380 1.00 6.87 111 VAL B C 1
ATOM 3425 O O . VAL B 1 94 ? 25.917 18.833 14.017 1.00 8.93 111 VAL B O 1
ATOM 3429 N N . ALA B 1 95 ? 27.169 20.045 15.426 1.00 8.07 112 ALA B N 1
ATOM 3430 C CA . ALA B 1 95 ? 27.639 18.873 16.139 1.00 7.96 112 ALA B CA 1
ATOM 3431 C C . ALA B 1 95 ? 26.517 18.121 16.797 1.00 8.25 112 ALA B C 1
ATOM 3432 O O . ALA B 1 95 ? 26.536 16.880 16.831 1.00 9.36 112 ALA B O 1
ATOM 3450 N N . ALA B 1 97 ? 23.488 17.737 15.717 1.00 10.01 114 ALA B N 1
ATOM 3451 C CA . ALA B 1 97 ? 22.794 16.989 14.677 1.00 9.52 114 ALA B CA 1
ATOM 3452 C C . ALA B 1 97 ? 23.666 15.846 14.178 1.00 10.28 114 ALA B C 1
ATOM 3453 O O . ALA B 1 97 ? 23.165 14.732 13.907 1.00 11.01 114 ALA B O 1
ATOM 3463 N N . VAL B 1 99 ? 26.013 14.212 16.013 1.00 9.06 116 VAL B N 1
ATOM 3464 C CA . VAL B 1 99 ? 26.026 13.221 17.061 1.00 8.90 116 VAL B CA 1
ATOM 3465 C C . VAL B 1 99 ? 24.718 12.480 17.159 1.00 9.83 116 VAL B C 1
ATOM 3466 O O . VAL B 1 99 ? 24.732 11.261 17.422 1.00 9.93 116 VAL B O 1
ATOM 3470 N N . LYS B 1 100 ? 23.593 13.116 16.889 1.00 9.67 117 LYS B N 1
ATOM 3471 C CA . LYS B 1 100 ? 22.312 12.438 16.934 1.00 10.57 117 LYS B CA 1
ATOM 3472 C C . LYS B 1 100 ? 22.331 11.278 15.952 1.00 10.99 117 LYS B C 1
ATOM 3473 O O . LYS B 1 100 ? 21.825 10.172 16.245 1.00 13.94 117 LYS B O 1
ATOM 3479 N N . ILE B 1 101 ? 22.921 11.470 14.781 1.00 11.54 118 ILE B N 1
ATOM 3480 C CA . ILE B 1 101 ? 23.064 10.384 13.824 1.00 10.55 118 ILE B CA 1
ATOM 3481 C C . ILE B 1 101 ? 24.112 9.388 14.225 1.00 10.83 118 ILE B C 1
ATOM 3482 O O . ILE B 1 101 ? 23.884 8.170 14.171 1.00 12.34 118 ILE B O 1
ATOM 3487 N N . ALA B 1 102 ? 25.282 9.851 14.591 1.00 10.04 119 ALA B N 1
ATOM 3488 C CA . ALA B 1 102 ? 26.410 8.969 14.901 1.00 10.85 119 ALA B CA 1
ATOM 3489 C C . ALA B 1 102 ? 26.115 8.048 16.067 1.00 10.68 119 ALA B C 1
ATOM 3490 O O . ALA B 1 102 ? 26.503 6.869 16.033 1.00 11.43 119 ALA B O 1
ATOM 3492 N N A ARG B 1 103 ? 25.392 8.508 17.066 0.51 10.22 120 ARG B N 1
ATOM 3493 N N B ARG B 1 103 ? 25.392 8.565 17.068 0.49 10.75 120 ARG B N 1
ATOM 3494 C CA A ARG B 1 103 ? 25.121 7.639 18.201 0.51 10.09 120 ARG B CA 1
ATOM 3495 C CA B ARG B 1 103 ? 24.932 7.803 18.254 0.49 11.37 120 ARG B CA 1
ATOM 3496 C C A ARG B 1 103 ? 24.135 6.522 17.823 0.51 10.60 120 ARG B C 1
ATOM 3497 C C B ARG B 1 103 ? 24.157 6.561 17.809 0.49 11.00 120 ARG B C 1
ATOM 3498 O O A ARG B 1 103 ? 24.126 5.475 18.470 0.51 12.76 120 ARG B O 1
ATOM 3499 O O B ARG B 1 103 ? 24.339 5.472 18.366 0.49 12.35 120 ARG B O 1
ATOM 3514 N N . GLU B 1 104 ? 23.278 6.727 16.820 1.00 11.29 121 GLU B N 1
ATOM 3515 C CA . GLU B 1 104 ? 22.399 5.642 16.374 1.00 12.98 121 GLU B CA 1
ATOM 3516 C C . GLU B 1 104 ? 23.164 4.744 15.434 1.00 13.90 121 GLU B C 1
ATOM 3517 O O . GLU B 1 104 ? 22.966 3.518 15.450 1.00 15.85 121 GLU B O 1
ATOM 3523 N N . ASP B 1 105 ? 24.074 5.290 14.627 1.00 14.01 122 ASP B N 1
ATOM 3524 C CA . ASP B 1 105 ? 24.809 4.504 13.631 1.00 14.81 122 ASP B CA 1
ATOM 3525 C C . ASP B 1 105 ? 25.825 3.566 14.248 1.00 14.72 122 ASP B C 1
ATOM 3526 O O . ASP B 1 105 ? 25.946 2.407 13.826 1.00 16.05 122 ASP B O 1
ATOM 3531 N N . GLY B 1 106 ? 26.530 4.037 15.270 1.00 13.46 123 GLY B N 1
ATOM 3532 C CA . GLY B 1 106 ? 27.520 3.283 16.025 1.00 13.41 123 GLY B CA 1
ATOM 3533 C C . GLY B 1 106 ? 28.972 3.574 15.639 1.00 12.36 123 GLY B C 1
ATOM 3534 O O . GLY B 1 106 ? 29.900 3.170 16.312 1.00 11.74 123 GLY B O 1
ATOM 3535 N N . ILE B 1 107 ? 29.178 4.322 14.552 1.00 12.36 124 ILE B N 1
ATOM 3536 C CA . ILE B 1 107 ? 30.524 4.618 14.078 1.00 10.63 124 ILE B CA 1
ATOM 3537 C C . ILE B 1 107 ? 31.365 5.314 15.165 1.00 9.46 124 ILE B C 1
ATOM 3538 O O . ILE B 1 107 ? 30.874 6.228 15.849 1.00 10.65 124 ILE B O 1
ATOM 3543 N N . PRO B 1 108 ? 32.617 4.954 15.330 1.00 9.58 125 PRO B N 1
ATOM 3544 C CA . PRO B 1 108 ? 33.447 5.684 16.318 1.00 9.45 125 PRO B CA 1
ATOM 3545 C C . PRO B 1 108 ? 33.517 7.149 15.931 1.00 9.87 125 PRO B C 1
ATOM 3546 O O . PRO B 1 108 ? 33.810 7.489 14.790 1.00 9.77 125 PRO B O 1
ATOM 3550 N N . THR B 1 109 ? 33.209 8.028 16.886 1.00 9.48 126 THR B N 1
ATOM 3551 C CA . THR B 1 109 ? 33.017 9.477 16.636 1.00 8.75 126 THR B CA 1
ATOM 3552 C C . THR B 1 109 ? 33.767 10.274 17.687 1.00 9.06 126 THR B C 1
ATOM 3553 O O . THR B 1 109 ? 33.610 10.053 18.897 1.00 9.99 126 THR B O 1
ATOM 3557 N N . ILE B 1 110 ? 34.531 11.255 17.253 1.00 8.07 127 ILE B N 1
ATOM 3558 C CA . ILE B 1 110 ? 35.292 12.110 18.151 1.00 7.80 127 ILE B CA 1
ATOM 3559 C C . ILE B 1 110 ? 34.926 13.562 17.835 1.00 7.11 127 ILE B C 1
ATOM 3560 O O . ILE B 1 110 ? 35.067 13.997 16.677 1.00 8.18 127 ILE B O 1
ATOM 3565 N N . VAL B 1 111 ? 34.446 14.259 18.859 1.00 8.12 128 VAL B N 1
ATOM 3566 C CA . VAL B 1 111 ? 34.130 15.694 18.751 1.00 6.86 128 VAL B CA 1
ATOM 3567 C C . VAL B 1 111 ? 35.350 16.477 19.195 1.00 7.21 128 VAL B C 1
ATOM 3568 O O . VAL B 1 111 ? 35.719 16.415 20.356 1.00 7.09 128 VAL B O 1
ATOM 3572 N N . PRO B 1 112 ? 35.969 17.241 18.292 1.00 6.74 129 PRO B N 1
ATOM 3573 C CA . PRO B 1 112 ? 37.241 17.902 18.593 1.00 7.38 129 PRO B CA 1
ATOM 3574 C C . PRO B 1 112 ? 37.076 19.391 18.955 1.00 6.22 129 PRO B C 1
ATOM 3575 O O . PRO B 1 112 ? 38.088 20.071 19.056 1.00 7.21 129 PRO B O 1
ATOM 3579 N N . ASN B 1 113 ? 35.841 19.850 19.093 1.00 6.23 130 ASN B N 1
ATOM 3580 C CA . ASN B 1 113 ? 35.633 21.218 19.588 1.00 5.21 130 ASN B CA 1
ATOM 3581 C C . ASN B 1 113 ? 34.265 21.426 20.179 1.00 6.13 130 ASN B C 1
ATOM 3582 O O . ASN B 1 113 ? 34.155 21.818 21.348 1.00 6.34 130 ASN B O 1
ATOM 3587 N N . ALA B 1 114 ? 33.216 21.293 19.393 1.00 6.54 131 ALA B N 1
ATOM 3588 C CA . ALA B 1 114 ? 31.873 21.718 19.793 1.00 6.72 131 ALA B CA 1
ATOM 3589 C C . ALA B 1 114 ? 31.592 21.383 21.246 1.00 6.49 131 ALA B C 1
ATOM 3590 O O . ALA B 1 114 ? 31.677 20.204 21.659 1.00 6.70 131 ALA B O 1
ATOM 3592 N N . GLY B 1 115 ? 31.216 22.393 22.018 1.00 6.39 132 GLY B N 1
ATOM 3593 C CA . GLY B 1 115 ? 31.008 22.258 23.444 1.00 6.00 132 GLY B CA 1
ATOM 3594 C C . GLY B 1 115 ? 29.628 21.890 23.877 1.00 5.50 132 GLY B C 1
ATOM 3595 O O . GLY B 1 115 ? 29.383 21.837 25.082 1.00 6.14 132 GLY B O 1
ATOM 3596 N N . ALA B 1 116 ? 28.722 21.641 22.942 1.00 6.11 133 ALA B N 1
ATOM 3597 C CA . ALA B 1 116 ? 27.323 21.449 23.264 1.00 6.39 133 ALA B CA 1
ATOM 3598 C C . ALA B 1 116 ? 27.150 20.587 24.471 1.00 7.17 133 ALA B C 1
ATOM 3599 O O . ALA B 1 116 ? 27.613 19.423 24.483 1.00 7.27 133 ALA B O 1
ATOM 3601 N N . ASP B 1 117 ? 26.426 21.106 25.457 1.00 7.76 134 ASP B N 1
ATOM 3602 C CA . ASP B 1 117 ? 26.299 20.406 26.717 1.00 7.80 134 ASP B CA 1
ATOM 3603 C C . ASP B 1 117 ? 25.684 19.015 26.537 1.00 9.07 134 ASP B C 1
ATOM 3604 O O . ASP B 1 117 ? 26.078 18.061 27.226 1.00 10.26 134 ASP B O 1
ATOM 3609 N N . ILE B 1 118 ? 24.776 18.859 25.590 1.00 8.55 135 ILE B N 1
ATOM 3610 C CA . ILE B 1 118 ? 24.037 17.603 25.457 1.00 9.61 135 ILE B CA 1
ATOM 3611 C C . ILE B 1 118 ? 24.865 16.440 24.970 1.00 9.71 135 ILE B C 1
ATOM 3612 O O . ILE B 1 118 ? 24.542 15.275 25.251 1.00 9.99 135 ILE B O 1
ATOM 3617 N N . ILE B 1 119 ? 25.943 16.724 24.287 1.00 8.65 136 ILE B N 1
ATOM 3618 C CA . ILE B 1 119 ? 26.741 15.658 23.664 1.00 9.56 136 ILE B CA 1
ATOM 3619 C C . ILE B 1 119 ? 27.268 14.647 24.670 1.00 11.02 136 ILE B C 1
ATOM 3620 O O . ILE B 1 119 ? 27.342 13.429 24.373 1.00 13.03 136 ILE B O 1
ATOM 3625 N N . THR B 1 120 ? 27.656 15.096 25.848 1.00 9.51 137 THR B N 1
ATOM 3626 C CA . THR B 1 120 ? 28.124 14.179 26.891 1.00 12.56 137 THR B CA 1
ATOM 3627 C C . THR B 1 120 ? 27.152 14.140 28.059 1.00 13.20 137 THR B C 1
ATOM 3628 O O . THR B 1 120 ? 27.483 13.701 29.167 1.00 15.23 137 THR B O 1
ATOM 3632 N N . ARG B 1 121 ? 25.921 14.514 27.791 1.00 11.54 138 ARG B N 1
ATOM 3633 C CA . ARG B 1 121 ? 24.820 14.368 28.752 1.00 13.22 138 ARG B CA 1
ATOM 3634 C C . ARG B 1 121 ? 23.768 13.478 28.107 1.00 12.79 138 ARG B C 1
ATOM 3635 O O . ARG B 1 121 ? 24.065 12.300 27.906 1.00 13.15 138 ARG B O 1
ATOM 3643 N N . ALA B 1 122 ? 22.583 13.952 27.772 1.00 13.27 139 ALA B N 1
ATOM 3644 C CA . ALA B 1 122 ? 21.564 13.032 27.246 1.00 14.93 139 ALA B CA 1
ATOM 3645 C C . ALA B 1 122 ? 21.954 12.309 25.957 1.00 15.00 139 ALA B C 1
ATOM 3646 O O . ALA B 1 122 ? 21.450 11.209 25.712 1.00 17.84 139 ALA B O 1
ATOM 3656 N N . CYS B 1 124 ? 24.958 11.176 25.280 1.00 11.63 141 CYS B N 1
ATOM 3657 C CA . CYS B 1 124 ? 26.163 10.387 25.460 1.00 11.54 141 CYS B CA 1
ATOM 3658 C C . CYS B 1 124 ? 25.950 8.982 24.921 1.00 10.87 141 CYS B C 1
ATOM 3659 O O . CYS B 1 124 ? 24.809 8.463 24.933 1.00 13.17 141 CYS B O 1
ATOM 3662 N N . ALA B 1 125 ? 27.046 8.376 24.494 1.00 10.57 142 ALA B N 1
ATOM 3663 C CA . ALA B 1 125 ? 26.955 7.061 23.877 1.00 10.38 142 ALA B CA 1
ATOM 3664 C C . ALA B 1 125 ? 28.293 6.364 23.889 1.00 10.44 142 ALA B C 1
ATOM 3665 O O . ALA B 1 125 ? 29.328 7.002 23.987 1.00 10.69 142 ALA B O 1
ATOM 3667 N N . PRO B 1 126 ? 28.287 5.029 23.733 1.00 11.06 143 PRO B N 1
ATOM 3668 C CA . PRO B 1 126 ? 29.558 4.304 23.842 1.00 11.58 143 PRO B CA 1
ATOM 3669 C C . PRO B 1 126 ? 30.557 4.634 22.746 1.00 10.32 143 PRO B C 1
ATOM 3670 O O . PRO B 1 126 ? 31.743 4.412 22.925 1.00 10.32 143 PRO B O 1
ATOM 3674 N N . ASN B 1 127 ? 30.081 5.157 21.613 1.00 10.04 144 ASN B N 1
ATOM 3675 C CA . ASN B 1 127 ? 30.918 5.470 20.469 1.00 8.83 144 ASN B CA 1
ATOM 3676 C C . ASN B 1 127 ? 31.199 6.947 20.272 1.00 7.43 144 ASN B C 1
ATOM 3677 O O . ASN B 1 127 ? 31.784 7.314 19.283 1.00 9.70 144 ASN B O 1
ATOM 3682 N N . VAL B 1 128 ? 30.785 7.790 21.215 1.00 8.92 145 VAL B N 1
ATOM 3683 C CA . VAL B 1 128 ? 30.911 9.244 21.069 1.00 9.05 145 VAL B CA 1
ATOM 3684 C C . VAL B 1 128 ? 31.825 9.776 22.124 1.00 9.02 145 VAL B C 1
ATOM 3685 O O . VAL B 1 128 ? 31.581 9.584 23.321 1.00 8.90 145 VAL B O 1
ATOM 3689 N N . PHE B 1 129 ? 32.866 10.488 21.689 1.00 8.24 146 PHE B N 1
ATOM 3690 C CA . PHE B 1 129 ? 33.904 10.989 22.568 1.00 7.72 146 PHE B CA 1
ATOM 3691 C C . PHE B 1 129 ? 34.125 12.475 22.290 1.00 7.81 146 PHE B C 1
ATOM 3692 O O . PHE B 1 129 ? 33.931 12.893 21.176 1.00 10.70 146 PHE B O 1
ATOM 3700 N N . ARG B 1 130 ? 34.624 13.188 23.258 1.00 7.12 147 ARG B N 1
ATOM 3701 C CA . ARG B 1 130 ? 34.940 14.623 23.067 1.00 5.94 147 ARG B CA 1
ATOM 3702 C C . ARG B 1 130 ? 36.318 14.910 23.615 1.00 7.47 147 ARG B C 1
ATOM 3703 O O . ARG B 1 130 ? 36.626 14.516 24.732 1.00 7.92 147 ARG B O 1
ATOM 3711 N N . THR B 1 131 ? 37.173 15.600 22.846 1.00 7.12 148 THR B N 1
ATOM 3712 C CA . THR B 1 131 ? 38.502 15.968 23.290 1.00 7.15 148 THR B CA 1
ATOM 3713 C C . THR B 1 131 ? 38.650 17.460 23.688 1.00 6.37 148 THR B C 1
ATOM 3714 O O . THR B 1 131 ? 39.743 17.892 24.024 1.00 7.61 148 THR B O 1
ATOM 3718 N N . SER B 1 132 ? 37.546 18.156 23.684 1.00 6.11 149 SER B N 1
ATOM 3719 C CA . SER B 1 132 ? 37.596 19.608 23.892 1.00 6.21 149 SER B CA 1
ATOM 3720 C C . SER B 1 132 ? 37.164 20.021 25.303 1.00 6.59 149 SER B C 1
ATOM 3721 O O . SER B 1 132 ? 38.007 20.055 26.199 1.00 7.40 149 SER B O 1
ATOM 3724 N N . PHE B 1 133 ? 35.888 20.271 25.512 1.00 6.38 150 PHE B N 1
ATOM 3725 C CA . PHE B 1 133 ? 35.361 20.868 26.762 1.00 6.17 150 PHE B CA 1
ATOM 3726 C C . PHE B 1 133 ? 33.822 20.861 26.620 1.00 6.45 150 PHE B C 1
ATOM 3727 O O . PHE B 1 133 ? 33.302 20.586 25.512 1.00 6.45 150 PHE B O 1
ATOM 3735 N N . ALA B 1 134 ? 33.096 21.246 27.666 1.00 6.65 151 ALA B N 1
ATOM 3736 C CA . ALA B 1 134 ? 31.671 21.508 27.561 1.00 6.47 151 ALA B CA 1
ATOM 3737 C C . ALA B 1 134 ? 31.396 23.003 27.801 1.00 6.40 151 ALA B C 1
ATOM 3738 O O . ALA B 1 134 ? 32.034 23.635 28.642 1.00 7.50 151 ALA B O 1
ATOM 3740 N N . ASN B 1 135 ? 30.421 23.511 27.076 1.00 7.07 152 ASN B N 1
ATOM 3741 C CA . ASN B 1 135 ? 30.083 24.932 27.115 1.00 6.32 152 ASN B CA 1
ATOM 3742 C C . ASN B 1 135 ? 29.718 25.443 28.488 1.00 7.46 152 ASN B C 1
ATOM 3743 O O . ASN B 1 135 ? 30.259 26.472 28.949 1.00 7.96 152 ASN B O 1
ATOM 3748 N N . GLY B 1 136 ? 28.806 24.779 29.183 1.00 8.50 153 GLY B N 1
ATOM 3749 C CA . GLY B 1 136 ? 28.398 25.312 30.464 1.00 8.77 153 GLY B CA 1
ATOM 3750 C C . GLY B 1 136 ? 29.542 25.264 31.460 1.00 9.15 153 GLY B C 1
ATOM 3751 O O . GLY B 1 136 ? 29.706 26.174 32.259 1.00 9.48 153 GLY B O 1
ATOM 3752 N N . GLN B 1 137 ? 30.366 24.219 31.383 1.00 8.61 154 GLN B N 1
ATOM 3753 C CA . GLN B 1 137 ? 31.505 24.057 32.253 1.00 10.03 154 GLN B CA 1
ATOM 3754 C C . GLN B 1 137 ? 32.511 25.231 32.144 1.00 8.65 154 GLN B C 1
ATOM 3755 O O . GLN B 1 137 ? 32.984 25.781 33.117 1.00 9.03 154 GLN B O 1
ATOM 3761 N N . ILE B 1 138 ? 32.848 25.610 30.928 1.00 8.34 155 ILE B N 1
ATOM 3762 C CA . ILE B 1 138 ? 33.801 26.676 30.773 1.00 7.16 155 ILE B CA 1
ATOM 3763 C C . ILE B 1 138 ? 33.185 28.042 31.050 1.00 8.23 155 ILE B C 1
ATOM 3764 O O . ILE B 1 138 ? 33.839 28.899 31.627 1.00 7.76 155 ILE B O 1
ATOM 3769 N N . GLY B 1 139 ? 31.899 28.190 30.786 1.00 7.59 156 GLY B N 1
ATOM 3770 C CA . GLY B 1 139 ? 31.220 29.403 31.209 1.00 8.48 156 GLY B CA 1
ATOM 3771 C C . GLY B 1 139 ? 31.212 29.559 32.721 1.00 7.99 156 GLY B C 1
ATOM 3772 O O . GLY B 1 139 ? 31.487 30.624 33.224 1.00 8.51 156 GLY B O 1
ATOM 3773 N N . ARG B 1 140 ? 30.930 28.492 33.452 1.00 7.10 157 ARG B N 1
ATOM 3774 C CA . ARG B 1 140 ? 30.947 28.528 34.919 1.00 8.45 157 ARG B CA 1
ATOM 3775 C C . ARG B 1 140 ? 32.323 28.902 35.400 1.00 8.33 157 ARG B C 1
ATOM 3776 O O . ARG B 1 140 ? 32.457 29.714 36.288 1.00 9.11 157 ARG B O 1
ATOM 3784 N N . ALA B 1 141 ? 33.368 28.294 34.859 1.00 8.31 158 ALA B N 1
ATOM 3785 C CA . ALA B 1 141 ? 34.698 28.565 35.330 1.00 8.49 158 ALA B CA 1
ATOM 3786 C C . ALA B 1 141 ? 35.036 30.034 35.108 1.00 7.27 158 ALA B C 1
ATOM 3787 O O . ALA B 1 141 ? 35.722 30.649 35.900 1.00 8.24 158 ALA B O 1
ATOM 3789 N N . THR B 1 142 ? 34.616 30.587 33.963 1.00 7.60 159 THR B N 1
ATOM 3790 C CA . THR B 1 142 ? 34.943 31.963 33.663 1.00 6.95 159 THR B CA 1
ATOM 3791 C C . THR B 1 142 ? 34.198 32.909 34.612 1.00 8.40 159 THR B C 1
ATOM 3792 O O . THR B 1 142 ? 34.800 33.841 35.128 1.00 8.43 159 THR B O 1
ATOM 3796 N N . GLY B 1 143 ? 32.905 32.666 34.827 1.00 7.50 160 GLY B N 1
ATOM 3797 C CA . GLY B 1 143 ? 32.151 33.475 35.784 1.00 8.13 160 GLY B CA 1
ATOM 3798 C C . GLY B 1 143 ? 32.723 33.419 37.173 1.00 8.35 160 GLY B C 1
ATOM 3799 O O . GLY B 1 143 ? 32.765 34.407 37.887 1.00 9.79 160 GLY B O 1
ATOM 3800 N N . ASP B 1 144 ? 33.147 32.244 37.596 1.00 8.78 161 ASP B N 1
ATOM 3801 C CA . ASP B 1 144 ? 33.712 32.110 38.957 1.00 8.86 161 ASP B CA 1
ATOM 3802 C C . ASP B 1 144 ? 35.020 32.868 39.068 1.00 9.14 161 ASP B C 1
ATOM 3803 O O . ASP B 1 144 ? 35.286 33.501 40.079 1.00 9.35 161 ASP B O 1
ATOM 3808 N N . ALA B 1 145 ? 35.843 32.856 38.012 1.00 8.51 162 ALA B N 1
ATOM 3809 C CA . ALA B 1 145 ? 37.065 33.640 38.009 1.00 8.93 162 ALA B CA 1
ATOM 3810 C C . ALA B 1 145 ? 36.787 35.125 38.108 1.00 8.87 162 ALA B C 1
ATOM 3811 O O . ALA B 1 145 ? 37.512 35.872 38.748 1.00 9.66 162 ALA B O 1
ATOM 3821 N N . ILE B 1 147 ? 34.107 36.542 39.576 1.00 9.00 164 ILE B N 1
ATOM 3822 C CA . ILE B 1 147 ? 33.730 36.791 40.970 1.00 9.37 164 ILE B CA 1
ATOM 3823 C C . ILE B 1 147 ? 34.968 36.791 41.849 1.00 11.23 164 ILE B C 1
ATOM 3824 O O . ILE B 1 147 ? 35.101 37.659 42.711 1.00 12.21 164 ILE B O 1
ATOM 3829 N N . LYS B 1 148 ? 35.886 35.854 41.615 1.00 10.53 165 LYS B N 1
ATOM 3830 C CA . LYS B 1 148 ? 37.119 35.834 42.385 1.00 12.24 165 LYS B CA 1
ATOM 3831 C C . LYS B 1 148 ? 37.883 37.149 42.254 1.00 12.32 165 LYS B C 1
ATOM 3832 O O . LYS B 1 148 ? 38.529 37.617 43.223 1.00 13.85 165 LYS B O 1
ATOM 3838 N N . ALA B 1 149 ? 37.826 37.721 41.053 1.00 12.79 166 ALA B N 1
ATOM 3839 C CA . ALA B 1 149 ? 38.487 38.984 40.724 1.00 12.70 166 ALA B CA 1
ATOM 3840 C C . ALA B 1 149 ? 37.784 40.208 41.296 1.00 13.93 166 ALA B C 1
ATOM 3841 O O . ALA B 1 149 ? 38.268 41.331 41.106 1.00 16.68 166 ALA B O 1
ATOM 3843 N N . GLY B 1 150 ? 36.626 40.009 41.929 1.00 12.93 167 GLY B N 1
ATOM 3844 C CA . GLY B 1 150 ? 35.906 41.118 42.554 1.00 13.64 167 GLY B CA 1
ATOM 3845 C C . GLY B 1 150 ? 34.894 41.837 41.698 1.00 13.81 167 GLY B C 1
ATOM 3846 O O . GLY B 1 150 ? 34.405 42.920 42.081 1.00 15.83 167 GLY B O 1
ATOM 3847 N N . LEU B 1 151 ? 34.588 41.282 40.529 1.00 12.06 168 LEU B N 1
ATOM 3848 C CA . LEU B 1 151 ? 33.658 41.917 39.601 1.00 12.28 168 LEU B CA 1
ATOM 3849 C C . LEU B 1 151 ? 32.220 41.618 40.033 1.00 12.06 168 LEU B C 1
ATOM 3850 O O . LEU B 1 151 ? 31.918 40.561 40.613 1.00 13.41 168 LEU B O 1
ATOM 3855 N N . LYS B 1 152 ? 31.305 42.518 39.731 1.00 13.40 169 LYS B N 1
ATOM 3856 C CA . LYS B 1 152 ? 29.948 42.329 40.221 1.00 12.92 169 LYS B CA 1
ATOM 3857 C C . LYS B 1 152 ? 28.814 42.848 39.338 1.00 11.90 169 LYS B C 1
ATOM 3858 O O . LYS B 1 152 ? 27.657 42.697 39.705 1.00 13.23 169 LYS B O 1
ATOM 3864 N N . LYS B 1 153 ? 29.117 43.419 38.168 1.00 11.31 170 LYS B N 1
ATOM 3865 C CA . LYS B 1 153 ? 28.065 44.020 37.329 1.00 10.87 170 LYS B CA 1
ATOM 3866 C C . LYS B 1 153 ? 28.417 43.819 35.834 1.00 11.59 170 LYS B C 1
ATOM 3867 O O . LYS B 1 153 ? 29.149 44.587 35.222 1.00 12.02 170 LYS B O 1
ATOM 3873 N N . ALA B 1 154 ? 27.943 42.726 35.268 1.00 10.55 171 ALA B N 1
ATOM 3874 C CA . ALA B 1 154 ? 28.357 42.306 33.927 1.00 9.31 171 ALA B CA 1
ATOM 3875 C C . ALA B 1 154 ? 27.311 42.557 32.864 1.00 8.62 171 ALA B C 1
ATOM 3876 O O . ALA B 1 154 ? 26.107 42.519 33.133 1.00 9.73 171 ALA B O 1
ATOM 3878 N N . VAL B 1 155 ? 27.780 42.767 31.632 1.00 7.74 172 VAL B N 1
ATOM 3879 C CA . VAL B 1 155 ? 27.005 42.610 30.423 1.00 8.76 172 VAL B CA 1
ATOM 3880 C C . VAL B 1 155 ? 27.625 41.453 29.660 1.00 8.37 172 VAL B C 1
ATOM 3881 O O . VAL B 1 155 ? 28.851 41.362 29.579 1.00 8.97 172 VAL B O 1
ATOM 3885 N N . THR B 1 156 ? 26.776 40.596 29.103 1.00 7.92 173 THR B N 1
ATOM 3886 C CA . THR B 1 156 ? 27.260 39.538 28.216 1.00 7.60 173 THR B CA 1
ATOM 3887 C C . THR B 1 156 ? 26.964 39.881 26.771 1.00 8.30 173 THR B C 1
ATOM 3888 O O . THR B 1 156 ? 25.985 40.595 26.480 1.00 9.00 173 THR B O 1
ATOM 3892 N N . VAL B 1 157 ? 27.823 39.409 25.875 1.00 7.36 174 VAL B N 1
ATOM 3893 C CA . VAL B 1 157 ? 27.604 39.579 24.435 1.00 7.01 174 VAL B CA 1
ATOM 3894 C C . VAL B 1 157 ? 28.126 38.357 23.697 1.00 6.64 174 VAL B C 1
ATOM 3895 O O . VAL B 1 157 ? 29.237 37.915 23.949 1.00 7.65 174 VAL B O 1
ATOM 3899 N N . THR B 1 158 ? 27.300 37.826 22.818 1.00 6.55 175 THR B N 1
ATOM 3900 C CA . THR B 1 158 ? 27.662 36.619 22.062 1.00 6.99 175 THR B CA 1
ATOM 3901 C C . THR B 1 158 ? 26.767 36.467 20.861 1.00 7.88 175 THR B C 1
ATOM 3902 O O . THR B 1 158 ? 25.882 37.299 20.621 1.00 8.33 175 THR B O 1
ATOM 3906 N N . TRP B 1 159 ? 26.994 35.381 20.124 1.00 8.27 176 TRP B N 1
ATOM 3907 C CA . TRP B 1 159 ? 26.140 35.008 19.028 1.00 8.63 176 TRP B CA 1
ATOM 3908 C C . TRP B 1 159 ? 24.935 34.210 19.506 1.00 7.76 176 TRP B C 1
ATOM 3909 O O . TRP B 1 159 ? 25.016 33.404 20.446 1.00 8.60 176 TRP B O 1
ATOM 3920 N N . LYS B 1 160 ? 23.822 34.394 18.811 1.00 9.28 177 LYS B N 1
ATOM 3921 C CA . LYS B 1 160 ? 22.586 33.731 19.127 1.00 10.70 177 LYS B CA 1
ATOM 3922 C C . LYS B 1 160 ? 22.529 32.318 18.546 1.00 11.09 177 LYS B C 1
ATOM 3923 O O . LYS B 1 160 ? 21.864 32.061 17.560 1.00 12.37 177 LYS B O 1
ATOM 3929 N N . TYR B 1 161 ? 23.254 31.398 19.167 1.00 9.04 178 TYR B N 1
ATOM 3930 C CA . TYR B 1 161 ? 23.106 29.995 18.861 1.00 8.66 178 TYR B CA 1
ATOM 3931 C C . TYR B 1 161 ? 23.537 29.247 20.101 1.00 8.31 178 TYR B C 1
ATOM 3932 O O . TYR B 1 161 ? 23.955 29.827 21.106 1.00 8.69 178 TYR B O 1
ATOM 3941 N N . ALA B 1 162 ? 23.429 27.934 20.048 1.00 8.50 179 ALA B N 1
ATOM 3942 C CA . ALA B 1 162 ? 23.597 27.097 21.248 1.00 8.92 179 ALA B CA 1
ATOM 3943 C C . ALA B 1 162 ? 24.853 27.375 22.049 1.00 8.42 179 ALA B C 1
ATOM 3944 O O . ALA B 1 162 ? 24.832 27.368 23.257 1.00 9.54 179 ALA B O 1
ATOM 3946 N N . ALA B 1 163 ? 26.002 27.486 21.398 1.00 7.72 180 ALA B N 1
ATOM 3947 C CA . ALA B 1 163 ? 27.221 27.644 22.158 1.00 7.88 180 ALA B CA 1
ATOM 3948 C C . ALA B 1 163 ? 27.265 28.944 22.916 1.00 7.98 180 ALA B C 1
ATOM 3949 O O . ALA B 1 163 ? 27.697 28.976 24.069 1.00 8.41 180 ALA B O 1
ATOM 3951 N N . GLY B 1 164 ? 26.828 30.015 22.279 1.00 7.56 181 GLY B N 1
ATOM 3952 C CA . GLY B 1 164 ? 26.772 31.296 22.982 1.00 8.72 181 GLY B CA 1
ATOM 3953 C C . GLY B 1 164 ? 25.786 31.217 24.138 1.00 8.17 181 GLY B C 1
ATOM 3954 O O . GLY B 1 164 ? 26.091 31.674 25.251 1.00 9.43 181 GLY B O 1
ATOM 3955 N N . GLU B 1 165 ? 24.604 30.657 23.901 1.00 8.45 182 GLU B N 1
ATOM 3956 C CA . GLU B 1 165 ? 23.579 30.549 24.925 1.00 9.75 182 GLU B CA 1
ATOM 3957 C C . GLU B 1 165 ? 24.086 29.755 26.107 1.00 9.10 182 GLU B C 1
ATOM 3958 O O . GLU B 1 165 ? 23.906 30.138 27.259 1.00 9.97 182 GLU B O 1
ATOM 3964 N N . GLU B 1 166 ? 24.744 28.630 25.836 1.00 8.01 183 GLU B N 1
ATOM 3965 C CA . GLU B 1 166 ? 25.172 27.756 26.910 1.00 7.29 183 GLU B CA 1
ATOM 3966 C C . GLU B 1 166 ? 26.362 28.293 27.662 1.00 8.16 183 GLU B C 1
ATOM 3967 O O . GLU B 1 166 ? 26.473 28.097 28.873 1.00 8.28 183 GLU B O 1
ATOM 3981 N N . VAL B 1 168 ? 26.999 31.552 28.036 1.00 7.87 185 VAL B N 1
ATOM 3982 C CA . VAL B 1 168 ? 26.422 32.626 28.841 1.00 7.34 185 VAL B CA 1
ATOM 3983 C C . VAL B 1 168 ? 25.628 32.056 30.024 1.00 8.03 185 VAL B C 1
ATOM 3984 O O . VAL B 1 168 ? 25.725 32.558 31.144 1.00 9.20 185 VAL B O 1
ATOM 3988 N N . SER B 1 169 ? 24.916 30.963 29.822 1.00 8.47 186 SER B N 1
ATOM 3989 C CA . SER B 1 169 ? 24.137 30.388 30.916 1.00 9.25 186 SER B CA 1
ATOM 3990 C C . SER B 1 169 ? 25.058 29.914 32.018 1.00 9.95 186 SER B C 1
ATOM 3991 O O . SER B 1 169 ? 24.776 30.132 33.193 1.00 10.09 186 SER B O 1
ATOM 3994 N N . GLY B 1 170 ? 26.155 29.232 31.667 1.00 8.84 187 GLY B N 1
ATOM 3995 C CA . GLY B 1 170 ? 27.087 28.787 32.703 1.00 9.01 187 GLY B CA 1
ATOM 3996 C C . GLY B 1 170 ? 27.741 29.925 33.435 1.00 7.89 187 GLY B C 1
ATOM 3997 O O . GLY B 1 170 ? 27.851 29.914 34.672 1.00 8.90 187 GLY B O 1
ATOM 3998 N N . PHE B 1 171 ? 28.167 30.938 32.686 1.00 8.69 188 PHE B N 1
ATOM 3999 C CA . PHE B 1 171 ? 28.690 32.145 33.298 1.00 7.62 188 PHE B CA 1
ATOM 4000 C C . PHE B 1 171 ? 27.709 32.748 34.299 1.00 8.96 188 PHE B C 1
ATOM 4001 O O . PHE B 1 171 ? 28.101 33.111 35.408 1.00 9.32 188 PHE B O 1
ATOM 4009 N N . LYS B 1 172 ? 26.440 32.848 33.902 1.00 8.62 189 LYS B N 1
ATOM 4010 C CA . LYS B 1 172 ? 25.428 33.477 34.737 1.00 10.78 189 LYS B CA 1
ATOM 4011 C C . LYS B 1 172 ? 25.236 32.680 36.025 1.00 10.50 189 LYS B C 1
ATOM 4012 O O . LYS B 1 172 ? 25.050 33.267 37.101 1.00 11.65 189 LYS B O 1
ATOM 4018 N N . LYS B 1 173 ? 25.261 31.364 35.926 1.00 11.12 190 LYS B N 1
ATOM 4019 C CA . LYS B 1 173 ? 25.127 30.549 37.132 1.00 12.04 190 LYS B CA 1
ATOM 4020 C C . LYS B 1 173 ? 26.186 30.842 38.155 1.00 10.97 190 LYS B C 1
ATOM 4021 O O . LYS B 1 173 ? 25.879 31.044 39.340 1.00 11.70 190 LYS B O 1
ATOM 4027 N N A SER B 1 174 ? 27.439 30.843 37.737 0.45 10.30 191 SER B N 1
ATOM 4028 N N B SER B 1 174 ? 27.447 30.852 37.759 0.55 10.36 191 SER B N 1
ATOM 4029 C CA A SER B 1 174 ? 28.523 31.095 38.668 0.45 10.53 191 SER B CA 1
ATOM 4030 C CA B SER B 1 174 ? 28.498 31.090 38.737 0.55 10.79 191 SER B CA 1
ATOM 4031 C C A SER B 1 174 ? 28.538 32.543 39.121 0.45 9.05 191 SER B C 1
ATOM 4032 C C B SER B 1 174 ? 28.638 32.555 39.110 0.55 9.55 191 SER B C 1
ATOM 4033 O O A SER B 1 174 ? 28.725 32.830 40.307 0.45 9.86 191 SER B O 1
ATOM 4034 O O B SER B 1 174 ? 29.040 32.871 40.234 0.55 10.88 191 SER B O 1
ATOM 4039 N N . PHE B 1 175 ? 28.324 33.464 38.198 1.00 9.16 192 PHE B N 1
ATOM 4040 C CA . PHE B 1 175 ? 28.406 34.897 38.544 1.00 8.82 192 PHE B CA 1
ATOM 4041 C C . PHE B 1 175 ? 27.328 35.251 39.542 1.00 9.70 192 PHE B C 1
ATOM 4042 O O . PHE B 1 175 ? 27.610 35.927 40.573 1.00 10.81 192 PHE B O 1
ATOM 4050 N N . THR B 1 176 ? 26.108 34.796 39.286 1.00 9.58 193 THR B N 1
ATOM 4051 C CA . THR B 1 176 ? 25.031 35.098 40.217 1.00 10.13 193 THR B CA 1
ATOM 4052 C C . THR B 1 176 ? 25.138 34.302 41.525 1.00 10.27 193 THR B C 1
ATOM 4053 O O . THR B 1 176 ? 24.727 34.811 42.582 1.00 11.91 193 THR B O 1
ATOM 4057 N N . ALA B 1 177 ? 25.718 33.090 41.514 1.00 12.06 194 ALA B N 1
ATOM 4058 C CA . ALA B 1 177 ? 25.927 32.381 42.785 1.00 11.73 194 ALA B CA 1
ATOM 4059 C C . ALA B 1 177 ? 26.831 33.190 43.667 1.00 12.22 194 ALA B C 1
ATOM 4060 O O . ALA B 1 177 ? 26.678 33.176 44.872 1.00 12.60 194 ALA B O 1
ATOM 4062 N N . GLY B 1 178 ? 27.751 33.928 43.069 1.00 12.15 195 GLY B N 1
ATOM 4063 C CA . GLY B 1 178 ? 28.659 34.776 43.804 1.00 12.58 195 GLY B CA 1
ATOM 4064 C C . GLY B 1 178 ? 28.101 36.145 44.143 1.00 11.35 195 GLY B C 1
ATOM 4065 O O . GLY B 1 178 ? 28.837 37.010 44.627 1.00 14.04 195 GLY B O 1
ATOM 4066 N N . LYS B 1 179 ? 26.822 36.342 43.834 1.00 10.72 196 LYS B N 1
ATOM 4067 C CA . LYS B 1 179 ? 26.075 37.596 44.086 1.00 11.49 196 LYS B CA 1
ATOM 4068 C C . LYS B 1 179 ? 26.434 38.739 43.129 1.00 11.91 196 LYS B C 1
ATOM 4069 O O . LYS B 1 179 ? 26.063 39.875 43.343 1.00 15.06 196 LYS B O 1
ATOM 4075 N N . GLY B 1 180 ? 27.065 38.405 42.010 1.00 10.93 197 GLY B N 1
ATOM 4076 C CA . GLY B 1 180 ? 27.176 39.360 40.934 1.00 11.49 197 GLY B CA 1
ATOM 4077 C C . GLY B 1 180 ? 25.840 39.505 40.232 1.00 12.28 197 GLY B C 1
ATOM 4078 O O . GLY B 1 180 ? 24.988 38.605 40.279 1.00 13.45 197 GLY B O 1
ATOM 4079 N N . GLU B 1 181 ? 25.690 40.629 39.539 1.00 12.28 198 GLU B N 1
ATOM 4080 C CA . GLU B 1 181 ? 24.514 40.899 38.736 1.00 14.03 198 GLU B CA 1
ATOM 4081 C C . GLU B 1 181 ? 24.879 40.957 37.267 1.00 12.00 198 GLU B C 1
ATOM 4082 O O . GLU B 1 181 ? 25.906 41.486 36.887 1.00 12.28 198 GLU B O 1
ATOM 4088 N N . VAL B 1 182 ? 24.025 40.371 36.436 1.00 11.81 199 VAL B N 1
ATOM 4089 C CA . VAL B 1 182 ? 24.139 40.461 34.987 1.00 12.10 199 VAL B CA 1
ATOM 4090 C C . VAL B 1 182 ? 23.039 41.395 34.518 1.00 13.58 199 VAL B C 1
ATOM 4091 O O . VAL B 1 182 ? 21.852 41.073 34.587 1.00 15.30 199 VAL B O 1
ATOM 4095 N N . VAL B 1 183 ? 23.444 42.588 34.088 1.00 12.84 200 VAL B N 1
ATOM 4096 C CA . VAL B 1 183 ? 22.469 43.644 33.809 1.00 13.84 200 VAL B CA 1
ATOM 4097 C C . VAL B 1 183 ? 21.836 43.540 32.421 1.00 14.05 200 VAL B C 1
ATOM 4098 O O . VAL B 1 183 ? 20.748 44.090 32.201 1.00 16.31 200 VAL B O 1
ATOM 4102 N N . LYS B 1 184 ? 22.498 42.829 31.506 1.00 12.80 201 LYS B N 1
ATOM 4103 C CA . LYS B 1 184 ? 21.984 42.640 30.157 1.00 12.48 201 LYS B CA 1
ATOM 4104 C C . LYS B 1 184 ? 22.720 41.499 29.494 1.00 10.62 201 LYS B C 1
ATOM 4105 O O . LYS B 1 184 ? 23.921 41.355 29.670 1.00 11.10 201 LYS B O 1
ATOM 4111 N N . ASP B 1 185 ? 21.971 40.731 28.702 1.00 10.68 202 ASP B N 1
ATOM 4112 C CA . ASP B 1 185 ? 22.541 39.767 27.757 1.00 11.28 202 ASP B CA 1
ATOM 4113 C C . ASP B 1 185 ? 22.256 40.210 26.345 1.00 11.31 202 ASP B C 1
ATOM 4114 O O . ASP B 1 185 ? 21.102 40.291 25.933 1.00 14.82 202 ASP B O 1
ATOM 4119 N N . ILE B 1 186 ? 23.287 40.562 25.619 1.00 8.83 203 ILE B N 1
ATOM 4120 C CA . ILE B 1 186 ? 23.158 41.054 24.247 1.00 8.89 203 ILE B CA 1
ATOM 4121 C C . ILE B 1 186 ? 23.543 39.921 23.296 1.00 9.65 203 ILE B C 1
ATOM 4122 O O . ILE B 1 186 ? 24.556 39.224 23.513 1.00 8.66 203 ILE B O 1
ATOM 4127 N N . THR B 1 187 ? 22.750 39.737 22.244 1.00 10.23 204 THR B N 1
ATOM 4128 C CA . THR B 1 187 ? 23.150 38.797 21.211 1.00 10.55 204 THR B CA 1
ATOM 4129 C C . THR B 1 187 ? 23.107 39.391 19.815 1.00 12.14 204 THR B C 1
ATOM 4130 O O . THR B 1 187 ? 22.387 40.367 19.558 1.00 14.06 204 THR B O 1
ATOM 4134 N N . ILE B 1 188 ? 23.880 38.772 18.942 1.00 12.39 205 ILE B N 1
ATOM 4135 C CA . ILE B 1 188 ? 24.100 39.115 17.550 1.00 13.99 205 ILE B CA 1
ATOM 4136 C C . ILE B 1 188 ? 23.760 37.825 16.794 1.00 11.99 205 ILE B C 1
ATOM 4137 O O . ILE B 1 188 ? 24.111 36.737 17.257 1.00 10.85 205 ILE B O 1
ATOM 4142 N N . ALA B 1 189 ? 23.092 37.865 15.647 1.00 12.75 206 ALA B N 1
ATOM 4143 C CA . ALA B 1 189 ? 22.873 36.635 14.908 1.00 12.90 206 ALA B CA 1
ATOM 4144 C C . ALA B 1 189 ? 24.202 36.078 14.419 1.00 12.59 206 ALA B C 1
ATOM 4145 O O . ALA B 1 189 ? 25.065 36.829 14.003 1.00 12.62 206 ALA B O 1
ATOM 4147 N N . PHE B 1 190 ? 24.367 34.760 14.482 1.00 12.97 207 PHE B N 1
ATOM 4148 C CA . PHE B 1 190 ? 25.537 34.096 13.914 1.00 12.14 207 PHE B CA 1
ATOM 4149 C C . PHE B 1 190 ? 25.447 34.094 12.379 1.00 11.36 207 PHE B C 1
ATOM 4150 O O . PHE B 1 190 ? 24.385 33.750 11.850 1.00 13.51 207 PHE B O 1
ATOM 4158 N N . PRO B 1 191 ? 26.561 34.383 11.667 1.00 11.80 208 PRO B N 1
ATOM 4159 C CA . PRO B 1 191 ? 27.908 34.813 12.059 1.00 12.35 208 PRO B CA 1
ATOM 4160 C C . PRO B 1 191 ? 28.129 36.304 11.795 1.00 12.55 208 PRO B C 1
ATOM 4161 O O . PRO B 1 191 ? 29.153 36.701 11.251 1.00 14.72 208 PRO B O 1
ATOM 4165 N N A ASP B 1 192 ? 27.182 37.124 12.185 0.57 12.00 209 ASP B N 1
ATOM 4166 N N B ASP B 1 192 ? 27.148 37.110 12.210 0.43 11.92 209 ASP B N 1
ATOM 4167 C CA A ASP B 1 192 ? 27.350 38.532 11.865 0.57 13.24 209 ASP B CA 1
ATOM 4168 C CA B ASP B 1 192 ? 27.185 38.586 12.073 0.43 12.61 209 ASP B CA 1
ATOM 4169 C C A ASP B 1 192 ? 28.432 39.126 12.731 0.57 12.06 209 ASP B C 1
ATOM 4170 C C B ASP B 1 192 ? 28.441 39.127 12.763 0.43 12.22 209 ASP B C 1
ATOM 4171 O O A ASP B 1 192 ? 28.673 38.691 13.868 0.57 11.34 209 ASP B O 1
ATOM 4172 O O B ASP B 1 192 ? 28.804 38.656 13.846 0.43 11.87 209 ASP B O 1
ATOM 4181 N N . VAL B 1 193 ? 29.094 40.137 12.175 1.00 13.35 210 VAL B N 1
ATOM 4182 C CA . VAL B 1 193 ? 30.255 40.757 12.814 1.00 14.63 210 VAL B CA 1
ATOM 4183 C C . VAL B 1 193 ? 30.116 42.298 12.884 1.00 14.87 210 VAL B C 1
ATOM 4184 O O . VAL B 1 193 ? 31.095 43.027 13.030 1.00 16.41 210 VAL B O 1
ATOM 4188 N N . GLU B 1 194 ? 28.877 42.750 12.898 1.00 14.40 211 GLU B N 1
ATOM 4189 C CA . GLU B 1 194 ? 28.607 44.171 13.174 1.00 15.43 211 GLU B CA 1
ATOM 4190 C C . GLU B 1 194 ? 28.389 44.343 14.672 1.00 14.43 211 GLU B C 1
ATOM 4191 O O . GLU B 1 194 ? 27.347 43.962 15.187 1.00 15.83 211 GLU B O 1
ATOM 4197 N N . PHE B 1 195 ? 29.366 44.900 15.379 1.00 11.86 212 PHE B N 1
ATOM 4198 C CA . PHE B 1 195 ? 29.356 44.916 16.835 1.00 11.35 212 PHE B CA 1
ATOM 4199 C C . PHE B 1 195 ? 29.192 46.309 17.443 1.00 11.03 212 PHE B C 1
ATOM 4200 O O . PHE B 1 195 ? 29.078 46.443 18.676 1.00 11.86 212 PHE B O 1
ATOM 4208 N N . GLN B 1 196 ? 29.274 47.352 16.616 1.00 12.17 213 GLN B N 1
ATOM 4209 C CA . GLN B 1 196 ? 29.318 48.692 17.195 1.00 13.03 213 GLN B CA 1
ATOM 4210 C C . GLN B 1 196 ? 28.055 49.070 17.968 1.00 12.13 213 GLN B C 1
ATOM 4211 O O . GLN B 1 196 ? 28.156 49.759 18.996 1.00 13.06 213 GLN B O 1
ATOM 4217 N N . SER B 1 197 ? 26.884 48.623 17.521 1.00 13.01 214 SER B N 1
ATOM 4218 C CA . SER B 1 197 ? 25.673 48.933 18.301 1.00 12.60 214 SER B CA 1
ATOM 4219 C C . SER B 1 197 ? 25.653 48.217 19.656 1.00 13.00 214 SER B C 1
ATOM 4220 O O . SER B 1 197 ? 25.207 48.790 20.652 1.00 13.58 214 SER B O 1
ATOM 4223 N N . ALA B 1 198 ? 26.203 46.995 19.713 1.00 12.18 215 ALA B N 1
ATOM 4224 C CA . ALA B 1 198 ? 26.333 46.308 20.984 1.00 12.09 215 ALA B CA 1
ATOM 4225 C C . ALA B 1 198 ? 27.267 47.071 21.929 1.00 11.73 215 ALA B C 1
ATOM 4226 O O . ALA B 1 198 ? 27.050 47.152 23.129 1.00 12.25 215 ALA B O 1
ATOM 4228 N N . LEU B 1 199 ? 28.366 47.584 21.392 1.00 11.30 216 LEU B N 1
ATOM 4229 C CA . LEU B 1 199 ? 29.320 48.332 22.218 1.00 11.52 216 LEU B CA 1
ATOM 4230 C C . LEU B 1 199 ? 28.749 49.654 22.718 1.00 12.74 216 LEU B C 1
ATOM 4231 O O . LEU B 1 199 ? 29.008 50.051 23.857 1.00 13.12 216 LEU B O 1
ATOM 4236 N N . ALA B 1 200 ? 27.937 50.285 21.881 1.00 13.36 217 ALA B N 1
ATOM 4237 C CA . ALA B 1 200 ? 27.251 51.503 22.325 1.00 13.69 217 ALA B CA 1
ATOM 4238 C C . ALA B 1 200 ? 26.279 51.201 23.469 1.00 13.79 217 ALA B C 1
ATOM 4239 O O . ALA B 1 200 ? 26.194 51.932 24.460 1.00 14.43 217 ALA B O 1
ATOM 4241 N N . GLU B 1 201 ? 25.591 50.069 23.378 1.00 11.98 218 GLU B N 1
ATOM 4242 C CA . GLU B 1 201 ? 24.662 49.709 24.428 1.00 13.10 218 GLU B CA 1
ATOM 4243 C C . GLU B 1 201 ? 25.438 49.376 25.707 1.00 13.20 218 GLU B C 1
ATOM 4244 O O . GLU B 1 201 ? 25.031 49.760 26.805 1.00 13.68 218 GLU B O 1
ATOM 4250 N N . ILE B 1 202 ? 26.544 48.619 25.575 1.00 12.15 219 ILE B N 1
ATOM 4251 C CA . ILE B 1 202 ? 27.388 48.333 26.730 1.00 13.05 219 ILE B CA 1
ATOM 4252 C C . ILE B 1 202 ? 27.798 49.633 27.449 1.00 13.75 219 ILE B C 1
ATOM 4253 O O . ILE B 1 202 ? 27.701 49.761 28.675 1.00 14.20 219 ILE B O 1
ATOM 4258 N N . ALA B 1 203 ? 28.279 50.597 26.696 1.00 13.97 220 ALA B N 1
ATOM 4259 C CA . ALA B 1 203 ? 28.720 51.842 27.320 1.00 15.38 220 ALA B CA 1
ATOM 4260 C C . ALA B 1 203 ? 27.580 52.474 28.105 1.00 17.14 220 ALA B C 1
ATOM 4261 O O . ALA B 1 203 ? 27.764 52.969 29.218 1.00 17.78 220 ALA B O 1
ATOM 4263 N N . SER B 1 204 ? 26.395 52.432 27.524 1.00 16.74 221 SER B N 1
ATOM 4264 C CA . SER B 1 204 ? 25.226 53.052 28.159 1.00 16.51 221 SER B CA 1
ATOM 4265 C C . SER B 1 204 ? 24.839 52.374 29.471 1.00 16.83 221 SER B C 1
ATOM 4266 O O . SER B 1 204 ? 24.273 52.997 30.362 1.00 20.16 221 SER B O 1
ATOM 4269 N N . LEU B 1 205 ? 25.161 51.092 29.595 1.00 15.09 222 LEU B N 1
ATOM 4270 C CA . LEU B 1 205 ? 24.794 50.324 30.779 1.00 15.73 222 LEU B CA 1
ATOM 4271 C C . LEU B 1 205 ? 25.820 50.378 31.924 1.00 16.12 222 LEU B C 1
ATOM 4272 O O . LEU B 1 205 ? 25.515 49.980 33.069 1.00 17.28 222 LEU B O 1
ATOM 4277 N N . LYS B 1 206 ? 27.025 50.869 31.632 1.00 16.07 223 LYS B N 1
ATOM 4278 C CA . LYS B 1 206 ? 28.068 51.083 32.661 1.00 17.70 223 LYS B CA 1
ATOM 4279 C C . LYS B 1 206 ? 28.347 49.882 33.566 1.00 15.33 223 LYS B C 1
ATOM 4280 O O . LYS B 1 206 ? 28.411 49.984 34.788 1.00 15.91 223 LYS B O 1
ATOM 4286 N N . PRO B 1 207 ? 28.562 48.715 32.945 1.00 12.76 224 PRO B N 1
ATOM 4287 C CA . PRO B 1 207 ? 28.972 47.568 33.738 1.00 12.27 224 PRO B CA 1
ATOM 4288 C C . PRO B 1 207 ? 30.410 47.712 34.194 1.00 12.52 224 PRO B C 1
ATOM 4289 O O . PRO B 1 207 ? 31.148 48.540 33.670 1.00 14.96 224 PRO B O 1
ATOM 4293 N N . ASP B 1 208 ? 30.812 46.854 35.133 1.00 10.83 225 ASP B N 1
ATOM 4294 C CA . ASP B 1 208 ? 32.200 46.777 35.539 1.00 10.79 225 ASP B CA 1
ATOM 4295 C C . ASP B 1 208 ? 33.000 45.724 34.784 1.00 9.73 225 ASP B C 1
ATOM 4296 O O . ASP B 1 208 ? 34.218 45.623 34.948 1.00 11.42 225 ASP B O 1
ATOM 4301 N N . CYS B 1 209 ? 32.324 45.022 33.887 1.00 9.24 226 CYS B N 1
ATOM 4302 C CA . CYS B 1 209 ? 33.009 44.048 33.043 1.00 9.02 226 CYS B CA 1
ATOM 4303 C C . CYS B 1 209 ? 32.092 43.634 31.912 1.00 8.03 226 CYS B C 1
ATOM 4304 O O . CYS B 1 209 ? 30.853 43.763 32.009 1.00 8.82 226 CYS B O 1
ATOM 4307 N N . VAL B 1 210 ? 32.703 43.085 30.855 1.00 8.31 227 VAL B N 1
ATOM 4308 C CA . VAL B 1 210 ? 31.970 42.452 29.763 1.00 7.62 227 VAL B CA 1
ATOM 4309 C C . VAL B 1 210 ? 32.453 41.015 29.635 1.00 7.55 227 VAL B C 1
ATOM 4310 O O . VAL B 1 210 ? 33.648 40.777 29.682 1.00 8.89 227 VAL B O 1
ATOM 4314 N N . TYR B 1 211 ? 31.497 40.107 29.480 1.00 7.67 228 TYR B N 1
ATOM 4315 C CA . TYR B 1 211 ? 31.772 38.696 29.170 1.00 7.00 228 TYR B CA 1
ATOM 4316 C C . TYR B 1 211 ? 31.326 38.445 27.730 1.00 6.68 228 TYR B C 1
ATOM 4317 O O . TYR B 1 211 ? 30.170 38.628 27.395 1.00 8.12 228 TYR B O 1
ATOM 4326 N N . ALA B 1 212 ? 32.285 38.063 26.885 1.00 6.97 229 ALA B N 1
ATOM 4327 C CA . ALA B 1 212 ? 32.009 37.834 25.476 1.00 6.93 229 ALA B CA 1
ATOM 4328 C C . ALA B 1 212 ? 32.444 36.452 25.035 1.00 6.83 229 ALA B C 1
ATOM 4329 O O . ALA B 1 212 ? 33.563 36.036 25.321 1.00 8.39 229 ALA B O 1
ATOM 4331 N N . PHE B 1 213 ? 31.579 35.838 24.236 1.00 7.23 230 PHE B N 1
ATOM 4332 C CA . PHE B 1 213 ? 31.996 34.676 23.446 1.00 6.19 230 PHE B CA 1
ATOM 4333 C C . PHE B 1 213 ? 31.824 34.951 21.968 1.00 6.30 230 PHE B C 1
ATOM 4334 O O . PHE B 1 213 ? 30.705 35.114 21.489 1.00 6.99 230 PHE B O 1
ATOM 4342 N N . PHE B 1 214 ? 32.977 35.006 21.317 1.00 7.52 231 PHE B N 1
ATOM 4343 C CA . PHE B 1 214 ? 33.125 34.978 19.857 1.00 7.20 231 PHE B CA 1
ATOM 4344 C C . PHE B 1 214 ? 34.372 34.134 19.610 1.00 7.93 231 PHE B C 1
ATOM 4345 O O . PHE B 1 214 ? 35.147 33.873 20.542 1.00 7.90 231 PHE B O 1
ATOM 4353 N N . SER B 1 215 ? 34.573 33.688 18.374 1.00 7.76 232 SER B N 1
ATOM 4354 C CA . SER B 1 215 ? 35.733 32.921 18.034 1.00 7.42 232 SER B CA 1
ATOM 4355 C C . SER B 1 215 ? 35.988 33.107 16.555 1.00 7.13 232 SER B C 1
ATOM 4356 O O . SER B 1 215 ? 35.116 33.513 15.835 1.00 8.59 232 SER B O 1
ATOM 4359 N N . GLY B 1 216 ? 37.203 32.802 16.144 1.00 8.82 233 GLY B N 1
ATOM 4360 C CA . GLY B 1 216 ? 37.569 32.905 14.749 1.00 8.20 233 GLY B CA 1
ATOM 4361 C C . GLY B 1 216 ? 37.601 34.339 14.306 1.00 8.15 233 GLY B C 1
ATOM 4362 O O . GLY B 1 216 ? 37.974 35.250 15.035 1.00 8.63 233 GLY B O 1
ATOM 4363 N N . GLY B 1 217 ? 37.212 34.550 13.043 1.00 10.79 234 GLY B N 1
ATOM 4364 C CA . GLY B 1 217 ? 37.279 35.904 12.498 1.00 11.93 234 GLY B CA 1
ATOM 4365 C C . GLY B 1 217 ? 36.407 36.863 13.278 1.00 10.60 234 GLY B C 1
ATOM 4366 O O . GLY B 1 217 ? 36.763 38.052 13.407 1.00 11.58 234 GLY B O 1
ATOM 4367 N N . GLY B 1 218 ? 35.276 36.399 13.809 1.00 11.13 235 GLY B N 1
ATOM 4368 C CA . GLY B 1 218 ? 34.418 37.248 14.607 1.00 12.05 235 GLY B CA 1
ATOM 4369 C C . GLY B 1 218 ? 35.090 37.732 15.874 1.00 10.14 235 GLY B C 1
ATOM 4370 O O . GLY B 1 218 ? 34.883 38.869 16.300 1.00 10.94 235 GLY B O 1
ATOM 4371 N N . ALA B 1 219 ? 35.893 36.898 16.488 1.00 9.29 236 ALA B N 1
ATOM 4372 C CA . ALA B 1 219 ? 36.599 37.294 17.681 1.00 9.69 236 ALA B CA 1
ATOM 4373 C C . ALA B 1 219 ? 37.623 38.373 17.367 1.00 8.62 236 ALA B C 1
ATOM 4374 O O . ALA B 1 219 ? 37.754 39.328 18.133 1.00 8.41 236 ALA B O 1
ATOM 4376 N N . LEU B 1 220 ? 38.376 38.234 16.297 1.00 8.55 237 LEU B N 1
ATOM 4377 C CA . LEU B 1 220 ? 39.372 39.250 15.945 1.00 8.51 237 LEU B CA 1
ATOM 4378 C C . LEU B 1 220 ? 38.663 40.585 15.744 1.00 8.79 237 LEU B C 1
ATOM 4379 O O . LEU B 1 220 ? 39.141 41.613 16.270 1.00 9.65 237 LEU B O 1
ATOM 4384 N N . LYS B 1 221 ? 37.569 40.605 15.002 1.00 9.68 238 LYS B N 1
ATOM 4385 C CA . LYS B 1 221 ? 36.904 41.863 14.725 1.00 10.33 238 LYS B CA 1
ATOM 4386 C C . LYS B 1 221 ? 36.299 42.434 16.000 1.00 10.16 238 LYS B C 1
ATOM 4387 O O . LYS B 1 221 ? 36.367 43.653 16.266 1.00 10.78 238 LYS B O 1
ATOM 4393 N N . PHE B 1 222 ? 35.734 41.582 16.844 1.00 9.24 239 PHE B N 1
ATOM 4394 C CA . PHE B 1 222 ? 35.187 42.043 18.128 1.00 9.16 239 PHE B CA 1
ATOM 4395 C C . PHE B 1 222 ? 36.261 42.694 18.980 1.00 8.34 239 PHE B C 1
ATOM 4396 O O . PHE B 1 222 ? 36.037 43.769 19.548 1.00 9.37 239 PHE B O 1
ATOM 4404 N N . ILE B 1 223 ? 37.420 42.075 19.104 1.00 8.04 240 ILE B N 1
ATOM 4405 C CA . ILE B 1 223 ? 38.493 42.618 19.921 1.00 9.24 240 ILE B CA 1
ATOM 4406 C C . ILE B 1 223 ? 38.919 43.985 19.396 1.00 8.74 240 ILE B C 1
ATOM 4407 O O . ILE B 1 223 ? 39.072 44.939 20.190 1.00 9.37 240 ILE B O 1
ATOM 4412 N N . LYS B 1 224 ? 39.068 44.132 18.091 1.00 8.63 241 LYS B N 1
ATOM 4413 C CA . LYS B 1 224 ? 39.472 45.417 17.561 1.00 10.25 241 LYS B CA 1
ATOM 4414 C C . LYS B 1 224 ? 38.391 46.462 17.777 1.00 9.48 241 LYS B C 1
ATOM 4415 O O . LYS B 1 224 ? 38.706 47.618 18.181 1.00 10.03 241 LYS B O 1
ATOM 4421 N N . ASP B 1 225 ? 37.140 46.111 17.550 1.00 9.83 242 ASP B N 1
ATOM 4422 C CA . ASP B 1 225 ? 36.047 47.084 17.720 1.00 10.63 242 ASP B CA 1
ATOM 4423 C C . ASP B 1 225 ? 35.903 47.463 19.190 1.00 10.83 242 ASP B C 1
ATOM 4424 O O . ASP B 1 225 ? 35.644 48.624 19.526 1.00 10.88 242 ASP B O 1
ATOM 4429 N N . TYR B 1 226 ? 36.069 46.518 20.076 1.00 9.23 243 TYR B N 1
ATOM 4430 C CA . TYR B 1 226 ? 35.937 46.791 21.516 1.00 8.92 243 TYR B CA 1
ATOM 4431 C C . TYR B 1 226 ? 37.008 47.754 21.951 1.00 8.82 243 TYR B C 1
ATOM 4432 O O . TYR B 1 226 ? 36.714 48.750 22.644 1.00 10.08 243 TYR B O 1
ATOM 4441 N N . ALA B 1 227 ? 38.242 47.544 21.552 1.00 9.55 244 ALA B N 1
ATOM 4442 C CA . ALA B 1 227 ? 39.299 48.479 21.894 1.00 10.36 244 ALA B CA 1
ATOM 4443 C C . ALA B 1 227 ? 39.025 49.867 21.328 1.00 11.99 244 ALA B C 1
ATOM 4444 O O . ALA B 1 227 ? 39.217 50.868 22.047 1.00 13.08 244 ALA B O 1
ATOM 4446 N N . ALA B 1 228 ? 38.578 49.945 20.089 1.00 12.49 245 ALA B N 1
ATOM 4447 C CA . ALA B 1 228 ? 38.340 51.270 19.454 1.00 14.32 245 ALA B CA 1
ATOM 4448 C C . ALA B 1 228 ? 37.239 52.014 20.144 1.00 15.69 245 ALA B C 1
ATOM 4449 O O . ALA B 1 228 ? 37.229 53.248 20.064 1.00 17.94 245 ALA B O 1
ATOM 4451 N N . ALA B 1 229 ? 36.333 51.363 20.862 1.00 14.70 246 ALA B N 1
ATOM 4452 C CA . ALA B 1 229 ? 35.246 52.031 21.561 1.00 14.70 246 ALA B CA 1
ATOM 4453 C C . ALA B 1 229 ? 35.689 52.712 22.852 1.00 15.01 246 ALA B C 1
ATOM 4454 O O . ALA B 1 229 ? 34.906 53.459 23.449 1.00 16.09 246 ALA B O 1
ATOM 4456 N N A ASN B 1 230 ? 36.921 52.463 23.280 0.47 14.33 247 ASN B N 1
ATOM 4457 N N B ASN B 1 230 ? 36.920 52.445 23.260 0.53 13.85 247 ASN B N 1
ATOM 4458 C CA A ASN B 1 230 ? 37.514 53.182 24.420 0.47 15.87 247 ASN B CA 1
ATOM 4459 C CA B ASN B 1 230 ? 37.511 53.122 24.406 0.53 15.33 247 ASN B CA 1
ATOM 4460 C C A ASN B 1 230 ? 36.641 53.161 25.671 0.47 14.58 247 ASN B C 1
ATOM 4461 C C B ASN B 1 230 ? 36.527 53.160 25.566 0.53 14.73 247 ASN B C 1
ATOM 4462 O O A ASN B 1 230 ? 36.436 54.182 26.331 0.47 15.01 247 ASN B O 1
ATOM 4463 O O B ASN B 1 230 ? 36.110 54.217 26.052 0.53 16.08 247 ASN B O 1
ATOM 4472 N N . LEU B 1 231 ? 36.160 51.977 26.035 1.00 13.91 248 LEU B N 1
ATOM 4473 C CA . LEU B 1 231 ? 35.121 51.828 27.026 1.00 12.97 248 LEU B CA 1
ATOM 4474 C C . LEU B 1 231 ? 35.580 51.976 28.462 1.00 14.78 248 LEU B C 1
ATOM 4475 O O . LEU B 1 231 ? 34.765 52.281 29.316 1.00 15.47 248 LEU B O 1
ATOM 4480 N N . GLY B 1 232 ? 36.844 51.721 28.759 1.00 13.59 249 GLY B N 1
ATOM 4481 C CA . GLY B 1 232 ? 37.291 51.692 30.144 1.00 14.30 249 GLY B CA 1
ATOM 4482 C C . GLY B 1 232 ? 36.658 50.623 31.015 1.00 14.12 249 GLY B C 1
ATOM 4483 O O . GLY B 1 232 ? 36.545 50.783 32.233 1.00 18.08 249 GLY B O 1
ATOM 4484 N N . ILE B 1 233 ? 36.294 49.504 30.378 1.00 12.48 250 ILE B N 1
ATOM 4485 C CA . ILE B 1 233 ? 35.626 48.356 31.024 1.00 12.52 250 ILE B CA 1
ATOM 4486 C C . ILE B 1 233 ? 36.428 47.113 30.619 1.00 11.51 250 ILE B C 1
ATOM 4487 O O . ILE B 1 233 ? 36.655 46.906 29.422 1.00 12.06 250 ILE B O 1
ATOM 4492 N N . PRO B 1 234 ? 36.872 46.290 31.596 1.00 10.76 251 PRO B N 1
ATOM 4493 C CA . PRO B 1 234 ? 37.640 45.100 31.259 1.00 10.88 251 PRO B CA 1
ATOM 4494 C C . PRO B 1 234 ? 36.815 44.052 30.534 1.00 9.86 251 PRO B C 1
ATOM 4495 O O . PRO B 1 234 ? 35.670 43.770 30.910 1.00 10.10 251 PRO B O 1
ATOM 4499 N N . LEU B 1 235 ? 37.444 43.524 29.490 1.00 8.47 252 LEU B N 1
ATOM 4500 C CA . LEU B 1 235 ? 36.859 42.439 28.693 1.00 8.12 252 LEU B CA 1
ATOM 4501 C C . LEU B 1 235 ? 37.375 41.088 29.168 1.00 7.59 252 LEU B C 1
ATOM 4502 O O . LEU B 1 235 ? 38.575 40.889 29.348 1.00 8.27 252 LEU B O 1
ATOM 4507 N N . TRP B 1 236 ? 36.421 40.185 29.340 1.00 7.66 253 TRP B N 1
ATOM 4508 C CA . TRP B 1 236 ? 36.641 38.790 29.711 1.00 7.23 253 TRP B CA 1
ATOM 4509 C C . TRP B 1 236 ? 35.909 37.872 28.739 1.00 7.03 253 TRP B C 1
ATOM 4510 O O . TRP B 1 236 ? 34.906 38.239 28.153 1.00 7.56 253 TRP B O 1
ATOM 4521 N N . GLY B 1 237 ? 36.335 36.618 28.688 1.00 7.73 254 GLY B N 1
ATOM 4522 C CA . GLY B 1 237 ? 35.576 35.582 28.030 1.00 7.36 254 GLY B CA 1
ATOM 4523 C C . GLY B 1 237 ? 36.202 34.242 28.247 1.00 6.15 254 GLY B C 1
ATOM 4524 O O . GLY B 1 237 ? 37.303 34.133 28.753 1.00 6.67 254 GLY B O 1
ATOM 4525 N N . PRO B 1 238 ? 35.512 33.227 27.756 1.00 6.40 255 PRO B N 1
ATOM 4526 C CA . PRO B 1 238 ? 36.213 31.954 27.592 1.00 7.24 255 PRO B CA 1
ATOM 4527 C C . PRO B 1 238 ? 37.357 32.148 26.580 1.00 7.73 255 PRO B C 1
ATOM 4528 O O . PRO B 1 238 ? 37.297 33.041 25.721 1.00 7.96 255 PRO B O 1
ATOM 4532 N N . GLY B 1 239 ? 38.400 31.336 26.646 1.00 6.84 256 GLY B N 1
ATOM 4533 C CA . GLY B 1 239 ? 39.586 31.588 25.869 1.00 6.80 256 GLY B CA 1
ATOM 4534 C C . GLY B 1 239 ? 39.466 31.513 24.361 1.00 6.13 256 GLY B C 1
ATOM 4535 O O . GLY B 1 239 ? 40.389 31.956 23.670 1.00 7.14 256 GLY B O 1
ATOM 4536 N N . PHE B 1 240 ? 38.353 31.014 23.864 1.00 6.23 257 PHE B N 1
ATOM 4537 C CA . PHE B 1 240 ? 38.094 31.058 22.433 1.00 5.90 257 PHE B CA 1
ATOM 4538 C C . PHE B 1 240 ? 38.085 32.477 21.919 1.00 6.70 257 PHE B C 1
ATOM 4539 O O . PHE B 1 240 ? 38.300 32.699 20.723 1.00 7.86 257 PHE B O 1
ATOM 4547 N N . LEU B 1 241 ? 37.801 33.434 22.790 1.00 6.76 258 LEU B N 1
ATOM 4548 C CA . LEU B 1 241 ? 37.754 34.840 22.404 1.00 7.14 258 LEU B CA 1
ATOM 4549 C C . LEU B 1 241 ? 39.080 35.324 21.898 1.00 7.68 258 LEU B C 1
ATOM 4550 O O . LEU B 1 241 ? 39.098 36.235 21.065 1.00 9.61 258 LEU B O 1
ATOM 4555 N N . THR B 1 242 ? 40.192 34.762 22.387 1.00 7.34 259 THR B N 1
ATOM 4556 C CA . THR B 1 242 ? 41.507 35.203 21.986 1.00 7.65 259 THR B CA 1
ATOM 4557 C C . THR B 1 242 ? 42.328 34.196 21.221 1.00 7.29 259 THR B C 1
ATOM 4558 O O . THR B 1 242 ? 43.267 34.551 20.510 1.00 8.34 259 THR B O 1
ATOM 4562 N N . ASP B 1 243 ? 42.033 32.896 21.383 1.00 8.01 260 ASP B N 1
ATOM 4563 C CA . ASP B 1 243 ? 42.912 31.915 20.778 1.00 7.56 260 ASP B CA 1
ATOM 4564 C C . ASP B 1 243 ? 42.895 31.948 19.254 1.00 8.24 260 ASP B C 1
ATOM 4565 O O . ASP B 1 243 ? 41.849 31.897 18.625 1.00 10.09 260 ASP B O 1
ATOM 4570 N N . GLY B 1 244 ? 44.068 32.073 18.691 1.00 7.81 261 GLY B N 1
ATOM 4571 C CA . GLY B 1 244 ? 44.257 32.118 17.264 1.00 9.33 261 GLY B CA 1
ATOM 4572 C C . GLY B 1 244 ? 44.275 33.526 16.680 1.00 8.89 261 GLY B C 1
ATOM 4573 O O . GLY B 1 244 ? 44.605 33.648 15.513 1.00 11.84 261 GLY B O 1
ATOM 4574 N N . VAL B 1 245 ? 43.864 34.546 17.439 1.00 7.48 262 VAL B N 1
ATOM 4575 C CA . VAL B 1 245 ? 43.720 35.885 16.888 1.00 8.08 262 VAL B CA 1
ATOM 4576 C C . VAL B 1 245 ? 44.641 36.846 17.607 1.00 8.64 262 VAL B C 1
ATOM 4577 O O . VAL B 1 245 ? 44.575 38.057 17.356 1.00 9.57 262 VAL B O 1
ATOM 4581 N N . GLU B 1 246 ? 45.528 36.368 18.445 1.00 8.63 263 GLU B N 1
ATOM 4582 C CA . GLU B 1 246 ? 46.360 37.224 19.303 1.00 9.54 263 GLU B CA 1
ATOM 4583 C C . GLU B 1 246 ? 47.275 38.113 18.492 1.00 9.09 263 GLU B C 1
ATOM 4584 O O . GLU B 1 246 ? 47.386 39.317 18.790 1.00 10.10 263 GLU B O 1
ATOM 4590 N N . ALA B 1 247 ? 47.955 37.590 17.494 1.00 9.80 264 ALA B N 1
ATOM 4591 C CA . ALA B 1 247 ? 48.931 38.389 16.751 1.00 10.20 264 ALA B CA 1
ATOM 4592 C C . ALA B 1 247 ? 48.195 39.424 15.925 1.00 10.11 264 ALA B C 1
ATOM 4593 O O . ALA B 1 247 ? 48.558 40.611 15.912 1.00 11.10 264 ALA B O 1
ATOM 4595 N N . ALA B 1 248 ? 47.160 39.045 15.210 1.00 9.76 265 ALA B N 1
ATOM 4596 C CA . ALA B 1 248 ? 46.465 39.965 14.317 1.00 9.54 265 ALA B CA 1
ATOM 4597 C C . ALA B 1 248 ? 45.742 41.059 15.094 1.00 9.51 265 ALA B C 1
ATOM 4598 O O . ALA B 1 248 ? 45.565 42.183 14.586 1.00 10.85 265 ALA B O 1
ATOM 4600 N N . ALA B 1 249 ? 45.363 40.784 16.346 1.00 9.18 266 ALA B N 1
ATOM 4601 C CA . ALA B 1 249 ? 44.707 41.801 17.156 1.00 9.33 266 ALA B CA 1
ATOM 4602 C C . ALA B 1 249 ? 45.656 42.908 17.570 1.00 8.69 266 ALA B C 1
ATOM 4603 O O . ALA B 1 249 ? 45.205 44.030 17.816 1.00 9.82 266 ALA B O 1
ATOM 4605 N N . GLY B 1 250 ? 46.941 42.643 17.668 1.00 8.60 267 GLY B N 1
ATOM 4606 C CA . GLY B 1 250 ? 47.883 43.693 18.050 1.00 9.21 267 GLY B CA 1
ATOM 4607 C C . GLY B 1 250 ? 47.562 44.298 19.393 1.00 8.51 267 GLY B C 1
ATOM 4608 O O . GLY B 1 250 ? 47.041 43.656 20.282 1.00 8.75 267 GLY B O 1
ATOM 4609 N N . PRO B 1 251 ? 47.882 45.578 19.556 1.00 8.61 268 PRO B N 1
ATOM 4610 C CA . PRO B 1 251 ? 47.671 46.245 20.837 1.00 8.58 268 PRO B CA 1
ATOM 4611 C C . PRO B 1 251 ? 46.227 46.224 21.336 1.00 8.28 268 PRO B C 1
ATOM 4612 O O . PRO B 1 251 ? 46.006 46.257 22.566 1.00 9.50 268 PRO B O 1
ATOM 4616 N N . ALA B 1 252 ? 45.258 46.109 20.443 1.00 8.55 269 ALA B N 1
ATOM 4617 C CA . ALA B 1 252 ? 43.857 46.003 20.829 1.00 8.26 269 ALA B CA 1
ATOM 4618 C C . ALA B 1 252 ? 43.600 44.823 21.777 1.00 8.36 269 ALA B C 1
ATOM 4619 O O . ALA B 1 252 ? 42.690 44.892 22.601 1.00 9.34 269 ALA B O 1
ATOM 4621 N N . GLY B 1 253 ? 44.372 43.758 21.646 1.00 8.22 270 GLY B N 1
ATOM 4622 C CA . GLY B 1 253 ? 44.212 42.585 22.510 1.00 9.02 270 GLY B CA 1
ATOM 4623 C C . GLY B 1 253 ? 44.752 42.696 23.915 1.00 8.88 270 GLY B C 1
ATOM 4624 O O . GLY B 1 253 ? 44.323 41.989 24.800 1.00 9.58 270 GLY B O 1
ATOM 4625 N N . ASP B 1 254 ? 45.714 43.577 24.139 1.00 8.72 271 ASP B N 1
ATOM 4626 C CA . ASP B 1 254 ? 46.398 43.576 25.407 1.00 9.15 271 ASP B CA 1
ATOM 4627 C C . ASP B 1 254 ? 45.441 43.831 26.575 1.00 8.55 271 ASP B C 1
ATOM 4628 O O . ASP B 1 254 ? 44.666 44.788 26.573 1.00 11.37 271 ASP B O 1
ATOM 4633 N N . GLY B 1 255 ? 45.551 42.978 27.588 1.00 9.17 272 GLY B N 1
ATOM 4634 C CA . GLY B 1 255 ? 44.795 43.101 28.817 1.00 9.24 272 GLY B CA 1
ATOM 4635 C C . GLY B 1 255 ? 43.516 42.264 28.894 1.00 8.04 272 GLY B C 1
ATOM 4636 O O . GLY B 1 255 ? 42.919 42.165 29.946 1.00 9.46 272 GLY B O 1
ATOM 4637 N N . ILE B 1 256 ? 43.098 41.626 27.803 1.00 7.97 273 ILE B N 1
ATOM 4638 C CA . ILE B 1 256 ? 41.906 40.781 27.841 1.00 6.54 273 ILE B CA 1
ATOM 4639 C C . ILE B 1 256 ? 42.187 39.597 28.746 1.00 7.53 273 ILE B C 1
ATOM 4640 O O . ILE B 1 256 ? 43.251 38.987 28.635 1.00 9.89 273 ILE B O 1
ATOM 4645 N N . LYS B 1 257 ? 41.240 39.279 29.601 1.00 7.96 274 LYS B N 1
ATOM 4646 C CA . LYS B 1 257 ? 41.351 38.146 30.528 1.00 7.93 274 LYS B CA 1
ATOM 4647 C C . LYS B 1 257 ? 40.451 37.032 30.022 1.00 7.30 274 LYS B C 1
ATOM 4648 O O . LYS B 1 257 ? 39.320 37.249 29.607 1.00 7.91 274 LYS B O 1
ATOM 4654 N N . THR B 1 258 ? 40.976 35.819 30.063 1.00 6.85 275 THR B N 1
ATOM 4655 C CA . THR B 1 258 ? 40.206 34.670 29.639 1.00 7.41 275 THR B CA 1
ATOM 4656 C C . THR B 1 258 ? 40.454 33.460 30.533 1.00 7.64 275 THR B C 1
ATOM 4657 O O . THR B 1 258 ? 41.414 33.417 31.268 1.00 9.27 275 THR B O 1
ATOM 4661 N N . VAL B 1 259 ? 39.556 32.500 30.450 1.00 7.52 276 VAL B N 1
ATOM 4662 C CA . VAL B 1 259 ? 39.760 31.208 31.114 1.00 7.34 276 VAL B CA 1
ATOM 4663 C C . VAL B 1 259 ? 39.721 30.112 30.042 1.00 6.59 276 VAL B C 1
ATOM 4664 O O . VAL B 1 259 ? 38.840 30.128 29.191 1.00 6.44 276 VAL B O 1
ATOM 4668 N N . LEU B 1 260 ? 40.679 29.200 30.082 1.00 6.00 277 LEU B N 1
ATOM 4669 C CA . LEU B 1 260 ? 40.723 28.140 29.101 1.00 5.38 277 LEU B CA 1
ATOM 4670 C C . LEU B 1 260 ? 41.511 26.968 29.670 1.00 5.78 277 LEU B C 1
ATOM 4671 O O . LEU B 1 260 ? 42.419 27.141 30.484 1.00 6.91 277 LEU B O 1
ATOM 4676 N N . HIS B 1 261 ? 41.229 25.801 29.113 1.00 6.70 278 HIS B N 1
ATOM 4677 C CA . HIS B 1 261 ? 41.885 24.548 29.422 1.00 6.91 278 HIS B CA 1
ATOM 4678 C C . HIS B 1 261 ? 43.265 24.384 28.751 1.00 7.02 278 HIS B C 1
ATOM 4679 O O . HIS B 1 261 ? 43.851 23.331 28.829 1.00 8.30 278 HIS B O 1
ATOM 4686 N N . TYR B 1 262 ? 43.748 25.392 28.037 1.00 6.84 279 TYR B N 1
ATOM 4687 C CA . TYR B 1 262 ? 45.082 25.349 27.446 1.00 7.79 279 TYR B CA 1
ATOM 4688 C C . TYR B 1 262 ? 45.714 26.742 27.511 1.00 6.86 279 TYR B C 1
ATOM 4689 O O . TYR B 1 262 ? 45.002 27.757 27.377 1.00 8.57 279 TYR B O 1
ATOM 4698 N N . VAL B 1 263 ? 47.022 26.771 27.718 1.00 7.38 280 VAL B N 1
ATOM 4699 C CA . VAL B 1 263 ? 47.801 27.993 27.581 1.00 9.06 280 VAL B CA 1
ATOM 4700 C C . VAL B 1 263 ? 49.074 27.563 26.850 1.00 8.82 280 VAL B C 1
ATOM 4701 O O . VAL B 1 263 ? 49.640 26.511 27.137 1.00 9.29 280 VAL B O 1
ATOM 4705 N N A SER B 1 264 ? 49.515 28.381 25.913 0.47 9.50 281 SER B N 1
ATOM 4706 N N B SER B 1 264 ? 49.551 28.349 25.907 0.53 9.99 281 SER B N 1
ATOM 4707 C CA A SER B 1 264 ? 50.656 28.040 25.078 0.47 10.01 281 SER B CA 1
ATOM 4708 C CA B SER B 1 264 ? 50.662 27.871 25.092 0.53 11.18 281 SER B CA 1
ATOM 4709 C C A SER B 1 264 ? 51.910 27.710 25.889 0.47 10.85 281 SER B C 1
ATOM 4710 C C B SER B 1 264 ? 51.985 27.754 25.857 0.53 11.65 281 SER B C 1
ATOM 4711 O O A SER B 1 264 ? 52.684 26.810 25.518 0.47 11.87 281 SER B O 1
ATOM 4712 O O B SER B 1 264 ? 52.902 27.051 25.415 0.53 13.29 281 SER B O 1
ATOM 4717 N N . ASP B 1 265 ? 52.061 28.399 27.013 1.00 12.31 282 ASP B N 1
ATOM 4718 C CA . ASP B 1 265 ? 53.244 28.307 27.866 1.00 13.79 282 ASP B CA 1
ATOM 4719 C C . ASP B 1 265 ? 53.254 27.175 28.871 1.00 14.30 282 ASP B C 1
ATOM 4720 O O . ASP B 1 265 ? 54.196 27.073 29.676 1.00 16.48 282 ASP B O 1
ATOM 4725 N N . LEU B 1 266 ? 52.254 26.293 28.831 1.00 12.01 283 LEU B N 1
ATOM 4726 C CA . LEU B 1 266 ? 52.256 25.187 29.776 1.00 11.30 283 LEU B CA 1
ATOM 4727 C C . LEU B 1 266 ? 53.565 24.391 29.651 1.00 13.34 283 LEU B C 1
ATOM 4728 O O . LEU B 1 266 ? 53.986 24.024 28.561 1.00 13.87 283 LEU B O 1
ATOM 4733 N N A ASP B 1 267 ? 54.257 24.085 30.739 0.47 15.38 284 ASP B N 1
ATOM 4734 N N B ASP B 1 267 ? 54.132 24.122 30.826 0.53 13.94 284 ASP B N 1
ATOM 4735 C CA A ASP B 1 267 ? 55.640 23.621 30.544 0.47 16.68 284 ASP B CA 1
ATOM 4736 C CA B ASP B 1 267 ? 55.425 23.491 30.977 0.53 13.98 284 ASP B CA 1
ATOM 4737 C C A ASP B 1 267 ? 55.910 22.103 30.452 0.47 16.12 284 ASP B C 1
ATOM 4738 C C B ASP B 1 267 ? 55.254 21.999 31.213 0.53 14.21 284 ASP B C 1
ATOM 4739 O O A ASP B 1 267 ? 57.065 21.706 30.441 0.47 16.60 284 ASP B O 1
ATOM 4740 O O B ASP B 1 267 ? 55.270 21.530 32.355 0.53 16.26 284 ASP B O 1
ATOM 4749 N N A ASN B 1 268 ? 54.877 21.276 30.324 0.53 14.83 285 ASN B N 1
ATOM 4750 N N B ASN B 1 268 ? 55.055 21.264 30.134 0.47 13.48 285 ASN B N 1
ATOM 4751 C CA A ASN B 1 268 ? 55.061 19.832 30.217 0.53 13.77 285 ASN B CA 1
ATOM 4752 C CA B ASN B 1 268 ? 55.098 19.826 30.183 0.47 13.21 285 ASN B CA 1
ATOM 4753 C C A ASN B 1 268 ? 55.756 19.404 28.913 0.53 13.68 285 ASN B C 1
ATOM 4754 C C B ASN B 1 268 ? 55.722 19.374 28.880 0.47 13.44 285 ASN B C 1
ATOM 4755 O O A ASN B 1 268 ? 55.772 20.158 27.935 0.53 13.20 285 ASN B O 1
ATOM 4756 O O B ASN B 1 268 ? 55.688 20.094 27.879 0.47 12.92 285 ASN B O 1
ATOM 4765 N N . ALA B 1 269 ? 56.309 18.189 28.904 1.00 14.40 286 ALA B N 1
ATOM 4766 C CA . ALA B 1 269 ? 57.109 17.720 27.784 1.00 14.68 286 ALA B CA 1
ATOM 4767 C C . ALA B 1 269 ? 56.313 17.587 26.492 1.00 13.62 286 ALA B C 1
ATOM 4768 O O . ALA B 1 269 ? 56.822 17.907 25.419 1.00 13.85 286 ALA B O 1
ATOM 4770 N N . GLU B 1 270 ? 55.081 17.098 26.602 1.00 12.69 287 GLU B N 1
ATOM 4771 C CA . GLU B 1 270 ? 54.235 16.947 25.419 1.00 11.52 287 GLU B CA 1
ATOM 4772 C C . GLU B 1 270 ? 54.004 18.321 24.776 1.00 10.38 287 GLU B C 1
ATOM 4773 O O . GLU B 1 270 ? 54.126 18.430 23.569 1.00 11.06 287 GLU B O 1
ATOM 4779 N N . ASN B 1 271 ? 53.664 19.334 25.573 1.00 10.59 288 ASN B N 1
ATOM 4780 C CA . ASN B 1 271 ? 53.424 20.660 25.013 1.00 10.47 288 ASN B CA 1
ATOM 4781 C C . ASN B 1 271 ? 54.688 21.232 24.400 1.00 11.13 288 ASN B C 1
ATOM 4782 O O . ASN B 1 271 ? 54.680 21.804 23.297 1.00 11.61 288 ASN B O 1
ATOM 4787 N N . GLN B 1 272 ? 55.812 21.095 25.087 1.00 11.14 289 GLN B N 1
ATOM 4788 C CA . GLN B 1 272 ? 57.042 21.640 24.508 1.00 13.20 289 GLN B CA 1
ATOM 4789 C C . GLN B 1 272 ? 57.361 21.029 23.128 1.00 12.72 289 GLN B C 1
ATOM 4790 O O . GLN B 1 272 ? 57.680 21.741 22.152 1.00 12.53 289 GLN B O 1
ATOM 4796 N N . ALA B 1 273 ? 57.227 19.709 23.015 1.00 12.41 290 ALA B N 1
ATOM 4797 C CA . ALA B 1 273 ? 57.500 19.036 21.752 1.00 11.51 290 ALA B CA 1
ATOM 4798 C C . ALA B 1 273 ? 56.473 19.352 20.660 1.00 11.52 290 ALA B C 1
ATOM 4799 O O . ALA B 1 273 ? 56.826 19.536 19.491 1.00 11.66 290 ALA B O 1
ATOM 4801 N N . PHE B 1 274 ? 55.206 19.386 21.054 1.00 11.42 291 PHE B N 1
ATOM 4802 C CA . PHE B 1 274 ? 54.116 19.736 20.159 1.00 9.84 291 PHE B CA 1
ATOM 4803 C C . PHE B 1 274 ? 54.287 21.147 19.616 1.00 9.22 291 PHE B C 1
ATOM 4804 O O . PHE B 1 274 ? 54.132 21.378 18.425 1.00 10.18 291 PHE B O 1
ATOM 4812 N N . VAL B 1 275 ? 54.518 22.129 20.486 1.00 9.73 292 VAL B N 1
ATOM 4813 C CA . VAL B 1 275 ? 54.661 23.496 20.011 1.00 10.29 292 VAL B CA 1
ATOM 4814 C C . VAL B 1 275 ? 55.836 23.557 19.032 1.00 10.10 292 VAL B C 1
ATOM 4815 O O . VAL B 1 275 ? 55.753 24.178 17.977 1.00 11.04 292 VAL B O 1
ATOM 4819 N N . LYS B 1 276 ? 56.944 22.918 19.372 1.00 11.05 293 LYS B N 1
ATOM 4820 C CA . LYS B 1 276 ? 58.119 22.953 18.475 1.00 12.55 293 LYS B CA 1
ATOM 4821 C C . LYS B 1 276 ? 57.792 22.379 17.095 1.00 12.54 293 LYS B C 1
ATOM 4822 O O . LYS B 1 276 ? 58.111 22.960 16.048 1.00 13.28 293 LYS B O 1
ATOM 4828 N N A SER B 1 277 ? 57.141 21.223 17.095 0.59 11.79 294 SER B N 1
ATOM 4829 N N B SER B 1 277 ? 57.151 21.218 17.093 0.41 12.07 294 SER B N 1
ATOM 4830 C CA A SER B 1 277 ? 56.814 20.547 15.851 0.59 11.66 294 SER B CA 1
ATOM 4831 C CA B SER B 1 277 ? 56.800 20.555 15.847 0.41 12.12 294 SER B CA 1
ATOM 4832 C C A SER B 1 277 ? 55.796 21.340 15.042 0.59 10.52 294 SER B C 1
ATOM 4833 C C B SER B 1 277 ? 55.814 21.375 15.042 0.41 10.97 294 SER B C 1
ATOM 4834 O O A SER B 1 277 ? 55.875 21.437 13.813 0.59 11.79 294 SER B O 1
ATOM 4835 O O B SER B 1 277 ? 55.944 21.531 13.822 0.41 12.39 294 SER B O 1
ATOM 4840 N N . PHE B 1 278 ? 54.796 21.880 15.719 1.00 9.61 295 PHE B N 1
ATOM 4841 C CA . PHE B 1 278 ? 53.739 22.600 15.026 1.00 9.58 295 PHE B CA 1
ATOM 4842 C C . PHE B 1 278 ? 54.282 23.913 14.424 1.00 10.30 295 PHE B C 1
ATOM 4843 O O . PHE B 1 278 ? 53.961 24.290 13.302 1.00 10.66 295 PHE B O 1
ATOM 4851 N N . GLU B 1 279 ? 55.096 24.635 15.188 1.00 10.95 296 GLU B N 1
ATOM 4852 C CA . GLU B 1 279 ? 55.696 25.872 14.668 1.00 12.01 296 GLU B CA 1
ATOM 4853 C C . GLU B 1 279 ? 56.625 25.583 13.489 1.00 12.46 296 GLU B C 1
ATOM 4854 O O . GLU B 1 279 ? 56.662 26.341 12.514 1.00 13.80 296 GLU B O 1
ATOM 4860 N N . ALA B 1 280 ? 57.331 24.463 13.532 1.00 13.64 297 ALA B N 1
ATOM 4861 C CA . ALA B 1 280 ? 58.221 24.144 12.424 1.00 14.69 297 ALA B CA 1
ATOM 4862 C C . ALA B 1 280 ? 57.417 23.843 11.154 1.00 14.28 297 ALA B C 1
ATOM 4863 O O . ALA B 1 280 ? 57.823 24.211 10.056 1.00 16.02 297 ALA B O 1
ATOM 4865 N N . ALA B 1 281 ? 56.269 23.194 11.320 1.00 12.53 298 ALA B N 1
ATOM 4866 C CA . ALA B 1 281 ? 55.447 22.806 10.183 1.00 12.83 298 ALA B CA 1
ATOM 4867 C C . ALA B 1 281 ? 54.629 23.993 9.623 1.00 12.65 298 ALA B C 1
ATOM 4868 O O . ALA B 1 281 ? 54.492 24.138 8.399 1.00 15.10 298 ALA B O 1
ATOM 4870 N N . TYR B 1 282 ? 54.050 24.818 10.511 1.00 12.71 299 TYR B N 1
ATOM 4871 C CA . TYR B 1 282 ? 53.032 25.793 10.101 1.00 12.02 299 TYR B CA 1
ATOM 4872 C C . TYR B 1 282 ? 53.408 27.243 10.362 1.00 13.91 299 TYR B C 1
ATOM 4873 O O . TYR B 1 282 ? 52.702 28.152 9.914 1.00 16.09 299 TYR B O 1
ATOM 4882 N N . LYS B 1 283 ? 54.509 27.459 11.077 1.00 13.63 300 LYS B N 1
ATOM 4883 C CA . LYS B 1 283 ? 55.100 28.804 11.229 1.00 15.08 300 LYS B CA 1
ATOM 4884 C C . LYS B 1 283 ? 54.261 29.734 12.082 1.00 14.37 300 LYS B C 1
ATOM 4885 O O . LYS B 1 283 ? 54.469 30.964 12.075 1.00 16.40 300 LYS B O 1
ATOM 4891 N N . ILE B 1 284 ? 53.353 29.156 12.858 1.00 12.18 301 ILE B N 1
ATOM 4892 C CA . ILE B 1 284 ? 52.596 29.880 13.884 1.00 12.00 301 ILE B CA 1
ATOM 4893 C C . ILE B 1 284 ? 52.441 28.944 15.081 1.00 11.17 301 ILE B C 1
ATOM 4894 O O . ILE B 1 284 ? 52.521 27.723 14.944 1.00 11.61 301 ILE B O 1
ATOM 4899 N N . PRO B 1 285 ? 52.187 29.466 16.261 1.00 11.21 302 PRO B N 1
ATOM 4900 C CA . PRO B 1 285 ? 51.963 28.569 17.409 1.00 10.90 302 PRO B CA 1
ATOM 4901 C C . PRO B 1 285 ? 50.643 27.842 17.260 1.00 8.77 302 PRO B C 1
ATOM 4902 O O . PRO B 1 285 ? 49.666 28.356 16.690 1.00 10.20 302 PRO B O 1
ATOM 4906 N N . PRO B 1 286 ? 50.581 26.638 17.821 1.00 8.41 303 PRO B N 1
ATOM 4907 C CA . PRO B 1 286 ? 49.273 26.029 17.930 1.00 8.40 303 PRO B CA 1
ATOM 4908 C C . PRO B 1 286 ? 48.403 26.690 18.970 1.00 8.24 303 PRO B C 1
ATOM 4909 O O . PRO B 1 286 ? 48.903 27.156 20.001 1.00 9.27 303 PRO B O 1
ATOM 4913 N N . ASP B 1 287 ? 47.111 26.695 18.717 1.00 7.03 304 ASP B N 1
ATOM 4914 C CA . ASP B 1 287 ? 46.123 27.180 19.692 1.00 7.39 304 ASP B CA 1
ATOM 4915 C C . ASP B 1 287 ? 45.313 26.022 20.241 1.00 6.65 304 ASP B C 1
ATOM 4916 O O . ASP B 1 287 ? 45.628 24.834 19.977 1.00 7.09 304 ASP B O 1
ATOM 4921 N N . VAL B 1 288 ? 44.304 26.326 21.043 1.00 6.16 305 VAL B N 1
ATOM 4922 C CA . VAL B 1 288 ? 43.578 25.248 21.714 1.00 5.59 305 VAL B CA 1
ATOM 4923 C C . VAL B 1 288 ? 42.923 24.316 20.716 1.00 5.12 305 VAL B C 1
ATOM 4924 O O . VAL B 1 288 ? 42.769 23.122 20.983 1.00 6.13 305 VAL B O 1
ATOM 4928 N N . PHE B 1 289 ? 42.519 24.819 19.554 1.00 6.08 306 PHE B N 1
ATOM 4929 C CA . PHE B 1 289 ? 41.840 24.013 18.544 1.00 6.00 306 PHE B CA 1
ATOM 4930 C C . PHE B 1 289 ? 42.806 22.998 17.976 1.00 6.14 306 PHE B C 1
ATOM 4931 O O . PHE B 1 289 ? 42.446 21.827 17.768 1.00 6.43 306 PHE B O 1
ATOM 4939 N N . ALA B 1 290 ? 44.043 23.416 17.737 1.00 5.88 307 ALA B N 1
ATOM 4940 C CA . ALA B 1 290 ? 45.093 22.494 17.278 1.00 5.55 307 ALA B CA 1
ATOM 4941 C C . ALA B 1 290 ? 45.361 21.441 18.342 1.00 6.24 307 ALA B C 1
ATOM 4942 O O . ALA B 1 290 ? 45.545 20.245 17.997 1.00 7.13 307 ALA B O 1
ATOM 4944 N N . VAL B 1 291 ? 45.416 21.807 19.621 1.00 6.45 308 VAL B N 1
ATOM 4945 C CA . VAL B 1 291 ? 45.604 20.848 20.683 1.00 5.70 308 VAL B CA 1
ATOM 4946 C C . VAL B 1 291 ? 44.465 19.844 20.664 1.00 5.82 308 VAL B C 1
ATOM 4947 O O . VAL B 1 291 ? 44.716 18.608 20.828 1.00 7.60 308 VAL B O 1
ATOM 4951 N N . GLN B 1 292 ? 43.238 20.279 20.546 1.00 6.56 309 GLN B N 1
ATOM 4952 C CA . GLN B 1 292 ? 42.095 19.387 20.554 1.00 5.81 309 GLN B CA 1
ATOM 4953 C C . GLN B 1 292 ? 42.119 18.425 19.372 1.00 6.39 309 GLN B C 1
ATOM 4954 O O . GLN B 1 292 ? 41.742 17.250 19.523 1.00 7.18 309 GLN B O 1
ATOM 4960 N N . GLY B 1 293 ? 42.611 18.854 18.229 1.00 6.75 310 GLY B N 1
ATOM 4961 C CA . GLY B 1 293 ? 42.774 17.996 17.073 1.00 7.17 310 GLY B CA 1
ATOM 4962 C C . GLY B 1 293 ? 43.895 16.986 17.265 1.00 6.83 310 GLY B C 1
ATOM 4963 O O . GLY B 1 293 ? 43.732 15.793 16.954 1.00 7.48 310 GLY B O 1
ATOM 4964 N N . TRP B 1 294 ? 45.046 17.427 17.749 1.00 7.09 311 TRP B N 1
ATOM 4965 C CA . TRP B 1 294 ? 46.145 16.540 18.098 1.00 7.27 311 TRP B CA 1
ATOM 4966 C C . TRP B 1 294 ? 45.680 15.473 19.057 1.00 7.11 311 TRP B C 1
ATOM 4967 O O . TRP B 1 294 ? 45.959 14.272 18.823 1.00 8.16 311 TRP B O 1
ATOM 4978 N N . ASP B 1 295 ? 44.930 15.835 20.093 1.00 7.55 312 ASP B N 1
ATOM 4979 C CA . ASP B 1 295 ? 44.478 14.875 21.074 1.00 7.18 312 ASP B CA 1
ATOM 4980 C C . ASP B 1 295 ? 43.368 13.976 20.509 1.00 7.88 312 ASP B C 1
ATOM 4981 O O . ASP B 1 295 ? 43.287 12.805 20.935 1.00 7.93 312 ASP B O 1
ATOM 4986 N N . ALA B 1 296 ? 42.564 14.402 19.548 1.00 7.86 313 ALA B N 1
ATOM 4987 C CA . ALA B 1 296 ? 41.684 13.507 18.786 1.00 7.41 313 ALA B CA 1
ATOM 4988 C C . ALA B 1 296 ? 42.503 12.464 18.051 1.00 8.04 313 ALA B C 1
ATOM 4989 O O . ALA B 1 296 ? 42.144 11.277 18.018 1.00 8.47 313 ALA B O 1
ATOM 4991 N N . GLY B 1 297 ? 43.631 12.868 17.478 1.00 7.82 314 GLY B N 1
ATOM 4992 C CA . GLY B 1 297 ? 44.537 11.897 16.870 1.00 8.77 314 GLY B CA 1
ATOM 4993 C C . GLY B 1 297 ? 45.095 10.921 17.880 1.00 8.24 314 GLY B C 1
ATOM 4994 O O . GLY B 1 297 ? 45.129 9.690 17.606 1.00 9.06 314 GLY B O 1
ATOM 4995 N N . GLN B 1 298 ? 45.500 11.368 19.055 1.00 8.06 315 GLN B N 1
ATOM 4996 C CA . GLN B 1 298 ? 45.996 10.470 20.098 1.00 9.08 315 GLN B CA 1
ATOM 4997 C C . GLN B 1 298 ? 44.930 9.519 20.572 1.00 8.93 315 GLN B C 1
ATOM 4998 O O . GLN B 1 298 ? 45.207 8.333 20.801 1.00 9.53 315 GLN B O 1
ATOM 5004 N N . LEU B 1 299 ? 43.703 9.983 20.689 1.00 9.66 316 LEU B N 1
ATOM 5005 C CA . LEU B 1 299 ? 42.608 9.165 21.147 1.00 9.85 316 LEU B CA 1
ATOM 5006 C C . LEU B 1 299 ? 42.295 8.089 20.111 1.00 8.77 316 LEU B C 1
ATOM 5007 O O . LEU B 1 299 ? 42.130 6.888 20.455 1.00 10.14 316 LEU B O 1
ATOM 5012 N N . LEU B 1 300 ? 42.239 8.455 18.838 1.00 9.63 317 LEU B N 1
ATOM 5013 C CA . LEU B 1 300 ? 42.005 7.492 17.798 1.00 9.64 317 LEU B CA 1
ATOM 5014 C C . LEU B 1 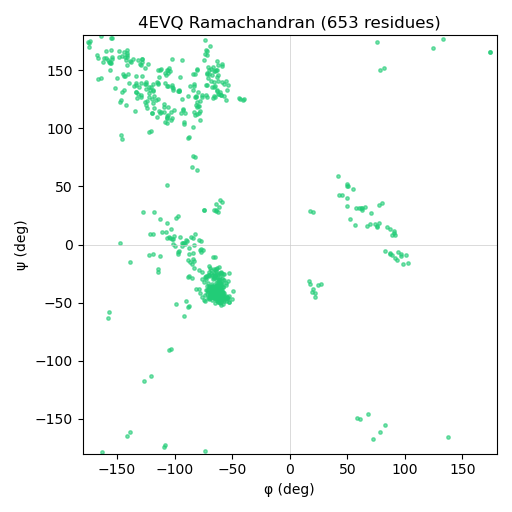300 ? 43.119 6.474 17.753 1.00 10.15 317 LEU B C 1
ATOM 5015 O O . LEU B 1 300 ? 42.870 5.269 17.572 1.00 10.92 317 LEU B O 1
ATOM 5020 N N . ASP B 1 301 ? 44.345 6.905 17.877 1.00 10.19 318 ASP B N 1
ATOM 5021 C CA . ASP B 1 301 ? 45.507 6.003 17.905 1.00 10.54 318 ASP B CA 1
ATOM 5022 C C . ASP B 1 301 ? 45.358 4.985 19.016 1.00 11.33 318 ASP B C 1
ATOM 5023 O O . ASP B 1 301 ? 45.607 3.794 18.797 1.00 12.12 318 ASP B O 1
ATOM 5028 N N . ALA B 1 302 ? 44.958 5.404 20.206 1.00 12.45 319 ALA B N 1
ATOM 5029 C CA . ALA B 1 302 ? 44.756 4.468 21.304 1.00 12.71 319 ALA B CA 1
ATOM 5030 C C . ALA B 1 302 ? 43.720 3.416 20.938 1.00 12.08 319 ALA B C 1
ATOM 5031 O O . ALA B 1 302 ? 43.885 2.196 21.214 1.00 13.30 319 ALA B O 1
ATOM 5033 N N . GLY B 1 303 ? 42.646 3.802 20.279 1.00 11.75 320 GLY B N 1
ATOM 5034 C CA . GLY B 1 303 ? 41.637 2.850 19.863 1.00 11.78 320 GLY B CA 1
ATOM 5035 C C . GLY B 1 303 ? 42.093 1.889 18.808 1.00 11.24 320 GLY B C 1
ATOM 5036 O O . GLY B 1 303 ? 41.910 0.645 18.949 1.00 13.52 320 GLY B O 1
ATOM 5037 N N . VAL B 1 304 ? 42.722 2.408 17.767 1.00 10.76 321 VAL B N 1
ATOM 5038 C CA . VAL B 1 304 ? 43.114 1.559 16.652 1.00 10.92 321 VAL B CA 1
ATOM 5039 C C . VAL B 1 304 ? 44.239 0.634 17.079 1.00 11.96 321 VAL B C 1
ATOM 5040 O O . VAL B 1 304 ? 44.278 -0.556 16.672 1.00 12.70 321 VAL B O 1
ATOM 5044 N N . LYS B 1 305 ? 45.146 1.094 17.937 1.00 12.19 322 LYS B N 1
ATOM 5045 C CA . LYS B 1 305 ? 46.221 0.218 18.424 1.00 13.58 322 LYS B CA 1
ATOM 5046 C C . LYS B 1 305 ? 45.619 -0.949 19.190 1.00 13.48 322 LYS B C 1
ATOM 5047 O O . LYS B 1 305 ? 46.097 -2.096 19.108 1.00 13.78 322 LYS B O 1
ATOM 5053 N N . ALA B 1 306 ? 44.585 -0.680 19.975 1.00 12.62 323 ALA B N 1
ATOM 5054 C CA . ALA B 1 306 ? 44.006 -1.707 20.850 1.00 13.85 323 ALA B CA 1
ATOM 5055 C C . ALA B 1 306 ? 43.397 -2.844 20.069 1.00 15.06 323 ALA B C 1
ATOM 5056 O O . ALA B 1 306 ? 43.383 -4.019 20.543 1.00 17.75 323 ALA B O 1
ATOM 5058 N N . VAL B 1 307 ? 42.970 -2.577 18.840 1.00 13.51 324 VAL B N 1
ATOM 5059 C CA . VAL B 1 307 ? 42.406 -3.605 17.949 1.00 13.46 324 VAL B CA 1
ATOM 5060 C C . VAL B 1 307 ? 43.350 -3.975 16.817 1.00 13.83 324 VAL B C 1
ATOM 5061 O O . VAL B 1 307 ? 42.981 -4.682 15.881 1.00 15.77 324 VAL B O 1
ATOM 5065 N N . GLY B 1 308 ? 44.593 -3.531 16.889 1.00 14.73 325 GLY B N 1
ATOM 5066 C CA . GLY B 1 308 ? 45.569 -3.925 15.894 1.00 14.98 325 GLY B CA 1
ATOM 5067 C C . GLY B 1 308 ? 45.223 -3.493 14.482 1.00 15.95 325 GLY B C 1
ATOM 5068 O O . GLY B 1 308 ? 45.514 -4.193 13.508 1.00 17.19 325 GLY B O 1
ATOM 5069 N N . GLY B 1 309 ? 44.540 -2.368 14.377 1.00 14.11 326 GLY B N 1
ATOM 5070 C CA . GLY B 1 309 ? 44.123 -1.865 13.077 1.00 14.58 326 GLY B CA 1
ATOM 5071 C C . GLY B 1 309 ? 42.800 -2.396 12.578 1.00 15.08 326 GLY B C 1
ATOM 5072 O O . GLY B 1 309 ? 42.320 -1.922 11.565 1.00 16.76 326 GLY B O 1
ATOM 5073 N N . ASP B 1 310 ? 42.219 -3.375 13.260 1.00 15.47 327 ASP B N 1
ATOM 5074 C CA . ASP B 1 310 ? 40.978 -4.023 12.789 1.00 16.21 327 ASP B CA 1
ATOM 5075 C C . ASP B 1 310 ? 39.750 -3.292 13.297 1.00 16.18 327 ASP B C 1
ATOM 5076 O O . ASP B 1 310 ? 39.265 -3.560 14.404 1.00 15.45 327 ASP B O 1
ATOM 5081 N N . VAL B 1 311 ? 39.253 -2.340 12.523 1.00 17.42 328 VAL B N 1
ATOM 5082 C CA . VAL B 1 311 ? 38.188 -1.522 13.011 1.00 18.60 328 VAL B CA 1
ATOM 5083 C C . VAL B 1 311 ? 36.860 -2.248 12.957 1.00 16.82 328 VAL B C 1
ATOM 5084 O O . VAL B 1 311 ? 35.892 -1.739 13.500 1.00 16.82 328 VAL B O 1
ATOM 5088 N N . ALA B 1 312 ? 36.826 -3.475 12.405 1.00 16.70 329 ALA B N 1
ATOM 5089 C CA . ALA B 1 312 ? 35.632 -4.309 12.555 1.00 17.08 329 ALA B CA 1
ATOM 5090 C C . ALA B 1 312 ? 35.368 -4.682 14.022 1.00 15.64 329 ALA B C 1
ATOM 5091 O O . ALA B 1 312 ? 34.225 -5.004 14.396 1.00 15.87 329 ALA B O 1
ATOM 5093 N N . LYS B 1 313 ? 36.413 -4.608 14.846 1.00 14.55 330 LYS B N 1
ATOM 5094 C CA . LYS B 1 313 ? 36.296 -4.828 16.290 1.00 12.76 330 LYS B CA 1
ATOM 5095 C C . LYS B 1 313 ? 35.879 -3.497 16.916 1.00 11.77 330 LYS B C 1
ATOM 5096 O O . LYS B 1 313 ? 36.576 -2.900 17.732 1.00 12.56 330 LYS B O 1
ATOM 5102 N N . ARG B 1 314 ? 34.676 -3.096 16.573 1.00 12.46 331 ARG B N 1
ATOM 5103 C CA . ARG B 1 314 ? 34.168 -1.774 16.925 1.00 12.16 331 ARG B CA 1
ATOM 5104 C C . ARG B 1 314 ? 33.951 -1.593 18.426 1.00 10.83 331 ARG B C 1
ATOM 5105 O O . ARG B 1 314 ? 34.229 -0.539 18.978 1.00 11.85 331 ARG B O 1
ATOM 5113 N N . LYS B 1 315 ? 33.370 -2.576 19.078 1.00 12.62 332 LYS B N 1
ATOM 5114 C CA . LYS B 1 315 ? 33.110 -2.474 20.514 1.00 13.86 332 LYS B CA 1
ATOM 5115 C C . LYS B 1 315 ? 34.439 -2.304 21.263 1.00 13.25 332 LYS B C 1
ATOM 5116 O O . LYS B 1 315 ? 34.579 -1.466 22.175 1.00 13.66 332 LYS B O 1
ATOM 5122 N N . GLU B 1 316 ? 35.456 -3.067 20.865 1.00 13.22 333 GLU B N 1
ATOM 5123 C CA . GLU B 1 316 ? 36.748 -3.024 21.515 1.00 12.76 333 GLU B CA 1
ATOM 5124 C C . GLU B 1 316 ? 37.454 -1.689 21.261 1.00 11.70 333 GLU B C 1
ATOM 5125 O O . GLU B 1 316 ? 38.127 -1.179 22.128 1.00 12.68 333 GLU B O 1
ATOM 5131 N N . LEU B 1 317 ? 37.321 -1.182 20.045 1.00 12.18 334 LEU B N 1
ATOM 5132 C CA . LEU B 1 317 ? 37.914 0.086 19.689 1.00 11.12 334 LEU B CA 1
ATOM 5133 C C . LEU B 1 317 ? 37.321 1.194 20.521 1.00 11.49 334 LEU B C 1
ATOM 5134 O O . LEU B 1 317 ? 38.078 1.966 21.123 1.00 11.83 334 LEU B O 1
ATOM 5139 N N . ASN B 1 318 ? 35.998 1.240 20.588 1.00 11.58 335 ASN B N 1
ATOM 5140 C CA . ASN B 1 318 ? 35.347 2.245 21.403 1.00 12.12 335 ASN B CA 1
ATOM 5141 C C . ASN B 1 318 ? 35.702 2.107 22.883 1.00 11.16 335 ASN B C 1
ATOM 5142 O O . ASN B 1 318 ? 35.902 3.112 23.535 1.00 11.88 335 ASN B O 1
ATOM 5147 N N . ALA B 1 319 ? 35.766 0.890 23.401 1.00 11.13 336 ALA B N 1
ATOM 5148 C CA . ALA B 1 319 ? 36.087 0.723 24.818 1.00 11.68 336 ALA B CA 1
ATOM 5149 C C . ALA B 1 319 ? 37.501 1.196 25.115 1.00 11.49 336 ALA B C 1
ATOM 5150 O O . ALA B 1 319 ? 37.804 1.719 26.215 1.00 12.25 336 ALA B O 1
ATOM 5152 N N . ALA B 1 320 ? 38.418 0.927 24.191 1.00 12.91 337 ALA B N 1
ATOM 5153 C CA . ALA B 1 320 ? 39.800 1.395 24.373 1.00 12.55 337 ALA B CA 1
ATOM 5154 C C . ALA B 1 320 ? 39.896 2.900 24.380 1.00 11.91 337 ALA B C 1
ATOM 5155 O O . ALA B 1 320 ? 40.697 3.442 25.099 1.00 13.62 337 ALA B O 1
ATOM 5165 N N . ALA B 1 322 ? 37.502 4.901 25.397 1.00 11.66 339 ALA B N 1
ATOM 5166 C CA . ALA B 1 322 ? 36.921 5.375 26.667 1.00 11.51 339 ALA B CA 1
ATOM 5167 C C . ALA B 1 322 ? 37.925 5.283 27.775 1.00 13.39 339 ALA B C 1
ATOM 5168 O O . ALA B 1 322 ? 37.882 6.104 28.694 1.00 15.22 339 ALA B O 1
ATOM 5170 N N . ALA B 1 323 ? 38.779 4.260 27.724 1.00 13.25 340 ALA B N 1
ATOM 5171 C CA . ALA B 1 323 ? 39.760 4.026 28.780 1.00 15.15 340 ALA B CA 1
ATOM 5172 C C . ALA B 1 323 ? 41.118 4.694 28.544 1.00 15.13 340 ALA B C 1
ATOM 5173 O O . ALA B 1 323 ? 42.058 4.491 29.325 1.00 16.71 340 ALA B O 1
ATOM 5175 N N . ALA B 1 324 ? 41.252 5.432 27.443 1.00 14.74 341 ALA B N 1
ATOM 5176 C CA . ALA B 1 324 ? 42.546 5.964 27.057 1.00 15.87 341 ALA B CA 1
ATOM 5177 C C . ALA B 1 324 ? 43.108 6.931 28.087 1.00 16.07 341 ALA B C 1
ATOM 5178 O O . ALA B 1 324 ? 42.400 7.680 28.758 1.00 17.45 341 ALA B O 1
ATOM 5180 N N . SER B 1 325 ? 44.417 6.883 28.198 1.00 16.00 342 SER B N 1
ATOM 5181 C CA . SER B 1 325 ? 45.187 7.732 29.090 1.00 17.09 342 SER B CA 1
ATOM 5182 C C . SER B 1 325 ? 46.457 8.063 28.324 1.00 15.54 342 SER B C 1
ATOM 5183 O O . SER B 1 325 ? 47.199 7.175 27.921 1.00 17.54 342 SER B O 1
ATOM 5186 N N . PHE B 1 326 ? 46.707 9.340 28.076 1.00 13.72 343 PHE B N 1
ATOM 5187 C CA . PHE B 1 326 ? 47.927 9.733 27.381 1.00 11.92 343 PHE B CA 1
ATOM 5188 C C . PHE B 1 326 ? 48.244 11.171 27.779 1.00 11.94 343 PHE B C 1
ATOM 5189 O O . PHE B 1 326 ? 47.421 11.852 28.349 1.00 13.07 343 PHE B O 1
ATOM 5197 N N . ALA B 1 327 ? 49.445 11.622 27.456 1.00 11.26 344 ALA B N 1
ATOM 5198 C CA . ALA B 1 327 ? 49.865 13.009 27.693 1.00 12.00 344 ALA B CA 1
ATOM 5199 C C . ALA B 1 327 ? 49.358 13.910 26.607 1.00 10.07 344 ALA B C 1
ATOM 5200 O O . ALA B 1 327 ? 49.737 13.769 25.446 1.00 12.24 344 ALA B O 1
ATOM 5202 N N . SER B 1 328 ? 48.557 14.893 26.983 1.00 10.85 345 SER B N 1
ATOM 5203 C CA . SER B 1 328 ? 48.124 15.959 26.086 1.00 10.23 345 SER B CA 1
ATOM 5204 C C . SER B 1 328 ? 49.091 17.147 26.247 1.00 9.88 345 SER B C 1
ATOM 5205 O O . SER B 1 328 ? 49.710 17.323 27.281 1.00 9.85 345 SER B O 1
ATOM 5208 N N . PRO B 1 329 ? 49.157 18.026 25.244 1.00 8.84 346 PRO B N 1
ATOM 5209 C CA . PRO B 1 329 ? 49.787 19.330 25.504 1.00 8.62 346 PRO B CA 1
ATOM 5210 C C . PRO B 1 329 ? 49.192 20.061 26.717 1.00 9.00 346 PRO B C 1
ATOM 5211 O O . PRO B 1 329 ? 49.866 20.897 27.326 1.00 9.48 346 PRO B O 1
ATOM 5215 N N . ARG B 1 330 ? 47.959 19.747 27.068 1.00 8.63 347 ARG B N 1
ATOM 5216 C CA . ARG B 1 330 ? 47.377 20.312 28.276 1.00 10.03 347 ARG B CA 1
ATOM 5217 C C . ARG B 1 330 ? 47.911 19.737 29.583 1.00 11.31 347 ARG B C 1
ATOM 5218 O O . ARG B 1 330 ? 47.826 20.377 30.610 1.00 14.19 347 ARG B O 1
ATOM 5226 N N . GLY B 1 331 ? 48.358 18.495 29.557 1.00 12.35 348 GLY B N 1
ATOM 5227 C CA . GLY B 1 331 ? 48.561 17.746 30.788 1.00 13.07 348 GLY B CA 1
ATOM 5228 C C . GLY B 1 331 ? 48.056 16.356 30.590 1.00 12.01 348 GLY B C 1
ATOM 5229 O O . GLY B 1 331 ? 47.826 15.934 29.466 1.00 12.19 348 GLY B O 1
ATOM 5230 N N . PRO B 1 332 ? 47.892 15.606 31.684 1.00 13.64 349 PRO B N 1
ATOM 5231 C CA . PRO B 1 332 ? 47.341 14.251 31.553 1.00 13.65 349 PRO B CA 1
ATOM 5232 C C . PRO B 1 332 ? 45.949 14.293 30.984 1.00 12.68 349 PRO B C 1
ATOM 5233 O O . PRO B 1 332 ? 45.103 15.031 31.495 1.00 14.43 349 PRO B O 1
ATOM 5237 N N . PHE B 1 333 ? 45.701 13.501 29.944 1.00 12.24 350 PHE B N 1
ATOM 5238 C CA . PHE B 1 333 ? 44.391 13.452 29.325 1.00 10.45 350 PHE B CA 1
ATOM 5239 C C . PHE B 1 333 ? 43.605 12.269 29.865 1.00 10.37 350 PHE B C 1
ATOM 5240 O O . PHE B 1 333 ? 44.128 11.148 29.920 1.00 13.76 350 PHE B O 1
ATOM 5248 N N . LYS B 1 334 ? 42.362 12.512 30.260 1.00 10.63 351 LYS B N 1
ATOM 5249 C CA . LYS B 1 334 ? 41.484 11.499 30.834 1.00 12.36 351 LYS B CA 1
ATOM 5250 C C . LYS B 1 334 ? 40.048 11.858 30.545 1.00 10.85 351 LYS B C 1
ATOM 5251 O O . LYS B 1 334 ? 39.644 13.013 30.672 1.00 11.97 351 LYS B O 1
ATOM 5257 N N . LEU B 1 335 ? 39.263 10.885 30.114 1.00 10.18 352 LEU B N 1
ATOM 5258 C CA . LEU B 1 335 ? 37.833 11.063 29.909 1.00 9.08 352 LEU B CA 1
ATOM 5259 C C . LEU B 1 335 ? 37.011 10.615 31.088 1.00 9.96 352 LEU B C 1
ATOM 5260 O O . LEU B 1 335 ? 37.316 9.598 31.731 1.00 11.68 352 LEU B O 1
ATOM 5265 N N . SER B 1 336 ? 35.925 11.336 31.335 1.00 9.82 353 SER B N 1
ATOM 5266 C CA . SER B 1 336 ? 34.908 10.914 32.272 1.00 9.81 353 SER B CA 1
ATOM 5267 C C . SER B 1 336 ? 34.172 9.729 31.726 1.00 9.20 353 SER B C 1
ATOM 5268 O O . SER B 1 336 ? 34.284 9.381 30.533 1.00 9.73 353 SER B O 1
ATOM 5271 N N . ALA B 1 337 ? 33.337 9.111 32.569 1.00 11.87 354 ALA B N 1
ATOM 5272 C CA . ALA B 1 337 ? 32.489 8.023 32.094 1.00 12.85 354 ALA B CA 1
ATOM 5273 C C . ALA B 1 337 ? 31.528 8.422 30.979 1.00 12.66 354 ALA B C 1
ATOM 5274 O O . ALA B 1 337 ? 31.134 7.613 30.168 1.00 14.20 354 ALA B O 1
ATOM 5276 N N . ALA B 1 338 ? 31.195 9.705 30.897 1.00 12.16 355 ALA B N 1
ATOM 5277 C CA . ALA B 1 338 ? 30.377 10.238 29.828 1.00 12.11 355 ALA B CA 1
ATOM 5278 C C . ALA B 1 338 ? 31.167 10.653 28.589 1.00 11.33 355 ALA B C 1
ATOM 5279 O O . ALA B 1 338 ? 30.583 11.112 27.607 1.00 13.57 355 ALA B O 1
ATOM 5281 N N . HIS B 1 339 ? 32.487 10.526 28.673 1.00 9.93 356 HIS B N 1
ATOM 5282 C CA . HIS B 1 339 ? 33.405 10.755 27.578 1.00 9.68 356 HIS B CA 1
ATOM 5283 C C . HIS B 1 339 ? 33.727 12.237 27.314 1.00 8.63 356 HIS B C 1
ATOM 5284 O O . HIS B 1 339 ? 33.957 12.598 26.167 1.00 9.36 356 HIS B O 1
ATOM 5291 N N . ASN B 1 340 ? 33.801 13.031 28.364 1.00 9.26 357 ASN B N 1
ATOM 5292 C CA . ASN B 1 340 ? 34.222 14.448 28.280 1.00 9.98 357 ASN B CA 1
ATOM 5293 C C . ASN B 1 340 ? 35.554 14.558 28.999 1.00 9.64 357 ASN B C 1
ATOM 5294 O O . ASN B 1 340 ? 35.806 13.863 29.981 1.00 9.43 357 ASN B O 1
ATOM 5299 N N . PRO B 1 341 ? 36.438 15.478 28.625 1.00 8.02 358 PRO B N 1
ATOM 5300 C CA . PRO B 1 341 ? 37.722 15.557 29.316 1.00 8.74 358 PRO B CA 1
ATOM 5301 C C . PRO B 1 341 ? 37.561 16.036 30.723 1.00 9.76 358 PRO B C 1
ATOM 5302 O O . PRO B 1 341 ? 36.763 16.920 31.034 1.00 10.55 358 PRO B O 1
ATOM 5306 N N . VAL B 1 342 ? 38.338 15.431 31.618 1.00 9.25 359 VAL B N 1
ATOM 5307 C CA . VAL B 1 342 ? 38.511 15.898 32.980 1.00 9.14 359 VAL B CA 1
ATOM 5308 C C . VAL B 1 342 ? 39.818 16.636 33.037 1.00 9.37 359 VAL B C 1
ATOM 5309 O O . VAL B 1 342 ? 40.873 16.080 32.726 1.00 9.65 359 VAL B O 1
ATOM 5313 N N . GLN B 1 343 ? 39.767 17.940 33.314 1.00 8.07 360 GLN B N 1
ATOM 5314 C CA . GLN B 1 343 ? 40.920 18.793 33.057 1.00 7.37 360 GLN B CA 1
ATOM 5315 C C . GLN B 1 343 ? 40.838 20.098 33.813 1.00 7.65 360 GLN B C 1
ATOM 5316 O O . GLN B 1 343 ? 39.760 20.563 34.204 1.00 8.80 360 GLN B O 1
ATOM 5322 N N . ASN B 1 344 ? 42.005 20.675 34.009 1.00 8.17 361 ASN B N 1
ATOM 5323 C CA . ASN B 1 344 ? 42.135 22.020 34.601 1.00 7.60 361 ASN B CA 1
ATOM 5324 C C . ASN B 1 344 ? 41.666 23.127 33.639 1.00 6.77 361 ASN B C 1
ATOM 5325 O O . ASN B 1 344 ? 41.824 22.977 32.403 1.00 7.63 361 ASN B O 1
ATOM 5330 N N . PHE B 1 345 ? 41.217 24.243 34.224 1.00 7.93 362 PHE B N 1
ATOM 5331 C CA . PHE B 1 345 ? 41.015 25.485 33.464 1.00 7.64 362 PHE B CA 1
ATOM 5332 C C . PHE B 1 345 ? 41.900 26.535 34.113 1.00 7.98 362 PHE B C 1
ATOM 5333 O O . PHE B 1 345 ? 41.948 26.617 35.332 1.00 9.40 362 PHE B O 1
ATOM 5341 N N . TYR B 1 346 ? 42.603 27.313 33.295 1.00 7.50 363 TYR B N 1
ATOM 5342 C CA . TYR B 1 346 ? 43.533 28.344 33.713 1.00 8.07 363 TYR B CA 1
ATOM 5343 C C . TYR B 1 346 ? 42.995 29.732 33.459 1.00 7.31 363 TYR B C 1
ATOM 5344 O O . TYR B 1 346 ? 42.313 29.973 32.453 1.00 7.96 363 TYR B O 1
ATOM 5353 N N . LEU B 1 347 ? 43.376 30.640 34.340 1.00 7.39 364 LEU B N 1
ATOM 5354 C CA . LEU B 1 347 ? 43.183 32.061 34.137 1.00 7.57 364 LEU B CA 1
ATOM 5355 C C . LEU B 1 347 ? 44.338 32.528 33.272 1.00 7.58 364 LEU B C 1
ATOM 5356 O O . LEU B 1 347 ? 45.477 32.139 33.495 1.00 7.95 364 LEU B O 1
ATOM 5361 N N . ARG B 1 348 ? 44.027 33.394 32.296 1.00 7.82 365 ARG B N 1
ATOM 5362 C CA . ARG B 1 348 ? 44.995 33.883 31.319 1.00 7.90 365 ARG B CA 1
ATOM 5363 C C . ARG B 1 348 ? 44.800 35.357 31.067 1.00 7.23 365 ARG B C 1
ATOM 5364 O O . ARG B 1 348 ? 43.710 35.887 31.249 1.00 7.98 365 ARG B O 1
ATOM 5372 N N . GLU B 1 349 ? 45.865 35.988 30.576 1.00 8.81 366 GLU B N 1
ATOM 5373 C CA . GLU B 1 349 ? 45.782 37.339 30.096 1.00 9.01 366 GLU B CA 1
ATOM 5374 C C . GLU B 1 349 ? 46.473 37.423 28.768 1.00 9.28 366 GLU B C 1
ATOM 5375 O O . GLU B 1 349 ? 47.580 36.912 28.619 1.00 10.36 366 GLU B O 1
ATOM 5381 N N . LEU B 1 350 ? 45.859 38.134 27.833 1.00 8.85 367 LEU B N 1
ATOM 5382 C CA . LEU B 1 350 ? 46.489 38.406 26.563 1.00 10.51 367 LEU B CA 1
ATOM 5383 C C . LEU B 1 350 ? 47.474 39.576 26.735 1.00 13.10 367 LEU B C 1
ATOM 5384 O O . LEU B 1 350 ? 47.098 40.675 27.150 1.00 13.93 367 LEU B O 1
ATOM 5389 N N . LYS B 1 351 ? 48.748 39.302 26.491 1.00 12.88 368 LYS B N 1
ATOM 5390 C CA . LYS B 1 351 ? 49.811 40.265 26.643 1.00 14.19 368 LYS B CA 1
ATOM 5391 C C . LYS B 1 351 ? 50.920 40.015 25.622 1.00 12.10 368 LYS B C 1
ATOM 5392 O O . LYS B 1 351 ? 51.503 38.938 25.578 1.00 12.29 368 LYS B O 1
ATOM 5398 N N . GLY B 1 352 ? 51.223 41.020 24.803 1.00 11.07 369 GLY B N 1
ATOM 5399 C CA . GLY B 1 352 ? 52.295 40.908 23.862 1.00 11.41 369 GLY B CA 1
ATOM 5400 C C . GLY B 1 352 ? 52.109 39.883 22.783 1.00 11.96 369 GLY B C 1
ATOM 5401 O O . GLY B 1 352 ? 53.085 39.350 22.307 1.00 13.48 369 GLY B O 1
ATOM 5402 N N . GLY B 1 353 ? 50.873 39.667 22.360 1.00 11.43 370 GLY B N 1
ATOM 5403 C CA . GLY B 1 353 ? 50.594 38.787 21.243 1.00 11.47 370 GLY B CA 1
ATOM 5404 C C . GLY B 1 353 ? 50.420 37.325 21.590 1.00 10.74 370 GLY B C 1
ATOM 5405 O O . GLY B 1 353 ? 50.438 36.502 20.697 1.00 12.08 370 GLY B O 1
ATOM 5406 N N . LYS B 1 354 ? 50.265 37.009 22.866 1.00 11.39 371 LYS B N 1
ATOM 5407 C CA . LYS B 1 354 ? 49.984 35.628 23.304 1.00 11.94 371 LYS B CA 1
ATOM 5408 C C . LYS B 1 354 ? 49.297 35.702 24.646 1.00 11.94 371 LYS B C 1
ATOM 5409 O O . LYS B 1 354 ? 49.408 36.677 25.374 1.00 11.98 371 LYS B O 1
ATOM 5415 N N . SER B 1 355 ? 48.557 34.666 24.982 1.00 10.39 372 SER B N 1
ATOM 5416 C CA . SER B 1 355 ? 47.999 34.539 26.319 1.00 11.15 372 SER B CA 1
ATOM 5417 C C . SER B 1 355 ? 49.037 33.944 27.231 1.00 13.28 372 SER B C 1
ATOM 5418 O O . SER B 1 355 ? 49.671 32.933 26.885 1.00 17.22 372 SER B O 1
ATOM 5421 N N . VAL B 1 356 ? 49.156 34.510 28.425 1.00 11.94 373 VAL B N 1
ATOM 5422 C CA . VAL B 1 356 ? 50.035 33.972 29.474 1.00 11.70 373 VAL B CA 1
ATOM 5423 C C . VAL B 1 356 ? 49.224 33.429 30.621 1.00 10.24 373 VAL B C 1
ATOM 5424 O O . VAL B 1 356 ? 48.124 33.868 30.851 1.00 10.47 373 VAL B O 1
ATOM 5428 N N . ASN B 1 357 ? 49.776 32.444 31.300 1.00 10.82 374 ASN B N 1
ATOM 5429 C CA . ASN B 1 357 ? 49.098 31.766 32.387 1.00 10.26 374 ASN B CA 1
ATOM 5430 C C . ASN B 1 357 ? 49.192 32.593 33.668 1.00 10.30 374 ASN B C 1
ATOM 5431 O O . ASN B 1 357 ? 50.299 32.886 34.131 1.00 12.82 374 ASN B O 1
ATOM 5436 N N . LEU B 1 358 ? 48.033 32.935 34.228 1.00 9.61 375 LEU B N 1
ATOM 5437 C CA . LEU B 1 358 ? 47.956 33.655 35.504 1.00 10.14 375 LEU B CA 1
ATOM 5438 C C . LEU B 1 358 ? 47.649 32.698 36.660 1.00 12.05 375 LEU B C 1
ATOM 5439 O O . LEU B 1 358 ? 47.556 33.109 37.835 1.00 15.46 375 LEU B O 1
ATOM 5444 N N . GLY B 1 359 ? 47.482 31.429 36.346 1.00 12.20 376 GLY B N 1
ATOM 5445 C CA . GLY B 1 359 ? 47.310 30.404 37.376 1.00 13.39 376 GLY B CA 1
ATOM 5446 C C . GLY B 1 359 ? 46.050 29.582 37.209 1.00 11.45 376 GLY B C 1
ATOM 5447 O O . GLY B 1 359 ? 45.180 29.875 36.420 1.00 11.51 376 GLY B O 1
ATOM 5448 N N . LEU B 1 360 ? 45.968 28.512 37.970 1.00 12.14 377 LEU B N 1
ATOM 5449 C CA . LEU B 1 360 ? 44.837 27.635 37.924 1.00 11.67 377 LEU B CA 1
ATOM 5450 C C . LEU B 1 360 ? 43.584 28.353 38.340 1.00 10.98 377 LEU B C 1
ATOM 5451 O O . LEU B 1 360 ? 43.566 29.003 39.392 1.00 13.68 377 LEU B O 1
ATOM 5456 N N . ALA B 1 361 ? 42.517 28.252 37.542 1.00 10.66 378 ALA B N 1
ATOM 5457 C CA . ALA B 1 361 ? 41.201 28.810 37.885 1.00 10.46 378 ALA B CA 1
ATOM 5458 C C . ALA B 1 361 ? 40.274 27.748 38.456 1.00 11.12 378 ALA B C 1
ATOM 5459 O O . ALA B 1 361 ? 39.721 27.917 39.558 1.00 13.83 378 ALA B O 1
ATOM 5461 N N . ALA B 1 362 ? 40.146 26.623 37.761 1.00 10.32 379 ALA B N 1
ATOM 5462 C CA . ALA B 1 362 ? 39.256 25.543 38.180 1.00 11.80 379 ALA B CA 1
ATOM 5463 C C . ALA B 1 362 ? 40.021 24.228 38.042 1.00 10.94 379 ALA B C 1
ATOM 5464 O O . ALA B 1 362 ? 40.366 23.817 36.938 1.00 10.92 379 ALA B O 1
ATOM 5466 N N . PRO B 1 363 ? 40.285 23.559 39.157 1.00 10.45 380 PRO B N 1
ATOM 5467 C CA . PRO B 1 363 ? 40.954 22.255 39.066 1.00 10.27 380 PRO B CA 1
ATOM 5468 C C . PRO B 1 363 ? 40.094 21.184 38.394 1.00 11.32 380 PRO B C 1
ATOM 5469 O O . PRO B 1 363 ? 38.855 21.227 38.432 1.00 11.68 380 PRO B O 1
ATOM 5473 N N . ALA B 1 364 ? 40.768 20.217 37.792 1.00 9.99 381 ALA B N 1
ATOM 5474 C CA . ALA B 1 364 ? 40.109 19.029 37.265 1.00 9.60 381 ALA B CA 1
ATOM 5475 C C . ALA B 1 364 ? 39.263 18.349 38.362 1.00 9.57 381 ALA B C 1
ATOM 5476 O O . ALA B 1 364 ? 39.744 18.150 39.451 1.00 11.14 381 ALA B O 1
ATOM 5478 N N . VAL B 1 365 ? 38.016 17.982 38.038 1.00 9.32 382 VAL B N 1
ATOM 5479 C CA . VAL B 1 365 ? 37.105 17.308 38.952 1.00 10.87 382 VAL B CA 1
ATOM 5480 C C . VAL B 1 365 ? 36.297 16.296 38.170 1.00 9.99 382 VAL B C 1
ATOM 5481 O O . VAL B 1 365 ? 36.233 16.325 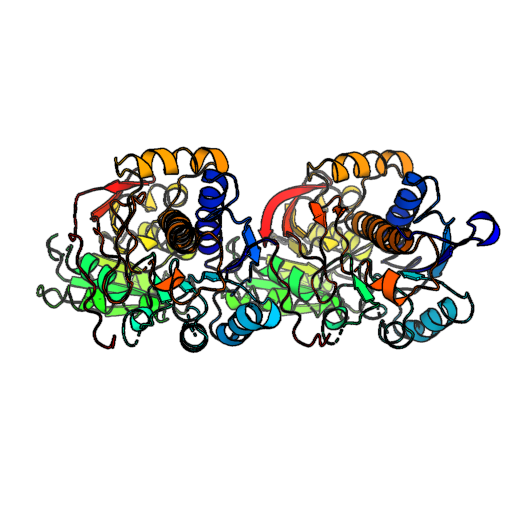36.932 1.00 11.16 382 VAL B O 1
ATOM 5485 N N . ALA B 1 366 ? 35.713 15.356 38.884 1.00 11.94 383 ALA B N 1
ATOM 5486 C CA . ALA B 1 366 ? 34.784 14.399 38.267 1.00 13.18 383 ALA B CA 1
ATOM 5487 C C . ALA B 1 366 ? 33.572 15.093 37.580 1.00 15.75 383 ALA B C 1
ATOM 5488 O O . ALA B 1 366 ? 33.187 16.213 37.902 1.00 18.37 383 ALA B O 1
ATOM 5490 N N . ASP B 1 367 ? 32.993 14.395 36.610 1.00 17.07 384 ASP B N 1
ATOM 5491 C CA . ASP B 1 367 ? 31.931 14.886 35.717 1.00 18.85 384 ASP B CA 1
ATOM 5492 C C . ASP B 1 367 ? 30.576 14.304 36.192 1.00 21.94 384 ASP B C 1
ATOM 5493 O O . ASP B 1 367 ? 30.327 13.122 36.008 1.00 23.44 384 ASP B O 1
ATOM 5498 N N . GLU B 1 368 ? 29.689 15.117 36.756 1.00 23.26 385 GLU B N 1
ATOM 5499 C CA . GLU B 1 368 ? 28.339 14.628 37.135 1.00 23.75 385 GLU B CA 1
ATOM 5500 C C . GLU B 1 368 ? 27.535 14.075 35.930 1.00 24.02 385 GLU B C 1
ATOM 5501 O O . GLU B 1 368 ? 26.777 13.087 36.047 1.00 25.83 385 GLU B O 1
ATOM 5507 N N . ALA B 1 369 ? 27.696 14.723 34.780 1.00 22.58 386 ALA B N 1
ATOM 5508 C CA . ALA B 1 369 ? 27.016 14.363 33.540 1.00 20.68 386 ALA B CA 1
ATOM 5509 C C . ALA B 1 369 ? 25.548 13.998 33.745 1.00 20.65 386 ALA B C 1
ATOM 5510 O O . ALA B 1 369 ? 25.122 12.901 33.342 1.00 20.32 386 ALA B O 1
ATOM 5512 N N . ILE B 1 370 ? 24.774 14.941 34.281 1.00 21.58 387 ILE B N 1
ATOM 5513 C CA . ILE B 1 370 ? 23.333 14.742 34.453 1.00 23.48 387 ILE B CA 1
ATOM 5514 C C . ILE B 1 370 ? 22.679 14.434 33.122 1.00 23.27 387 ILE B C 1
ATOM 5515 O O . ILE B 1 370 ? 22.849 15.150 32.112 1.00 21.96 387 ILE B O 1
ATOM 5520 N N . GLY B 1 371 ? 21.930 13.347 33.111 1.00 22.57 388 GLY B N 1
ATOM 5521 C CA . GLY B 1 371 ? 21.253 12.966 31.904 1.00 22.67 388 GLY B CA 1
ATOM 5522 C C . GLY B 1 371 ? 22.012 11.899 31.138 1.00 21.71 388 GLY B C 1
ATOM 5523 O O . GLY B 1 371 ? 21.418 11.268 30.263 1.00 21.75 388 GLY B O 1
ATOM 5524 N N . CYS B 1 372 ? 23.302 11.680 31.438 1.00 19.82 389 CYS B N 1
ATOM 5525 C CA . CYS B 1 372 ? 24.022 10.616 30.726 1.00 19.90 389 CYS B CA 1
ATOM 5526 C C . CYS B 1 372 ? 23.679 9.284 31.344 1.00 23.48 389 CYS B C 1
ATOM 5527 O O . CYS B 1 372 ? 24.039 9.014 32.482 1.00 24.05 389 CYS B O 1
ATOM 5530 N N . LYS B 1 373 ? 22.967 8.470 30.566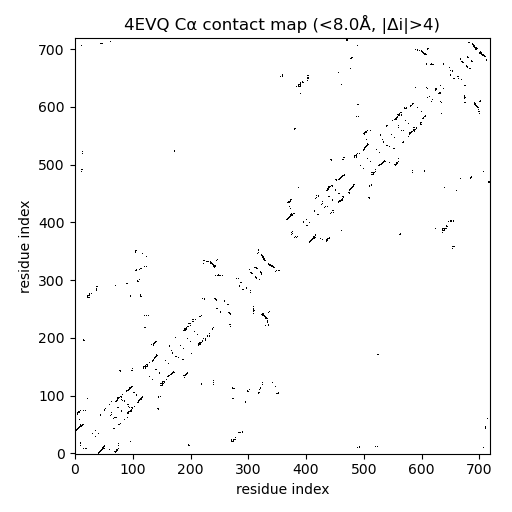 1.00 25.64 390 LYS B N 1
ATOM 5531 C CA . LYS B 1 373 ? 22.640 7.111 30.936 1.00 30.79 390 LYS B CA 1
ATOM 5532 C C . LYS B 1 373 ? 23.557 6.221 30.147 1.00 31.96 390 LYS B C 1
ATOM 5533 O O . LYS B 1 373 ? 23.482 6.174 28.928 1.00 30.83 390 LYS B O 1
ATOM 5539 N N . LEU B 1 374 ? 24.441 5.532 30.843 1.00 34.84 391 LEU B N 1
ATOM 5540 C CA . LEU B 1 374 ? 25.412 4.676 30.189 1.00 37.21 391 LEU B CA 1
ATOM 5541 C C . LEU B 1 374 ? 24.755 3.434 29.582 1.00 38.68 391 LEU B C 1
ATOM 5542 O O . LEU B 1 374 ? 23.713 2.974 30.059 1.00 39.10 391 LEU B O 1
#

InterPro domains:
  IPR006311 Twin-arginine translocation pathway, signal sequence [PS51318] (1-31)
  IPR028081 Leucine-binding protein domain [PF13458] (34-371)
  IPR028082 Periplasmic binding protein-like I [SSF53822] (34-378)
  IPR051010 Branched-chain amino acid transport protein [PTHR30483] (2-376)